Protein 8OW8 (pdb70)

Sequence (401 aa):
GMVTINDLHYSDPIDEDNIINMRIPLYDLEVDDQFINHNVPDLKAFQVFPNVWVVPERYTFYSTMKNLDAPANPSRSSYYDPTYLQSDAEKEVFLQQMILLFKRINSTQEGQQFLNLLSRSIPVPYESNGDVAMGTTQVIKQMDDKGNVLKHRRAHIIIYGPGPDLMAKGSKALTKSRETGRGCMAEIYFSPMYHKTYSTKLTNKNSLVDKSVQEFVPDPAVTLIHELCHGLHALYGIDLGNVGSWEFNKEAVNFEEVMTFGGEDVKVIKSEIDKKIPGILNLIKTTVEPIINKITDPHDEMLQCLQSKYPSLKGTLGQFFFFDDTQLEKDIRDLWMVMNETMFAENLKALTRARYLVPKVENIVQVDILSPNVYTIDKGFNHLSKGFKGQSVSQSYFRKIS

Nearest PDB structures (foldseek):
  8ow8-assembly1_A  TM=1.003E+00  e=2.553E-85  Enterococcus
  6f47-assembly1_A  TM=9.023E-01  e=9.915E-41  Clostridium botulinum
  8byp-assembly1_X  TM=9.176E-01  e=6.308E-39  Clostridium botulinum
  7kz7-assembly1_A  TM=9.013E-01  e=3.344E-39  Clostridium botulinum
  7t5f-assembly1_A  TM=8.543E-01  e=2.065E-31  Clostridium botulinum

Radius of gyration: 21.14 Å; Cα contacts (8 Å, |Δi|>4): 818; chains: 1; bounding box: 46×52×53 Å

InterPro domains:
  IPR000395 Botulinum/Tetanus toxin, catalytic chain [PF01742] (2-402)
  IPR000395 Botulinum/Tetanus toxin, catalytic chain [PR00760] (6-22)
  IPR000395 Botulinum/Tetanus toxin, catalytic chain [PR00760] (103-125)
  IPR000395 Botulinum/Tetanus toxin, catalytic chain [PR00760] (215-227)
  IPR011065 Kunitz inhibitor STI-like superfamily [SSF50386] (1069-1278)
  IPR012500 Clostridium neurotoxin, translocation [PF07952] (529-837)
  IPR012928 Clostridium neurotoxin, receptor binding N-terminal [PF07953] (874-1067)
  IPR013320 Concanavalin A-like lectin/glucanase domain superfamily [SSF49899] (860-1078)
  IPR036248 Clostridium neurotoxin, translocation domain [G3DSA:1.20.1120.10] (433-844)
  IPR036248 Clostridium neurotoxin, translocation domain [SSF58091] (529-844)

Organism: Enterococcus sp. (strain 3G1_DIV0629) (NCBI:txid1834176)

Structure (mmCIF, N/CA/C/O backbone):
data_8OW8
#
_entry.id   8OW8
#
_cell.length_a   143.894
_cell.length_b   143.894
_cell.length_c   51.695
_cell.angle_alpha   90.000
_cell.angle_beta   90.000
_cell.angle_gamma   90.000
#
_symmetry.space_group_name_H-M   'P 42 21 2'
#
loop_
_entity.id
_entity.type
_entity.pdbx_description
1 polymer 'Botulinum-like toxin eBoNT/J light chain'
2 non-polymer 'ZINC ION'
3 non-polymer 'PHOSPHATE ION'
4 non-polymer 'TRIETHYLENE GLYCOL'
5 non-polymer 1,2-ETHANEDIOL
6 water water
#
loop_
_atom_site.group_PDB
_atom_site.id
_atom_site.type_symbol
_atom_site.label_atom_id
_atom_site.label_alt_id
_atom_site.label_comp_id
_atom_site.label_asym_id
_atom_site.label_entity_id
_atom_site.label_seq_id
_atom_site.pdbx_PDB_ins_code
_atom_site.Cartn_x
_atom_site.Cartn_y
_atom_site.Cartn_z
_atom_site.occupancy
_atom_site.B_iso_or_equiv
_atom_site.auth_seq_id
_atom_site.auth_comp_id
_atom_site.auth_asym_id
_atom_site.auth_atom_id
_atom_site.pdbx_PDB_model_num
ATOM 1 N N . GLY A 1 18 ? 57.254 -6.721 8.159 1.000 62.663 0 GLY A N 1
ATOM 2 C CA . GLY A 1 18 ? 58.555 -7.379 7.957 1.000 77.032 0 GLY A CA 1
ATOM 3 C C . GLY A 1 18 ? 58.455 -8.673 7.143 1.000 95.473 0 GLY A C 1
ATOM 4 O O . GLY A 1 18 ? 59.435 -9.007 6.465 1.000 119.231 0 GLY A O 1
ATOM 8 N N . MET A 1 19 ? 57.335 -9.434 7.224 1.000 84.993 1 MET A N 1
ATOM 9 C CA . MET A 1 19 ? 57.058 -10.356 6.120 1.000 81.062 1 MET A CA 1
ATOM 10 C C . MET A 1 19 ? 55.611 -10.322 5.645 1.000 71.704 1 MET A C 1
ATOM 11 O O . MET A 1 19 ? 55.448 -9.971 4.476 1.000 75.661 1 MET A O 1
ATOM 25 N N . VAL A 1 20 ? 54.575 -10.646 6.452 1.000 61.055 2 VAL A N 1
ATOM 26 C CA . VAL A 1 20 ? 53.238 -10.427 5.903 1.000 56.723 2 VAL A CA 1
ATOM 27 C C . VAL A 1 20 ? 52.964 -8.928 5.917 1.000 56.919 2 VAL A C 1
ATOM 28 O O . VAL A 1 20 ? 53.579 -8.210 6.666 1.000 55.248 2 VAL A O 1
ATOM 41 N N . THR A 1 21 ? 52.060 -8.488 5.053 1.000 52.446 3 THR A N 1
ATOM 42 C CA . THR A 1 21 ? 51.554 -7.134 4.961 1.000 55.744 3 THR A CA 1
ATOM 43 C C . THR A 1 21 ? 50.119 -7.121 5.454 1.000 53.367 3 THR A C 1
ATOM 44 O O . THR A 1 21 ? 49.289 -7.920 5.023 1.000 56.257 3 THR A O 1
ATOM 55 N N . ILE A 1 22 ? 49.790 -6.198 6.337 1.000 52.850 4 ILE A N 1
ATOM 56 C CA . ILE A 1 22 ? 48.436 -6.135 6.827 1.000 52.683 4 ILE A CA 1
ATOM 57 C C . ILE A 1 22 ? 47.645 -5.303 5.834 1.000 53.740 4 ILE A C 1
ATOM 58 O O . ILE A 1 22 ? 47.931 -4.123 5.709 1.000 61.041 4 ILE A O 1
ATOM 74 N N . ASN A 1 23 ? 46.613 -5.862 5.198 1.000 49.821 5 ASN A N 1
ATOM 75 C CA . ASN A 1 23 ? 45.936 -5.104 4.163 1.000 51.623 5 ASN A CA 1
ATOM 76 C C . ASN A 1 23 ? 45.229 -3.895 4.771 1.000 52.816 5 ASN A C 1
ATOM 77 O O . ASN A 1 23 ? 44.633 -3.953 5.820 1.000 54.075 5 ASN A O 1
ATOM 88 N N . ASP A 1 24 ? 45.211 -2.795 4.023 1.000 55.398 6 ASP A N 1
ATOM 89 C CA . ASP A 1 24 ? 44.512 -1.579 4.406 1.000 57.992 6 ASP A CA 1
ATOM 90 C C . ASP A 1 24 ? 43.072 -1.661 3.877 1.000 59.157 6 ASP A C 1
ATOM 91 O O . ASP A 1 24 ? 42.745 -1.226 2.772 1.000 57.771 6 ASP A O 1
ATOM 100 N N . LEU A 1 25 ? 42.187 -2.270 4.662 1.000 55.406 7 LEU A N 1
ATOM 101 C CA . LEU A 1 25 ? 40.816 -2.465 4.242 1.000 52.027 7 LEU A CA 1
ATOM 102 C C . LEU A 1 25 ? 39.929 -1.611 5.140 1.000 55.023 7 LEU A C 1
ATOM 103 O O . LEU A 1 25 ? 40.234 -1.462 6.321 1.000 49.540 7 LEU A O 1
ATOM 119 N N . HIS A 1 26 ? 38.799 -1.131 4.599 1.000 53.856 8 HIS A N 1
ATOM 120 C CA . HIS A 1 26 ? 37.780 -0.424 5.371 1.000 49.960 8 HIS A CA 1
ATOM 121 C C . HIS A 1 26 ? 36.405 -1.054 5.185 1.000 51.702 8 HIS A C 1
ATOM 122 O O . HIS A 1 26 ? 36.064 -1.627 4.151 1.000 52.855 8 HIS A O 1
ATOM 137 N N . TYR A 1 27 ? 35.576 -0.900 6.204 1.000 52.635 9 TYR A N 1
ATOM 138 C CA . TYR A 1 27 ? 34.322 -1.626 6.273 1.000 49.406 9 TYR A CA 1
ATOM 139 C C . TYR A 1 27 ? 33.456 -1.320 5.054 1.000 50.893 9 TYR A C 1
ATOM 140 O O . TYR A 1 27 ? 32.787 -2.218 4.562 1.000 51.020 9 TYR A O 1
ATOM 158 N N . SER A 1 28 ? 33.403 -0.038 4.655 1.000 56.893 10 SER A N 1
ATOM 159 C CA . SER A 1 28 ? 32.553 0.461 3.575 1.000 52.194 10 SER A CA 1
ATOM 160 C C . SER A 1 28 ? 33.128 0.164 2.187 1.000 49.725 10 SER A C 1
ATOM 161 O O . SER A 1 28 ? 32.485 0.450 1.189 1.000 54.839 10 SER A O 1
ATOM 169 N N . ASP A 1 29 ? 34.340 -0.378 2.086 1.000 50.169 11 ASP A N 1
ATOM 170 C CA . ASP A 1 29 ? 34.858 -0.794 0.791 1.000 46.038 11 ASP A CA 1
ATOM 171 C C . ASP A 1 29 ? 33.977 -1.888 0.193 1.000 49.481 11 ASP A C 1
ATOM 172 O O . ASP A 1 29 ? 33.550 -2.808 0.886 1.000 51.055 11 ASP A O 1
ATOM 181 N N . PRO A 1 30 ? 33.758 -1.924 -1.133 1.000 53.821 12 PRO A N 1
ATOM 182 C CA . PRO A 1 30 ? 32.777 -2.861 -1.666 1.000 53.218 12 PRO A CA 1
ATOM 183 C C . PRO A 1 30 ? 33.385 -4.263 -1.659 1.000 54.661 12 PRO A C 1
ATOM 184 O O . PRO A 1 30 ? 34.613 -4.429 -1.673 1.000 50.290 12 PRO A O 1
ATOM 195 N N . ILE A 1 31 ? 32.490 -5.262 -1.649 1.000 50.774 13 ILE A N 1
ATOM 196 C CA . ILE A 1 31 ? 32.849 -6.647 -1.889 1.000 52.472 13 ILE A CA 1
ATOM 197 C C . ILE A 1 31 ? 33.619 -6.715 -3.200 1.000 49.757 13 ILE A C 1
ATOM 198 O O . ILE A 1 31 ? 33.114 -6.220 -4.190 1.000 55.929 13 ILE A O 1
ATOM 214 N N . ASP A 1 32 ? 34.816 -7.294 -3.219 1.000 50.728 14 ASP A N 1
ATOM 215 C CA . ASP A 1 32 ? 35.588 -7.403 -4.454 1.000 58.269 14 ASP A CA 1
ATOM 216 C C . ASP A 1 32 ? 35.806 -8.878 -4.835 1.000 51.471 14 ASP A C 1
ATOM 217 O O . ASP A 1 32 ? 36.385 -9.199 -5.868 1.000 54.653 14 ASP A O 1
ATOM 226 N N . GLU A 1 33 ? 35.382 -9.787 -3.961 1.000 48.037 15 GLU A N 1
ATOM 227 C CA . GLU A 1 33 ? 35.390 -11.219 -4.251 1.000 49.507 15 GLU A CA 1
ATOM 228 C C . GLU A 1 33 ? 36.811 -11.716 -4.049 1.000 46.801 15 GLU A C 1
ATOM 229 O O . GLU A 1 33 ? 37.122 -12.860 -4.367 1.000 49.705 15 GLU A O 1
ATOM 241 N N . ASP A 1 34 ? 37.672 -10.861 -3.508 1.000 50.763 16 ASP A N 1
ATOM 242 C CA . ASP A 1 34 ? 39.061 -11.238 -3.280 1.000 54.438 16 ASP A CA 1
ATOM 243 C C . ASP A 1 34 ? 39.342 -11.158 -1.785 1.000 50.277 16 ASP A C 1
ATOM 244 O O . ASP A 1 34 ? 39.191 -12.183 -1.127 1.000 51.732 16 ASP A O 1
ATOM 253 N N . ASN A 1 35 ? 39.752 -9.991 -1.266 1.000 48.474 17 ASN A N 1
ATOM 254 C CA . ASN A 1 35 ? 39.995 -9.845 0.173 1.000 46.364 17 ASN A CA 1
ATOM 255 C C . ASN A 1 35 ? 38.735 -9.419 0.936 1.000 43.035 17 ASN A C 1
ATOM 256 O O . ASN A 1 35 ? 38.726 -9.395 2.181 1.000 43.087 17 ASN A O 1
ATOM 267 N N . ILE A 1 36 ? 37.721 -8.908 0.227 1.000 45.213 18 ILE A N 1
ATOM 268 C CA . ILE A 1 36 ? 36.466 -8.536 0.861 1.000 39.576 18 ILE A CA 1
ATOM 269 C C . ILE A 1 36 ? 35.364 -9.343 0.216 1.000 51.384 18 ILE A C 1
ATOM 270 O O . ILE A 1 36 ? 35.065 -9.176 -0.996 1.000 50.278 18 ILE A O 1
ATOM 286 N N . ILE A 1 37 ? 34.787 -10.207 1.055 1.000 44.960 19 ILE A N 1
ATOM 287 C CA . ILE A 1 37 ? 33.814 -11.194 0.599 1.000 46.261 19 ILE A CA 1
ATOM 288 C C . ILE A 1 37 ? 32.597 -11.206 1.524 1.000 49.263 19 ILE A C 1
ATOM 289 O O . ILE A 1 37 ? 32.620 -10.712 2.665 1.000 44.699 19 ILE A O 1
ATOM 305 N N . ASN A 1 38 ? 31.554 -11.832 0.976 1.000 47.661 20 ASN A N 1
ATOM 306 C CA . ASN A 1 38 ? 30.380 -12.220 1.715 1.000 49.185 20 ASN A CA 1
ATOM 307 C C . ASN A 1 38 ? 30.551 -13.682 2.152 1.000 51.515 20 ASN A C 1
ATOM 308 O O . ASN A 1 38 ? 30.614 -14.563 1.308 1.000 48.735 20 ASN A O 1
ATOM 319 N N . MET A 1 39 ? 30.716 -13.923 3.471 1.000 44.904 21 MET A N 1
ATOM 320 C CA . MET A 1 39 ? 31.091 -15.241 3.974 1.000 45.618 21 MET A CA 1
ATOM 321 C C . MET A 1 39 ? 29.905 -15.945 4.636 1.000 46.518 21 MET A C 1
ATOM 322 O O . MET A 1 39 ? 29.210 -15.368 5.451 1.000 42.981 21 MET A O 1
ATOM 336 N N . ARG A 1 40 ? 29.714 -17.224 4.330 1.000 43.654 22 ARG A N 1
ATOM 337 C CA . ARG A 1 40 ? 28.802 -18.018 5.128 1.000 48.771 22 ARG A CA 1
ATOM 338 C C . ARG A 1 40 ? 29.562 -18.647 6.298 1.000 49.066 22 ARG A C 1
ATOM 339 O O . ARG A 1 40 ? 30.628 -19.219 6.118 1.000 45.900 22 ARG A O 1
ATOM 360 N N . ILE A 1 41 ? 28.999 -18.593 7.508 1.000 45.497 23 ILE A N 1
ATOM 361 C CA . ILE A 1 41 ? 29.793 -19.006 8.662 1.000 42.909 23 ILE A CA 1
ATOM 362 C C . ILE A 1 41 ? 30.146 -20.491 8.526 1.000 41.002 23 ILE A C 1
ATOM 363 O O . ILE A 1 41 ? 29.379 -21.361 8.034 1.000 40.901 23 ILE A O 1
ATOM 379 N N . PRO A 1 42 ? 31.342 -20.872 8.998 1.000 39.098 24 PRO A N 1
ATOM 380 C CA . PRO A 1 42 ? 31.723 -22.283 8.999 1.000 44.684 24 PRO A CA 1
ATOM 381 C C . PRO A 1 42 ? 30.759 -23.264 9.680 1.000 48.207 24 PRO A C 1
ATOM 382 O O . PRO A 1 42 ? 30.641 -24.383 9.220 1.000 52.006 24 PRO A O 1
ATOM 393 N N . LEU A 1 43 ? 30.047 -22.843 10.744 1.000 43.920 25 LEU A N 1
ATOM 394 C CA . LEU A 1 43 ? 29.149 -23.720 11.478 1.000 45.346 25 LEU A CA 1
ATOM 395 C C . LEU A 1 43 ? 27.710 -23.529 11.025 1.000 47.494 25 LEU A C 1
ATOM 396 O O . LEU A 1 43 ? 26.789 -23.905 11.747 1.000 41.232 25 LEU A O 1
ATOM 412 N N . TYR A 1 44 ? 27.532 -23.036 9.785 1.000 41.765 26 TYR A N 1
ATOM 413 C CA . TYR A 1 44 ? 26.210 -22.750 9.262 1.000 40.021 26 TYR A CA 1
ATOM 414 C C . TYR A 1 44 ? 25.297 -23.962 9.403 1.000 37.815 26 TYR A C 1
ATOM 415 O O . TYR A 1 44 ? 24.113 -23.821 9.659 1.000 40.699 26 TYR A O 1
ATOM 433 N N . ASP A 1 45 ? 25.832 -25.156 9.138 1.000 42.093 27 ASP A N 1
ATOM 434 C CA . ASP A 1 45 ? 25.040 -26.371 9.165 1.000 42.444 27 ASP A CA 1
ATOM 435 C C . ASP A 1 45 ? 25.209 -27.200 10.446 1.000 43.654 27 ASP A C 1
ATOM 436 O O . ASP A 1 45 ? 24.828 -28.364 10.463 1.000 44.342 27 ASP A O 1
ATOM 445 N N . LEU A 1 46 ? 25.615 -26.576 11.543 1.000 48.746 28 LEU A N 1
ATOM 446 C CA . LEU A 1 46 ? 25.855 -27.270 12.801 1.000 47.772 28 LEU A CA 1
ATOM 447 C C . LEU A 1 46 ? 24.534 -27.797 13.307 1.000 45.734 28 LEU A C 1
ATOM 448 O O . LEU A 1 46 ? 23.542 -27.061 13.300 1.000 47.623 28 LEU A O 1
ATOM 464 N N . GLU A 1 47 ? 24.512 -29.111 13.586 1.000 51.243 29 GLU A N 1
ATOM 465 C CA . GLU A 1 47 ? 23.340 -29.781 14.130 1.000 51.329 29 GLU A CA 1
ATOM 466 C C . GLU A 1 47 ? 23.595 -30.092 15.617 1.000 61.330 29 GLU A C 1
ATOM 467 O O . GLU A 1 47 ? 24.534 -30.768 15.952 1.000 55.407 29 GLU A O 1
ATOM 479 N N . VAL A 1 48 ? 22.806 -29.540 16.537 1.000 65.403 30 VAL A N 1
ATOM 480 C CA . VAL A 1 48 ? 22.975 -29.798 17.967 1.000 62.282 30 VAL A CA 1
ATOM 481 C C . VAL A 1 48 ? 21.626 -30.259 18.404 1.000 61.344 30 VAL A C 1
ATOM 482 O O . VAL A 1 48 ? 20.705 -29.461 18.412 1.000 67.658 30 VAL A O 1
ATOM 495 N N . ASP A 1 49 ? 21.489 -31.563 18.615 1.000 75.471 31 ASP A N 1
ATOM 496 C CA . ASP A 1 49 ? 20.345 -31.984 19.367 1.000 78.838 31 ASP A CA 1
ATOM 497 C C . ASP A 1 49 ? 19.152 -31.811 18.443 1.000 75.529 31 ASP A C 1
ATOM 498 O O . ASP A 1 49 ? 18.192 -31.139 18.813 1.000 73.123 31 ASP A O 1
ATOM 507 N N . ASP A 1 50 ? 19.327 -32.280 17.196 1.000 73.084 32 ASP A N 1
ATOM 508 C CA . ASP A 1 50 ? 18.288 -32.347 16.174 1.000 67.161 32 ASP A CA 1
ATOM 509 C C . ASP A 1 50 ? 17.874 -30.966 15.667 1.000 59.937 32 ASP A C 1
ATOM 510 O O . ASP A 1 50 ? 16.888 -30.829 14.961 1.000 66.136 32 ASP A O 1
ATOM 519 N N . GLN A 1 51 ? 18.617 -29.920 16.030 1.000 56.897 33 GLN A N 1
ATOM 520 C CA . GLN A 1 51 ? 18.313 -28.602 15.531 1.000 51.538 33 GLN A CA 1
ATOM 521 C C . GLN A 1 51 ? 19.478 -28.095 14.720 1.000 48.383 33 GLN A C 1
ATOM 522 O O . GLN A 1 51 ? 20.623 -28.203 15.158 1.000 45.780 33 GLN A O 1
ATOM 536 N N . PHE A 1 52 ? 19.154 -27.380 13.645 1.000 50.535 34 PHE A N 1
ATOM 537 C CA . PHE A 1 52 ? 20.154 -26.685 12.862 1.000 47.577 34 PHE A CA 1
ATOM 538 C C . PHE A 1 52 ? 20.247 -25.294 13.461 1.000 50.948 34 PHE A C 1
ATOM 539 O O . PHE A 1 52 ? 19.520 -24.404 13.047 1.000 56.327 34 PHE A O 1
ATOM 556 N N . ILE A 1 53 ? 21.103 -25.160 14.489 1.000 49.422 35 ILE A N 1
ATOM 557 C CA . ILE A 1 53 ? 21.297 -23.980 15.358 1.000 44.168 35 ILE A CA 1
ATOM 558 C C . ILE A 1 53 ? 21.450 -22.691 14.555 1.000 47.353 35 ILE A C 1
ATOM 559 O O . ILE A 1 53 ? 21.053 -21.631 15.029 1.000 43.165 35 ILE A O 1
ATOM 575 N N . ASN A 1 54 ? 22.168 -22.753 13.395 1.000 42.896 36 ASN A N 1
ATOM 576 C CA . ASN A 1 54 ? 22.617 -21.563 12.722 1.000 42.384 36 ASN A CA 1
ATOM 577 C C . ASN A 1 54 ? 21.969 -21.415 11.347 1.000 43.260 36 ASN A C 1
ATOM 578 O O . ASN A 1 54 ? 22.336 -20.485 10.626 1.000 44.228 36 ASN A O 1
ATOM 589 N N . HIS A 1 55 ? 21.027 -22.291 10.981 1.000 50.427 37 HIS A N 1
ATOM 590 C CA . HIS A 1 55 ? 20.274 -22.034 9.762 1.000 49.883 37 HIS A CA 1
ATOM 591 C C . HIS A 1 55 ? 19.643 -20.642 9.822 1.000 55.093 37 HIS A C 1
ATOM 592 O O . HIS A 1 55 ? 19.173 -20.215 10.877 1.000 47.666 37 HIS A O 1
ATOM 607 N N . ASN A 1 56 ? 19.780 -19.904 8.696 1.000 48.331 38 ASN A N 1
ATOM 608 C CA . ASN A 1 56 ? 19.172 -18.592 8.479 1.000 46.526 38 ASN A CA 1
ATOM 609 C C . ASN A 1 56 ? 19.910 -17.486 9.211 1.000 44.118 38 ASN A C 1
ATOM 610 O O . ASN A 1 56 ? 19.479 -16.350 9.146 1.000 48.067 38 ASN A O 1
ATOM 621 N N . VAL A 1 57 ? 21.034 -17.785 9.843 1.000 41.903 39 VAL A N 1
ATOM 622 C CA . VAL A 1 57 ? 21.991 -16.743 10.186 1.000 49.602 39 VAL A CA 1
ATOM 623 C C . VAL A 1 57 ? 22.440 -16.044 8.903 1.000 51.135 39 VAL A C 1
ATOM 624 O O . VAL A 1 57 ? 22.676 -16.732 7.897 1.000 44.255 39 VAL A O 1
ATOM 637 N N . PRO A 1 58 ? 22.605 -14.694 8.909 1.000 50.133 40 PRO A N 1
ATOM 638 C CA . PRO A 1 58 ? 23.044 -13.971 7.698 1.000 49.886 40 PRO A CA 1
ATOM 639 C C . PRO A 1 58 ? 24.475 -14.308 7.283 1.000 46.904 40 PRO A C 1
ATOM 640 O O . PRO A 1 58 ? 25.297 -14.764 8.089 1.000 43.700 40 PRO A O 1
ATOM 651 N N . ASP A 1 59 ? 24.731 -14.220 5.977 1.000 41.884 41 ASP A N 1
ATOM 652 C CA . ASP A 1 59 ? 26.089 -14.250 5.465 1.000 40.879 41 ASP A CA 1
ATOM 653 C C . ASP A 1 59 ? 26.764 -12.960 5.909 1.000 38.655 41 ASP A C 1
ATOM 654 O O . ASP A 1 59 ? 26.109 -11.965 6.147 1.000 43.538 41 ASP A O 1
ATOM 663 N N . LEU A 1 60 ? 28.064 -12.970 6.121 1.000 36.990 42 LEU A N 1
ATOM 664 C CA . LEU A 1 60 ? 28.682 -11.878 6.840 1.000 46.076 42 LEU A CA 1
ATOM 665 C C . LEU A 1 60 ? 29.824 -11.297 5.996 1.000 45.026 42 LEU A C 1
ATOM 666 O O . LEU A 1 60 ? 30.640 -12.025 5.447 1.000 44.884 42 LEU A O 1
ATOM 682 N N . LYS A 1 61 ? 29.898 -9.968 5.957 1.000 45.815 43 LYS A N 1
ATOM 683 C CA . LYS A 1 61 ? 31.035 -9.303 5.334 1.000 47.796 43 LYS A CA 1
ATOM 684 C C . LYS A 1 61 ? 32.314 -9.666 6.085 1.000 42.896 43 LYS A C 1
ATOM 685 O O . LYS A 1 61 ? 32.422 -9.464 7.314 1.000 44.650 43 LYS A O 1
ATOM 704 N N . ALA A 1 62 ? 33.267 -10.204 5.314 1.000 41.095 44 ALA A N 1
ATOM 705 C CA . ALA A 1 62 ? 34.545 -10.666 5.833 1.000 44.927 44 ALA A CA 1
ATOM 706 C C . ALA A 1 62 ? 35.746 -10.057 5.100 1.000 47.250 44 ALA A C 1
ATOM 707 O O . ALA A 1 62 ? 35.695 -9.881 3.874 1.000 45.111 44 ALA A O 1
ATOM 714 N N . PHE A 1 63 ? 36.826 -9.814 5.877 1.000 42.118 45 PHE A N 1
ATOM 715 C CA . PHE A 1 63 ? 37.993 -9.053 5.450 1.000 44.015 45 PHE A CA 1
ATOM 716 C C . PHE A 1 63 ? 39.264 -9.871 5.668 1.000 48.949 45 PHE A C 1
ATOM 717 O O . PHE A 1 63 ? 39.608 -10.182 6.795 1.000 45.046 45 PHE A O 1
ATOM 734 N N . GLN A 1 64 ? 39.939 -10.271 4.577 1.000 47.599 46 GLN A N 1
ATOM 735 C CA . GLN A 1 64 ? 41.189 -11.009 4.684 1.000 47.243 46 GLN A CA 1
ATOM 736 C C . GLN A 1 64 ? 42.314 -9.987 4.925 1.000 45.391 46 GLN A C 1
ATOM 737 O O . GLN A 1 64 ? 42.716 -9.301 4.003 1.000 42.717 46 GLN A O 1
ATOM 751 N N . VAL A 1 65 ? 42.823 -9.900 6.154 1.000 41.147 47 VAL A N 1
ATOM 752 C CA . VAL A 1 65 ? 43.801 -8.888 6.538 1.000 44.328 47 VAL A CA 1
ATOM 753 C C . VAL A 1 65 ? 45.222 -9.347 6.176 1.000 43.676 47 VAL A C 1
ATOM 754 O O . VAL A 1 65 ? 46.097 -8.518 5.952 1.000 45.857 47 VAL A O 1
ATOM 767 N N . PHE A 1 66 ? 45.420 -10.657 5.972 1.000 47.463 48 PHE A N 1
ATOM 768 C CA . PHE A 1 66 ? 46.613 -11.194 5.327 1.000 45.107 48 PHE A CA 1
ATOM 769 C C . PHE A 1 66 ? 46.341 -12.653 4.981 1.000 48.576 48 PHE A C 1
ATOM 770 O O . PHE A 1 66 ? 45.341 -13.200 5.403 1.000 45.957 48 PHE A O 1
ATOM 787 N N . PRO A 1 67 ? 47.130 -13.341 4.133 1.000 52.986 49 PRO A N 1
ATOM 788 C CA . PRO A 1 67 ? 46.677 -14.646 3.628 1.000 52.728 49 PRO A CA 1
ATOM 789 C C . PRO A 1 67 ? 46.133 -15.584 4.721 1.000 54.800 49 PRO A C 1
ATOM 790 O O . PRO A 1 67 ? 46.834 -15.886 5.710 1.000 48.799 49 PRO A O 1
ATOM 801 N N . ASN A 1 68 ? 44.854 -15.991 4.536 1.000 45.520 50 ASN A N 1
ATOM 802 C CA . ASN A 1 68 ? 44.175 -17.015 5.309 1.000 38.249 50 ASN A CA 1
ATOM 803 C C . ASN A 1 68 ? 43.811 -16.562 6.727 1.000 39.898 50 ASN A C 1
ATOM 804 O O . ASN A 1 68 ? 43.310 -17.381 7.486 1.000 44.537 50 ASN A O 1
ATOM 815 N N . VAL A 1 69 ? 43.870 -15.261 6.999 1.000 41.998 51 VAL A N 1
ATOM 816 C CA . VAL A 1 69 ? 43.419 -14.697 8.254 1.000 44.359 51 VAL A CA 1
ATOM 817 C C . VAL A 1 69 ? 42.384 -13.620 7.963 1.000 46.310 51 VAL A C 1
ATOM 818 O O . VAL A 1 69 ? 42.649 -12.608 7.317 1.000 43.096 51 VAL A O 1
ATOM 831 N N . TRP A 1 70 ? 41.185 -13.877 8.475 1.000 42.599 52 TRP A N 1
ATOM 832 C CA . TRP A 1 70 ? 39.985 -13.145 8.112 1.000 41.279 52 TRP A CA 1
ATOM 833 C C . TRP A 1 70 ? 39.454 -12.461 9.362 1.000 42.244 52 TRP A C 1
ATOM 834 O O . TRP A 1 70 ? 39.456 -13.076 10.419 1.000 41.259 52 TRP A O 1
ATOM 855 N N . VAL A 1 71 ? 39.051 -11.200 9.229 1.000 43.776 53 VAL A N 1
ATOM 856 C CA . VAL A 1 71 ? 38.354 -10.493 10.282 1.000 48.170 53 VAL A CA 1
ATOM 857 C C . VAL A 1 71 ? 36.906 -10.300 9.844 1.000 47.282 53 VAL A C 1
ATOM 858 O O . VAL A 1 71 ? 36.632 -9.810 8.737 1.000 42.662 53 VAL A O 1
ATOM 871 N N . VAL A 1 72 ? 35.993 -10.663 10.760 1.000 40.921 54 VAL A N 1
ATOM 872 C CA . VAL A 1 72 ? 34.554 -10.565 10.555 1.000 41.789 54 VAL A CA 1
ATOM 873 C C . VAL A 1 72 ? 33.929 -9.737 11.668 1.000 44.475 54 VAL A C 1
ATOM 874 O O . VAL A 1 72 ? 33.744 -10.254 12.774 1.000 45.529 54 VAL A O 1
ATOM 887 N N . PRO A 1 73 ? 33.681 -8.422 11.466 1.000 44.270 55 PRO A N 1
ATOM 888 C CA . PRO A 1 73 ? 33.186 -7.573 12.551 1.000 42.134 55 PRO A CA 1
ATOM 889 C C . PRO A 1 73 ? 31.743 -7.857 12.948 1.000 39.040 55 PRO A C 1
ATOM 890 O O . PRO A 1 73 ? 30.876 -7.038 12.690 1.000 46.029 55 PRO A O 1
ATOM 901 N N . GLU A 1 74 ? 31.490 -9.028 13.534 1.000 41.176 56 GLU A N 1
ATOM 902 C CA . GLU A 1 74 ? 30.159 -9.487 13.928 1.000 40.420 56 GLU A CA 1
ATOM 903 C C . GLU A 1 74 ? 30.280 -10.203 15.279 1.000 40.932 56 GLU A C 1
ATOM 904 O O . GLU A 1 74 ? 31.313 -10.806 15.615 1.000 42.565 56 GLU A O 1
ATOM 916 N N . ARG A 1 75 ? 29.209 -10.149 16.040 1.000 39.519 57 ARG A N 1
ATOM 917 C CA . ARG A 1 75 ? 29.143 -10.837 17.313 1.000 43.143 57 ARG A CA 1
ATOM 918 C C . ARG A 1 75 ? 29.140 -12.337 17.032 1.000 44.511 57 ARG A C 1
ATOM 919 O O . ARG A 1 75 ? 28.465 -12.794 16.105 1.000 47.859 57 ARG A O 1
ATOM 940 N N . TYR A 1 76 ? 29.915 -13.081 17.826 1.000 42.072 58 TYR A N 1
ATOM 941 C CA . TYR A 1 76 ? 29.952 -14.529 17.730 1.000 41.893 58 TYR A CA 1
ATOM 942 C C . TYR A 1 76 ? 28.761 -15.143 18.482 1.000 44.441 58 TYR A C 1
ATOM 943 O O . TYR A 1 76 ? 28.837 -15.360 19.695 1.000 46.489 58 TYR A O 1
ATOM 961 N N . THR A 1 77 ? 27.776 -15.642 17.704 1.000 42.403 59 THR A N 1
ATOM 962 C CA . THR A 1 77 ? 26.506 -16.147 18.188 1.000 42.534 59 THR A CA 1
ATOM 963 C C . THR A 1 77 ? 26.185 -17.534 17.613 1.000 43.825 59 THR A C 1
ATOM 964 O O . THR A 1 77 ? 25.003 -17.915 17.577 1.000 48.627 59 THR A O 1
ATOM 975 N N . PHE A 1 78 ? 27.219 -18.361 17.375 1.000 45.448 60 PHE A N 1
ATOM 976 C CA . PHE A 1 78 ? 27.130 -19.557 16.537 1.000 41.280 60 PHE A CA 1
ATOM 977 C C . PHE A 1 78 ? 27.274 -20.865 17.314 1.000 50.770 60 PHE A C 1
ATOM 978 O O . PHE A 1 78 ? 27.272 -21.949 16.720 1.000 44.411 60 PHE A O 1
ATOM 995 N N . TYR A 1 79 ? 27.401 -20.821 18.647 1.000 45.255 61 TYR A N 1
ATOM 996 C CA . TYR A 1 79 ? 27.121 -21.990 19.470 1.000 45.565 61 TYR A CA 1
ATOM 997 C C . TYR A 1 79 ? 25.797 -21.703 20.146 1.000 45.906 61 TYR A C 1
ATOM 998 O O . TYR A 1 79 ? 25.464 -20.523 20.309 1.000 44.585 61 TYR A O 1
ATOM 1016 N N . SER A 1 80 ? 25.050 -22.720 20.565 1.000 49.063 62 SER A N 1
ATOM 1017 C CA . SER A 1 80 ? 23.768 -22.445 21.216 1.000 55.721 62 SER A CA 1
ATOM 1018 C C . SER A 1 80 ? 23.909 -21.715 22.576 1.000 50.845 62 SER A C 1
ATOM 1019 O O . SER A 1 80 ? 23.037 -20.980 22.911 1.000 49.359 62 SER A O 1
ATOM 1027 N N . THR A 1 81 ? 24.986 -21.887 23.351 1.000 51.984 63 THR A N 1
ATOM 1028 C CA . THR A 1 81 ? 25.217 -21.124 24.575 1.000 56.148 63 THR A CA 1
ATOM 1029 C C . THR A 1 81 ? 25.422 -19.624 24.318 1.000 59.251 63 THR A C 1
ATOM 1030 O O . THR A 1 81 ? 25.430 -18.841 25.264 1.000 52.192 63 THR A O 1
ATOM 1041 N N . MET A 1 82 ? 25.612 -19.197 23.038 1.000 48.808 64 MET A N 1
ATOM 1042 C CA . MET A 1 82 ? 26.100 -17.864 22.725 1.000 40.111 64 MET A CA 1
ATOM 1043 C C . MET A 1 82 ? 25.076 -17.090 21.897 1.000 46.411 64 MET A C 1
ATOM 1044 O O . MET A 1 82 ? 25.380 -16.038 21.294 1.000 44.587 64 MET A O 1
ATOM 1058 N N . LYS A 1 83 ? 23.850 -17.621 21.888 1.000 43.024 65 LYS A N 1
ATOM 1059 C CA . LYS A 1 83 ? 22.796 -17.093 21.039 1.000 45.342 65 LYS A CA 1
ATOM 1060 C C . LYS A 1 83 ? 22.122 -15.861 21.612 1.000 49.679 65 LYS A C 1
ATOM 1061 O O . LYS A 1 83 ? 21.667 -15.040 20.839 1.000 49.736 65 LYS A O 1
ATOM 1080 N N . ASN A 1 84 ? 22.001 -15.749 22.944 1.000 46.626 66 ASN A N 1
ATOM 1081 C CA . ASN A 1 84 ? 21.252 -14.662 23.553 1.000 47.333 66 ASN A CA 1
ATOM 1082 C C . ASN A 1 84 ? 22.256 -13.613 24.018 1.000 48.398 66 ASN A C 1
ATOM 1083 O O . ASN A 1 84 ? 23.134 -13.974 24.787 1.000 48.670 66 ASN A O 1
ATOM 1094 N N . LEU A 1 85 ? 22.142 -12.348 23.546 1.000 47.346 67 LEU A N 1
ATOM 1095 C CA . LEU A 1 85 ? 23.087 -11.292 23.878 1.000 48.386 67 LEU A CA 1
ATOM 1096 C C . LEU A 1 85 ? 22.747 -10.613 25.219 1.000 48.593 67 LEU A C 1
ATOM 1097 O O . LEU A 1 85 ? 23.485 -9.758 25.720 1.000 43.129 67 LEU A O 1
ATOM 1113 N N . ASP A 1 86 ? 21.570 -10.910 25.761 1.000 46.957 68 ASP A N 1
ATOM 1114 C CA . ASP A 1 86 ? 21.179 -10.351 27.044 1.000 52.859 68 ASP A CA 1
ATOM 1115 C C . ASP A 1 86 ? 21.914 -11.080 28.177 1.000 50.407 68 ASP A C 1
ATOM 1116 O O . ASP A 1 86 ? 22.290 -12.254 28.076 1.000 44.218 68 ASP A O 1
ATOM 1125 N N . ALA A 1 87 ? 22.012 -10.419 29.318 1.000 55.558 69 ALA A N 1
ATOM 1126 C CA . ALA A 1 87 ? 22.634 -11.057 30.462 1.000 55.049 69 ALA A CA 1
ATOM 1127 C C . ALA A 1 87 ? 21.816 -12.271 30.911 1.000 50.059 69 ALA A C 1
ATOM 1128 O O . ALA A 1 87 ? 20.603 -12.226 31.037 1.000 49.842 69 ALA A O 1
ATOM 1135 N N . PRO A 1 88 ? 22.498 -13.342 31.355 1.000 48.830 70 PRO A N 1
ATOM 1136 C CA . PRO A 1 88 ? 21.835 -14.478 31.970 1.000 48.472 70 PRO A CA 1
ATOM 1137 C C . PRO A 1 88 ? 21.441 -14.179 33.405 1.000 47.055 70 PRO A C 1
ATOM 1138 O O . PRO A 1 88 ? 21.593 -13.083 33.900 1.000 49.615 70 PRO A O 1
ATOM 1149 N N . ALA A 1 89 ? 20.918 -15.192 34.053 1.000 51.026 71 ALA A N 1
ATOM 1150 C CA . ALA A 1 89 ? 20.355 -15.027 35.375 1.000 57.398 71 ALA A CA 1
ATOM 1151 C C . ALA A 1 89 ? 21.459 -14.710 36.387 1.000 55.215 71 ALA A C 1
ATOM 1152 O O . ALA A 1 89 ? 21.265 -13.895 37.265 1.000 53.924 71 ALA A O 1
ATOM 1159 N N . ASN A 1 90 ? 22.609 -15.372 36.301 1.000 54.526 72 ASN A N 1
ATOM 1160 C CA . ASN A 1 90 ? 23.606 -15.175 37.349 1.000 56.121 72 ASN A CA 1
ATOM 1161 C C . ASN A 1 90 ? 24.920 -14.730 36.758 1.000 55.533 72 ASN A C 1
ATOM 1162 O O . ASN A 1 90 ? 25.826 -15.547 36.602 1.000 52.097 72 ASN A O 1
ATOM 1173 N N . PRO A 1 91 ? 25.006 -13.450 36.321 1.000 57.209 73 PRO A N 1
ATOM 1174 C CA . PRO A 1 91 ? 26.139 -13.042 35.512 1.000 58.092 73 PRO A CA 1
ATOM 1175 C C . PRO A 1 91 ? 27.307 -12.933 36.479 1.000 53.439 73 PRO A C 1
ATOM 1176 O O . PRO A 1 91 ? 27.130 -12.555 37.637 1.000 51.311 73 PRO A O 1
ATOM 1187 N N . SER A 1 92 ? 28.482 -13.327 35.980 1.000 56.882 74 SER A N 1
ATOM 1188 C CA . SER A 1 92 ? 29.746 -13.078 36.656 1.000 53.818 74 SER A CA 1
ATOM 1189 C C . SER A 1 92 ? 29.939 -11.580 36.927 1.000 52.143 74 SER A C 1
ATOM 1190 O O . SER A 1 92 ? 29.555 -10.722 36.108 1.000 49.135 74 SER A O 1
ATOM 1198 N N . ARG A 1 93 ? 30.626 -11.281 38.035 1.000 51.405 75 ARG A N 1
ATOM 1199 C CA . ARG A 1 93 ? 30.974 -9.908 38.373 1.000 60.572 75 ARG A CA 1
ATOM 1200 C C . ARG A 1 93 ? 31.986 -9.310 37.379 1.000 55.734 75 ARG A C 1
ATOM 1201 O O . ARG A 1 93 ? 32.226 -8.127 37.449 1.000 61.566 75 ARG A O 1
ATOM 1222 N N . SER A 1 94 ? 32.568 -10.082 36.448 1.000 55.660 76 SER A N 1
ATOM 1223 C CA . SER A 1 94 ? 33.501 -9.537 35.468 1.000 52.970 76 SER A CA 1
ATOM 1224 C C . SER A 1 94 ? 32.970 -9.681 34.044 1.000 46.241 76 SER A C 1
ATOM 1225 O O . SER A 1 94 ? 33.752 -9.762 33.090 1.000 46.610 76 SER A O 1
ATOM 1233 N N . SER A 1 95 ? 31.631 -9.697 33.908 1.000 45.390 77 SER A N 1
ATOM 1234 C CA . SER A 1 95 ? 30.961 -9.851 32.619 1.000 43.327 77 SER A CA 1
ATOM 1235 C C . SER A 1 95 ? 30.312 -8.525 32.276 1.000 43.216 77 SER A C 1
ATOM 1236 O O . SER A 1 95 ? 30.072 -7.722 33.163 1.000 41.276 77 SER A O 1
ATOM 1244 N N . TYR A 1 96 ? 30.046 -8.266 31.004 1.000 44.085 78 TYR A N 1
ATOM 1245 C CA . TYR A 1 96 ? 29.279 -7.084 30.625 1.000 45.859 78 TYR A CA 1
ATOM 1246 C C . TYR A 1 96 ? 28.514 -7.380 29.334 1.000 46.727 78 TYR A C 1
ATOM 1247 O O . TYR A 1 96 ? 29.096 -7.956 28.403 1.000 43.739 78 TYR A O 1
ATOM 1265 N N . TYR A 1 97 ? 27.223 -7.008 29.317 1.000 43.054 79 TYR A N 1
ATOM 1266 C CA . TYR A 1 97 ? 26.318 -7.346 28.245 1.000 47.449 79 TYR A CA 1
ATOM 1267 C C . TYR A 1 97 ? 25.797 -6.073 27.621 1.000 52.448 79 TYR A C 1
ATOM 1268 O O . TYR A 1 97 ? 25.456 -5.124 28.314 1.000 50.786 79 TYR A O 1
ATOM 1286 N N . ASP A 1 98 ? 25.742 -6.099 26.306 1.000 47.788 80 ASP A N 1
ATOM 1287 C CA . ASP A 1 98 ? 25.273 -4.988 25.520 1.000 47.256 80 ASP A CA 1
ATOM 1288 C C . ASP A 1 98 ? 24.943 -5.529 24.130 1.000 52.940 80 ASP A C 1
ATOM 1289 O O . ASP A 1 98 ? 25.815 -5.676 23.271 1.000 49.319 80 ASP A O 1
ATOM 1298 N N . PRO A 1 99 ? 23.667 -5.875 23.890 1.000 53.590 81 PRO A N 1
ATOM 1299 C CA . PRO A 1 99 ? 23.247 -6.384 22.596 1.000 53.202 81 PRO A CA 1
ATOM 1300 C C . PRO A 1 99 ? 23.547 -5.466 21.415 1.000 53.263 81 PRO A C 1
ATOM 1301 O O . PRO A 1 99 ? 23.533 -5.940 20.278 1.000 54.254 81 PRO A O 1
ATOM 1312 N N . THR A 1 100 ? 23.809 -4.184 21.664 1.000 52.127 82 THR A N 1
ATOM 1313 C CA . THR A 1 100 ? 23.939 -3.256 20.550 1.000 54.091 82 THR A CA 1
ATOM 1314 C C . THR A 1 100 ? 25.382 -3.119 20.089 1.000 55.126 82 THR A C 1
ATOM 1315 O O . THR A 1 100 ? 25.638 -2.495 19.053 1.000 47.148 82 THR A O 1
ATOM 1326 N N . TYR A 1 101 ? 26.326 -3.692 20.846 1.000 50.137 83 TYR A N 1
ATOM 1327 C CA . TYR A 1 101 ? 27.720 -3.539 20.489 1.000 45.385 83 TYR A CA 1
ATOM 1328 C C . TYR A 1 101 ? 27.927 -4.259 19.159 1.000 44.015 83 TYR A C 1
ATOM 1329 O O . TYR A 1 101 ? 27.579 -5.433 19.008 1.000 47.389 83 TYR A O 1
ATOM 1347 N N . LEU A 1 102 ? 28.441 -3.513 18.191 1.000 48.452 84 LEU A N 1
ATOM 1348 C CA . LEU A 1 102 ? 28.868 -4.066 16.915 1.000 49.515 84 LEU A CA 1
ATOM 1349 C C . LEU A 1 102 ? 27.676 -4.322 15.991 1.000 48.144 84 LEU A C 1
ATOM 1350 O O . LEU A 1 102 ? 27.755 -5.207 15.159 1.000 56.067 84 LEU A O 1
ATOM 1366 N N . GLN A 1 103 ? 26.598 -3.525 16.115 1.000 51.391 85 GLN A N 1
ATOM 1367 C CA . GLN A 1 103 ? 25.382 -3.673 15.331 1.000 55.861 85 GLN A CA 1
ATOM 1368 C C . GLN A 1 103 ? 25.406 -2.735 14.118 1.000 53.994 85 GLN A C 1
ATOM 1369 O O . GLN A 1 103 ? 24.990 -3.138 13.060 1.000 50.998 85 GLN A O 1
ATOM 1383 N N . SER A 1 104 ? 25.957 -1.532 14.237 1.000 51.857 86 SER A N 1
ATOM 1384 C CA . SER A 1 104 ? 26.005 -0.579 13.140 1.000 57.266 86 SER A CA 1
ATOM 1385 C C . SER A 1 104 ? 27.290 -0.726 12.322 1.000 54.282 86 SER A C 1
ATOM 1386 O O . SER A 1 104 ? 28.352 -1.099 12.836 1.000 52.664 86 SER A O 1
ATOM 1394 N N . ASP A 1 105 ? 27.228 -0.201 11.104 1.000 51.008 87 ASP A N 1
ATOM 1395 C CA . ASP A 1 105 ? 28.345 -0.235 10.181 1.000 54.077 87 ASP A CA 1
ATOM 1396 C C . ASP A 1 105 ? 29.498 0.603 10.693 1.000 50.644 87 ASP A C 1
ATOM 1397 O O . ASP A 1 105 ? 30.648 0.242 10.532 1.000 46.690 87 ASP A O 1
ATOM 1406 N N . ALA A 1 106 ? 29.202 1.743 11.284 1.000 51.687 88 ALA A N 1
ATOM 1407 C CA . ALA A 1 106 ? 30.249 2.573 11.860 1.000 53.026 88 ALA A CA 1
ATOM 1408 C C . ALA A 1 106 ? 31.038 1.794 12.936 1.000 52.631 88 ALA A C 1
ATOM 1409 O O . ALA A 1 106 ? 32.249 1.924 13.028 1.000 49.346 88 ALA A O 1
ATOM 1416 N N . GLU A 1 107 ? 30.374 0.951 13.744 1.000 45.863 89 GLU A N 1
ATOM 1417 C CA . GLU A 1 107 ? 31.085 0.255 14.808 1.000 48.830 89 GLU A CA 1
ATOM 1418 C C . GLU A 1 107 ? 31.959 -0.849 14.212 1.000 41.490 89 GLU A C 1
ATOM 1419 O O . GLU A 1 107 ? 33.003 -1.195 14.744 1.000 45.198 89 GLU A O 1
ATOM 1431 N N . LYS A 1 108 ? 31.499 -1.423 13.111 1.000 47.527 90 LYS A N 1
ATOM 1432 C CA . LYS A 1 108 ? 32.212 -2.489 12.425 1.000 45.804 90 LYS A CA 1
ATOM 1433 C C . LYS A 1 108 ? 33.525 -2.000 11.840 1.000 48.053 90 LYS A C 1
ATOM 1434 O O . LYS A 1 108 ? 34.505 -2.745 11.903 1.000 45.707 90 LYS A O 1
ATOM 1453 N N . GLU A 1 109 ? 33.510 -0.771 11.303 1.000 47.942 91 GLU A N 1
ATOM 1454 C CA . GLU A 1 109 ? 34.704 -0.082 10.836 1.000 49.093 91 GLU A CA 1
ATOM 1455 C C . GLU A 1 109 ? 35.703 0.143 11.985 1.000 47.076 91 GLU A C 1
ATOM 1456 O O . GLU A 1 109 ? 36.882 -0.226 11.872 1.000 48.588 91 GLU A O 1
ATOM 1468 N N . VAL A 1 110 ? 35.248 0.759 13.086 1.000 49.103 92 VAL A N 1
ATOM 1469 C CA . VAL A 1 110 ? 36.061 0.874 14.297 1.000 50.672 92 VAL A CA 1
ATOM 1470 C C . VAL A 1 110 ? 36.683 -0.491 14.660 1.000 44.373 92 VAL A C 1
ATOM 1471 O O . VAL A 1 110 ? 37.882 -0.622 14.917 1.000 45.697 92 VAL A O 1
ATOM 1484 N N . PHE A 1 111 ? 35.861 -1.533 14.724 1.000 48.089 93 PHE A N 1
ATOM 1485 C CA . PHE A 1 111 ? 36.362 -2.851 15.109 1.000 48.032 93 PHE A CA 1
ATOM 1486 C C . PHE A 1 111 ? 37.432 -3.303 14.106 1.000 41.837 93 PHE A C 1
ATOM 1487 O O . PHE A 1 111 ? 38.525 -3.735 14.491 1.000 42.320 93 PHE A O 1
ATOM 1504 N N . LEU A 1 112 ? 37.127 -3.167 12.808 1.000 45.116 94 LEU A N 1
ATOM 1505 C CA . LEU A 1 112 ? 38.062 -3.619 11.780 1.000 45.258 94 LEU A CA 1
ATOM 1506 C C . LEU A 1 112 ? 39.380 -2.843 11.911 1.000 45.883 94 LEU A C 1
ATOM 1507 O O . LEU A 1 112 ? 40.465 -3.451 11.836 1.000 43.026 94 LEU A O 1
ATOM 1523 N N . GLN A 1 113 ? 39.288 -1.508 12.093 1.000 44.218 95 GLN A N 1
ATOM 1524 C CA . GLN A 1 113 ? 40.481 -0.680 12.209 1.000 48.391 95 GLN A CA 1
ATOM 1525 C C . GLN A 1 113 ? 41.247 -1.024 13.502 1.000 47.722 95 GLN A C 1
ATOM 1526 O O . GLN A 1 113 ? 42.485 -1.118 13.475 1.000 43.558 95 GLN A O 1
ATOM 1540 N N . GLN A 1 114 ? 40.541 -1.305 14.603 1.000 49.446 96 GLN A N 1
ATOM 1541 C CA . GLN A 1 114 ? 41.236 -1.702 15.830 1.000 48.458 96 GLN A CA 1
ATOM 1542 C C . GLN A 1 114 ? 42.004 -3.011 15.589 1.000 44.828 96 GLN A C 1
ATOM 1543 O O . GLN A 1 114 ? 43.182 -3.105 15.941 1.000 44.412 96 GLN A O 1
ATOM 1557 N N . MET A 1 115 ? 41.364 -3.983 14.921 1.000 44.891 97 MET A N 1
ATOM 1558 C CA . MET A 1 115 ? 41.990 -5.272 14.671 1.000 46.725 97 MET A CA 1
ATOM 1559 C C . MET A 1 115 ? 43.240 -5.095 13.802 1.000 48.486 97 MET A C 1
ATOM 1560 O O . MET A 1 115 ? 44.277 -5.719 14.029 1.000 46.754 97 MET A O 1
ATOM 1574 N N . ILE A 1 116 ? 43.133 -4.239 12.783 1.000 48.767 98 ILE A N 1
ATOM 1575 C CA . ILE A 1 116 ? 44.263 -3.959 11.912 1.000 48.636 98 ILE A CA 1
ATOM 1576 C C . ILE A 1 116 ? 45.419 -3.362 12.719 1.000 50.549 98 ILE A C 1
ATOM 1577 O O . ILE A 1 116 ? 46.569 -3.831 12.600 1.000 44.936 98 ILE A O 1
ATOM 1593 N N . LEU A 1 117 ? 45.124 -2.371 13.583 1.000 50.117 99 LEU A N 1
ATOM 1594 C CA . LEU A 1 117 ? 46.161 -1.790 14.445 1.000 47.305 99 LEU A CA 1
ATOM 1595 C C . LEU A 1 117 ? 46.825 -2.859 15.328 1.000 43.443 99 LEU A C 1
ATOM 1596 O O . LEU A 1 117 ? 48.065 -2.884 15.485 1.000 44.351 99 LEU A O 1
ATOM 1612 N N . LEU A 1 118 ? 46.024 -3.769 15.898 1.000 41.857 100 LEU A N 1
ATOM 1613 C CA . LEU A 1 118 ? 46.599 -4.838 16.706 1.000 45.693 100 LEU A CA 1
ATOM 1614 C C . LEU A 1 118 ? 47.551 -5.702 15.860 1.000 46.921 100 LEU A C 1
ATOM 1615 O O . LEU A 1 118 ? 48.617 -6.117 16.315 1.000 43.843 100 LEU A O 1
ATOM 1631 N N . PHE A 1 119 ? 47.131 -6.079 14.657 1.000 42.793 101 PHE A N 1
ATOM 1632 C CA . PHE A 1 119 ? 48.023 -6.906 13.842 1.000 46.896 101 PHE A CA 1
ATOM 1633 C C . PHE A 1 119 ? 49.324 -6.169 13.499 1.000 44.283 101 PHE A C 1
ATOM 1634 O O . PHE A 1 119 ? 50.419 -6.748 13.499 1.000 44.108 101 PHE A O 1
ATOM 1651 N N . LYS A 1 120 ? 49.225 -4.883 13.202 1.000 45.115 102 LYS A N 1
ATOM 1652 C CA . LYS A 1 120 ? 50.434 -4.134 12.902 1.000 47.826 102 LYS A CA 1
ATOM 1653 C C . LYS A 1 120 ? 51.375 -4.107 14.112 1.000 52.481 102 LYS A C 1
ATOM 1654 O O . LYS A 1 120 ? 52.593 -4.136 13.945 1.000 51.535 102 LYS A O 1
ATOM 1673 N N . ARG A 1 121 ? 50.808 -4.002 15.319 1.000 50.666 103 ARG A N 1
ATOM 1674 C CA . ARG A 1 121 ? 51.589 -4.043 16.563 1.000 47.908 103 ARG A CA 1
ATOM 1675 C C . ARG A 1 121 ? 52.322 -5.372 16.649 1.000 47.527 103 ARG A C 1
ATOM 1676 O O . ARG A 1 121 ? 53.503 -5.403 16.948 1.000 49.155 103 ARG A O 1
ATOM 1697 N N . ILE A 1 122 ? 51.599 -6.482 16.393 1.000 47.308 104 ILE A N 1
ATOM 1698 C CA . ILE A 1 122 ? 52.180 -7.824 16.500 1.000 47.446 104 ILE A CA 1
ATOM 1699 C C . ILE A 1 122 ? 53.286 -7.976 15.449 1.000 50.137 104 ILE A C 1
ATOM 1700 O O . ILE A 1 122 ? 54.325 -8.588 15.713 1.000 50.203 104 ILE A O 1
ATOM 1716 N N . ASN A 1 123 ? 53.057 -7.367 14.279 1.000 49.008 105 ASN A N 1
ATOM 1717 C CA . ASN A 1 123 ? 53.985 -7.411 13.157 1.000 52.750 105 ASN A CA 1
ATOM 1718 C C . ASN A 1 123 ? 55.149 -6.445 13.349 1.000 54.766 105 ASN A C 1
ATOM 1719 O O . ASN A 1 123 ? 55.971 -6.322 12.468 1.000 56.003 105 ASN A O 1
ATOM 1730 N N . SER A 1 124 ? 55.220 -5.752 14.485 1.000 54.993 106 SER A N 1
ATOM 1731 C CA . SER A 1 124 ? 56.241 -4.725 14.703 1.000 53.601 106 SER A CA 1
ATOM 1732 C C . SER A 1 124 ? 57.571 -5.349 15.104 1.000 53.498 106 SER A C 1
ATOM 1733 O O . SER A 1 124 ? 58.561 -4.661 15.124 1.000 58.767 106 SER A O 1
ATOM 1741 N N . THR A 1 125 ? 57.619 -6.626 15.465 1.000 52.653 107 THR A N 1
ATOM 1742 C CA . THR A 1 125 ? 58.900 -7.250 15.764 1.000 53.640 107 THR A CA 1
ATOM 1743 C C . THR A 1 125 ? 59.124 -8.482 14.900 1.000 57.414 107 THR A C 1
ATOM 1744 O O . THR A 1 125 ? 58.184 -9.096 14.403 1.000 52.950 107 THR A O 1
ATOM 1755 N N . GLN A 1 126 ? 60.369 -8.934 14.876 1.000 61.445 108 GLN A N 1
ATOM 1756 C CA . GLN A 1 126 ? 60.716 -10.096 14.093 1.000 63.411 108 GLN A CA 1
ATOM 1757 C C . GLN A 1 126 ? 59.966 -11.328 14.597 1.000 58.826 108 GLN A C 1
ATOM 1758 O O . GLN A 1 126 ? 59.510 -12.093 13.760 1.000 62.322 108 GLN A O 1
ATOM 1772 N N . GLU A 1 127 ? 59.855 -11.515 15.925 1.000 58.744 109 GLU A N 1
ATOM 1773 C CA . GLU A 1 127 ? 59.183 -12.669 16.511 1.000 61.993 109 GLU A CA 1
ATOM 1774 C C . GLU A 1 127 ? 57.682 -12.675 16.166 1.000 57.392 109 GLU A C 1
ATOM 1775 O O . GLU A 1 127 ? 57.127 -13.731 15.887 1.000 52.858 109 GLU A O 1
ATOM 1787 N N . GLY A 1 128 ? 57.014 -11.502 16.211 1.000 53.625 110 GLY A N 1
ATOM 1788 C CA . GLY A 1 128 ? 55.606 -11.375 15.845 1.000 48.412 110 GLY A CA 1
ATOM 1789 C C . GLY A 1 128 ? 55.380 -11.524 14.329 1.000 51.331 110 GLY A C 1
ATOM 1790 O O . GLY A 1 128 ? 54.411 -12.114 13.879 1.000 48.614 110 GLY A O 1
ATOM 1794 N N . GLN A 1 129 ? 56.310 -11.038 13.521 1.000 48.925 111 GLN A N 1
ATOM 1795 C CA . GLN A 1 129 ? 56.311 -11.352 12.090 1.000 55.736 111 GLN A CA 1
ATOM 1796 C C . GLN A 1 129 ? 56.332 -12.867 11.842 1.000 52.215 111 GLN A C 1
ATOM 1797 O O . GLN A 1 129 ? 55.536 -13.389 11.073 1.000 55.258 111 GLN A O 1
ATOM 1811 N N . GLN A 1 130 ? 57.247 -13.573 12.504 1.000 53.361 112 GLN A N 1
ATOM 1812 C CA . GLN A 1 130 ? 57.362 -15.001 12.330 1.000 53.693 112 GLN A CA 1
ATOM 1813 C C . GLN A 1 130 ? 56.039 -15.613 12.740 1.000 55.901 112 GLN A C 1
ATOM 1814 O O . GLN A 1 130 ? 55.539 -16.454 12.014 1.000 53.619 112 GLN A O 1
ATOM 1828 N N . PHE A 1 131 ? 55.447 -15.131 13.848 1.000 54.546 113 PHE A N 1
ATOM 1829 C CA . PHE A 1 131 ? 54.197 -15.684 14.329 1.000 51.557 113 PHE A CA 1
ATOM 1830 C C . PHE A 1 131 ? 53.089 -15.532 13.284 1.000 47.130 113 PHE A C 1
ATOM 1831 O O . PHE A 1 131 ? 52.312 -16.475 13.025 1.000 47.154 113 PHE A O 1
ATOM 1848 N N . LEU A 1 132 ? 52.925 -14.323 12.760 1.000 47.911 114 LEU A N 1
ATOM 1849 C CA . LEU A 1 132 ? 51.854 -14.094 11.789 1.000 48.573 114 LEU A CA 1
ATOM 1850 C C . LEU A 1 132 ? 52.086 -14.916 10.523 1.000 43.974 114 LEU A C 1
ATOM 1851 O O . LEU A 1 132 ? 51.133 -15.428 9.903 1.000 47.268 114 LEU A O 1
ATOM 1867 N N . ASN A 1 133 ? 53.357 -15.068 10.140 1.000 48.039 115 ASN A N 1
ATOM 1868 C CA . ASN A 1 133 ? 53.653 -15.915 8.991 1.000 51.865 115 ASN A CA 1
ATOM 1869 C C . ASN A 1 133 ? 53.215 -17.355 9.223 1.000 53.590 115 ASN A C 1
ATOM 1870 O O . ASN A 1 133 ? 52.659 -17.974 8.325 1.000 52.290 115 ASN A O 1
ATOM 1881 N N . LEU A 1 134 ? 53.467 -17.858 10.442 1.000 55.965 116 LEU A N 1
ATOM 1882 C CA . LEU A 1 134 ? 53.126 -19.214 10.856 1.000 53.726 116 LEU A CA 1
ATOM 1883 C C . LEU A 1 134 ? 51.619 -19.408 10.749 1.000 52.977 116 LEU A C 1
ATOM 1884 O O . LEU A 1 134 ? 51.176 -20.456 10.306 1.000 53.897 116 LEU A O 1
ATOM 1900 N N . LEU A 1 135 ? 50.833 -18.416 11.192 1.000 47.533 117 LEU A N 1
ATOM 1901 C CA . LEU A 1 135 ? 49.384 -18.515 11.082 1.000 47.376 117 LEU A CA 1
ATOM 1902 C C . LEU A 1 135 ? 48.988 -18.541 9.604 1.000 47.459 117 LEU A C 1
ATOM 1903 O O . LEU A 1 135 ? 48.044 -19.249 9.242 1.000 47.273 117 LEU A O 1
ATOM 1919 N N . SER A 1 136 ? 49.708 -17.757 8.780 1.000 45.882 118 SER A N 1
ATOM 1920 C CA . SER A 1 136 ? 49.336 -17.569 7.389 1.000 47.043 118 SER A CA 1
ATOM 1921 C C . SER A 1 136 ? 49.530 -18.852 6.587 1.000 48.385 118 SER A C 1
ATOM 1922 O O . SER A 1 136 ? 48.743 -19.165 5.685 1.000 53.181 118 SER A O 1
ATOM 1930 N N . ARG A 1 137 ? 50.538 -19.644 6.972 1.000 48.743 119 ARG A N 1
ATOM 1931 C CA . ARG A 1 137 ? 51.056 -20.728 6.153 1.000 52.823 119 ARG A CA 1
ATOM 1932 C C . ARG A 1 137 ? 50.785 -22.096 6.785 1.000 50.410 119 ARG A C 1
ATOM 1933 O O . ARG A 1 137 ? 51.086 -23.103 6.180 1.000 47.497 119 ARG A O 1
ATOM 1954 N N . SER A 1 138 ? 50.309 -22.158 8.029 1.000 43.450 120 SER A N 1
ATOM 1955 C CA . SER A 1 138 ? 50.250 -23.459 8.677 1.000 52.397 120 SER A CA 1
ATOM 1956 C C . SER A 1 138 ? 48.956 -24.169 8.331 1.000 49.557 120 SER A C 1
ATOM 1957 O O . SER A 1 138 ? 48.045 -24.222 9.172 1.000 43.767 120 SER A O 1
ATOM 1965 N N . ILE A 1 139 ? 48.928 -24.766 7.129 1.000 48.179 121 ILE A N 1
ATOM 1966 C CA . ILE A 1 139 ? 47.703 -25.375 6.634 1.000 46.125 121 ILE A CA 1
ATOM 1967 C C . ILE A 1 139 ? 47.313 -26.599 7.464 1.000 45.266 121 ILE A C 1
ATOM 1968 O O . ILE A 1 139 ? 48.114 -27.487 7.760 1.000 45.146 121 ILE A O 1
ATOM 1984 N N . PRO A 1 140 ? 46.012 -26.805 7.744 1.000 51.225 122 PRO A N 1
ATOM 1985 C CA . PRO A 1 140 ? 45.539 -28.114 8.193 1.000 48.502 122 PRO A CA 1
ATOM 1986 C C . PRO A 1 140 ? 45.852 -29.134 7.107 1.000 51.785 122 PRO A C 1
ATOM 1987 O O . PRO A 1 140 ? 45.904 -28.805 5.906 1.000 55.089 122 PRO A O 1
ATOM 1998 N N . VAL A 1 141 ? 46.137 -30.353 7.544 1.000 49.044 123 VAL A N 1
ATOM 1999 C CA . VAL A 1 141 ? 46.562 -31.367 6.612 1.000 49.861 123 VAL A CA 1
ATOM 2000 C C . VAL A 1 141 ? 45.359 -31.718 5.764 1.000 52.006 123 VAL A C 1
ATOM 2001 O O . VAL A 1 141 ? 44.252 -31.946 6.250 1.000 46.254 123 VAL A O 1
ATOM 2014 N N . PRO A 1 142 ? 45.554 -31.842 4.456 1.000 53.592 124 PRO A N 1
ATOM 2015 C CA . PRO A 1 142 ? 44.442 -32.208 3.596 1.000 59.820 124 PRO A CA 1
ATOM 2016 C C . PRO A 1 142 ? 44.085 -33.693 3.632 1.000 59.193 124 PRO A C 1
ATOM 2017 O O . PRO A 1 142 ? 44.799 -34.511 4.180 1.000 56.457 124 PRO A O 1
ATOM 2028 N N . TYR A 1 143 ? 42.965 -34.007 2.979 1.000 74.161 125 TYR A N 1
ATOM 2029 C CA . TYR A 1 143 ? 42.451 -35.357 2.826 1.000 77.111 125 TYR A CA 1
ATOM 2030 C C . TYR A 1 143 ? 42.809 -35.867 1.447 1.000 78.009 125 TYR A C 1
ATOM 2031 O O . TYR A 1 143 ? 42.879 -35.080 0.514 1.000 77.548 125 TYR A O 1
ATOM 2049 N N . GLU A 1 144 ? 43.147 -37.160 1.424 1.000 95.765 126 GLU A N 1
ATOM 2050 C CA . GLU A 1 144 ? 43.263 -38.036 0.266 1.000 101.569 126 GLU A CA 1
ATOM 2051 C C . GLU A 1 144 ? 41.885 -38.222 -0.373 1.000 98.436 126 GLU A C 1
ATOM 2052 O O . GLU A 1 144 ? 40.918 -38.372 0.379 1.000 96.907 126 GLU A O 1
ATOM 2064 N N . SER A 1 145 ? 41.827 -38.176 -1.730 1.000 103.387 127 SER A N 1
ATOM 2065 C CA . SER A 1 145 ? 40.616 -38.353 -2.544 1.000 116.086 127 SER A CA 1
ATOM 2066 C C . SER A 1 145 ? 40.908 -39.154 -3.821 1.000 119.189 127 SER A C 1
ATOM 2067 O O . SER A 1 145 ? 40.664 -38.658 -4.924 1.000 109.447 127 SER A O 1
ATOM 2075 N N . ASN A 1 146 ? 41.424 -40.387 -3.651 1.000 140.399 128 ASN A N 1
ATOM 2076 C CA . ASN A 1 146 ? 41.587 -41.402 -4.699 1.000 138.914 128 ASN A CA 1
ATOM 2077 C C . ASN A 1 146 ? 42.844 -41.172 -5.560 1.000 122.812 128 ASN A C 1
ATOM 2078 O O . ASN A 1 146 ? 42.835 -41.426 -6.756 1.000 112.255 128 ASN A O 1
ATOM 2089 N N . GLY A 1 147 ? 43.967 -40.790 -4.943 1.000 120.042 129 GLY A N 1
ATOM 2090 C CA . GLY A 1 147 ? 45.064 -40.174 -5.669 1.000 109.480 129 GLY A CA 1
ATOM 2091 C C . GLY A 1 147 ? 45.168 -38.684 -5.331 1.000 115.527 129 GLY A C 1
ATOM 2092 O O . GLY A 1 147 ? 46.247 -38.208 -4.998 1.000 128.015 129 GLY A O 1
ATOM 2096 N N . ASP A 1 148 ? 44.040 -37.950 -5.371 1.000 117.555 130 ASP A N 1
ATOM 2097 C CA . ASP A 1 148 ? 44.035 -36.489 -5.250 1.000 118.009 130 ASP A CA 1
ATOM 2098 C C . ASP A 1 148 ? 43.950 -36.009 -3.799 1.000 103.870 130 ASP A C 1
ATOM 2099 O O . ASP A 1 148 ? 42.868 -35.916 -3.221 1.000 102.801 130 ASP A O 1
ATOM 2108 N N . VAL A 1 149 ? 45.098 -35.607 -3.261 1.000 82.625 131 VAL A N 1
ATOM 2109 C CA . VAL A 1 149 ? 45.158 -34.840 -2.034 1.000 79.742 131 VAL A CA 1
ATOM 2110 C C . VAL A 1 149 ? 44.453 -33.497 -2.248 1.000 78.204 131 VAL A C 1
ATOM 2111 O O . VAL A 1 149 ? 44.829 -32.739 -3.131 1.000 83.080 131 VAL A O 1
ATOM 2124 N N . ALA A 1 150 ? 43.416 -33.198 -1.457 1.000 71.339 132 ALA A N 1
ATOM 2125 C CA . ALA A 1 150 ? 42.797 -31.873 -1.481 1.000 70.473 132 ALA A CA 1
ATOM 2126 C C . ALA A 1 150 ? 42.225 -31.518 -0.103 1.000 72.587 132 ALA A C 1
ATOM 2127 O O . ALA A 1 150 ? 42.151 -32.345 0.799 1.000 68.967 132 ALA A O 1
ATOM 2134 N N . MET A 1 151 ? 41.941 -30.227 0.058 1.000 71.125 133 MET A N 1
ATOM 2135 C CA . MET A 1 151 ? 41.279 -29.666 1.218 1.000 75.296 133 MET A CA 1
ATOM 2136 C C . MET A 1 151 ? 39.866 -30.255 1.355 1.000 78.099 133 MET A C 1
ATOM 2137 O O . MET A 1 151 ? 39.115 -30.253 0.388 1.000 65.811 133 MET A O 1
ATOM 2151 N N . GLY A 1 152 ? 39.491 -30.726 2.560 1.000 77.395 134 GLY A N 1
ATOM 2152 C CA . GLY A 1 152 ? 38.110 -31.112 2.869 1.000 74.125 134 GLY A CA 1
ATOM 2153 C C . GLY A 1 152 ? 37.163 -29.920 3.073 1.000 63.647 134 GLY A C 1
ATOM 2154 O O . GLY A 1 152 ? 37.606 -28.771 3.218 1.000 59.279 134 GLY A O 1
ATOM 2158 N N . THR A 1 153 ? 35.851 -30.192 3.149 1.000 64.085 135 THR A N 1
ATOM 2159 C CA . THR A 1 153 ? 34.871 -29.110 3.233 1.000 67.961 135 THR A CA 1
ATOM 2160 C C . THR A 1 153 ? 34.961 -28.341 4.538 1.000 56.160 135 THR A C 1
ATOM 2161 O O . THR A 1 153 ? 34.586 -27.170 4.544 1.000 61.485 135 THR A O 1
ATOM 2172 N N . THR A 1 154 ? 35.474 -28.956 5.618 1.000 52.883 136 THR A N 1
ATOM 2173 C CA . THR A 1 154 ? 35.629 -28.218 6.863 1.000 47.450 136 THR A CA 1
ATOM 2174 C C . THR A 1 154 ? 36.885 -27.321 6.861 1.000 49.972 136 THR A C 1
ATOM 2175 O O . THR A 1 154 ? 37.115 -26.564 7.792 1.000 50.946 136 THR A O 1
ATOM 2186 N N . GLN A 1 155 ? 37.689 -27.349 5.794 1.000 52.552 137 GLN A N 1
ATOM 2187 C CA . GLN A 1 155 ? 38.954 -26.644 5.739 1.000 48.002 137 GLN A CA 1
ATOM 2188 C C . GLN A 1 155 ? 38.867 -25.397 4.842 1.000 49.484 137 GLN A C 1
ATOM 2189 O O . GLN A 1 155 ? 39.880 -24.753 4.588 1.000 52.856 137 GLN A O 1
ATOM 2203 N N . VAL A 1 156 ? 37.638 -25.034 4.412 1.000 48.987 138 VAL A N 1
ATOM 2204 C CA . VAL A 1 156 ? 37.371 -23.905 3.535 1.000 46.195 138 VAL A CA 1
ATOM 2205 C C . VAL A 1 156 ? 36.147 -23.185 4.069 1.000 46.582 138 VAL A C 1
ATOM 2206 O O . VAL A 1 156 ? 35.317 -23.807 4.723 1.000 47.055 138 VAL A O 1
ATOM 2219 N N . ILE A 1 157 ? 36.043 -21.892 3.757 1.000 43.151 139 ILE A N 1
ATOM 2220 C CA . ILE A 1 157 ? 34.831 -21.130 3.971 1.000 43.688 139 ILE A CA 1
ATOM 2221 C C . ILE A 1 157 ? 34.154 -20.874 2.619 1.000 48.053 139 ILE A C 1
ATOM 2222 O O . ILE A 1 157 ? 34.801 -20.905 1.587 1.000 42.821 139 ILE A O 1
ATOM 2238 N N . LYS A 1 158 ? 32.840 -20.710 2.661 1.000 41.738 140 LYS A N 1
ATOM 2239 C CA . LYS A 1 158 ? 32.050 -20.408 1.498 1.000 47.095 140 LYS A CA 1
ATOM 2240 C C . LYS A 1 158 ? 31.901 -18.908 1.299 1.000 47.387 140 LYS A C 1
ATOM 2241 O O . LYS A 1 158 ? 31.368 -18.165 2.123 1.000 44.288 140 LYS A O 1
ATOM 2260 N N . GLN A 1 159 ? 32.332 -18.511 0.095 1.000 46.532 141 GLN A N 1
ATOM 2261 C CA . GLN A 1 159 ? 32.172 -17.173 -0.420 1.000 46.115 141 GLN A CA 1
ATOM 2262 C C . GLN A 1 159 ? 30.877 -17.151 -1.229 1.000 44.801 141 GLN A C 1
ATOM 2263 O O . GLN A 1 159 ? 30.775 -17.888 -2.214 1.000 45.606 141 GLN A O 1
ATOM 2277 N N . MET A 1 160 ? 29.971 -16.212 -0.902 1.000 45.503 142 MET A N 1
ATOM 2278 C CA . MET A 1 160 ? 28.606 -16.203 -1.397 1.000 44.837 142 MET A CA 1
ATOM 2279 C C . MET A 1 160 ? 28.322 -14.971 -2.257 1.000 44.871 142 MET A C 1
ATOM 2280 O O . MET A 1 160 ? 28.887 -13.904 -2.058 1.000 51.913 142 MET A O 1
ATOM 2294 N N . ASP A 1 161 ? 27.361 -15.114 -3.176 1.000 45.507 143 ASP A N 1
ATOM 2295 C CA . ASP A 1 161 ? 26.713 -13.976 -3.795 1.000 46.349 143 ASP A CA 1
ATOM 2296 C C . ASP A 1 161 ? 25.749 -13.395 -2.763 1.000 49.845 143 ASP A C 1
ATOM 2297 O O . ASP A 1 161 ? 25.787 -13.728 -1.583 1.000 52.503 143 ASP A O 1
ATOM 2306 N N . ASP A 1 162 ? 24.899 -12.487 -3.217 1.000 50.925 144 ASP A N 1
ATOM 2307 C CA . ASP A 1 162 ? 23.996 -11.745 -2.352 1.000 59.347 144 ASP A CA 1
ATOM 2308 C C . ASP A 1 162 ? 22.699 -12.527 -2.125 1.000 62.621 144 ASP A C 1
ATOM 2309 O O . ASP A 1 162 ? 21.781 -11.999 -1.526 1.000 60.244 144 ASP A O 1
ATOM 2318 N N . LYS A 1 163 ? 22.605 -13.768 -2.630 1.000 59.114 145 LYS A N 1
ATOM 2319 C CA . LYS A 1 163 ? 21.349 -14.487 -2.650 1.000 60.382 145 LYS A CA 1
ATOM 2320 C C . LYS A 1 163 ? 21.479 -15.894 -2.056 1.000 57.547 145 LYS A C 1
ATOM 2321 O O . LYS A 1 163 ? 20.643 -16.722 -2.329 1.000 58.658 145 LYS A O 1
ATOM 2340 N N . GLY A 1 164 ? 22.538 -16.202 -1.305 1.000 54.789 146 GLY A N 1
ATOM 2341 C CA . GLY A 1 164 ? 22.693 -17.522 -0.699 1.000 51.240 146 GLY A CA 1
ATOM 2342 C C . GLY A 1 164 ? 23.343 -18.581 -1.595 1.000 50.446 146 GLY A C 1
ATOM 2343 O O . GLY A 1 164 ? 23.356 -19.751 -1.238 1.000 53.806 146 GLY A O 1
ATOM 2347 N N . ASN A 1 165 ? 23.851 -18.213 -2.780 1.000 49.337 147 ASN A N 1
ATOM 2348 C CA . ASN A 1 165 ? 24.540 -19.170 -3.629 1.000 46.228 147 ASN A CA 1
ATOM 2349 C C . ASN A 1 165 ? 26.040 -19.063 -3.387 1.000 43.887 147 ASN A C 1
ATOM 2350 O O . ASN A 1 165 ? 26.558 -17.998 -3.090 1.000 48.643 147 ASN A O 1
ATOM 2361 N N . VAL A 1 166 ? 26.749 -20.189 -3.480 1.000 45.324 148 VAL A N 1
ATOM 2362 C CA . VAL A 1 166 ? 28.205 -20.232 -3.301 1.000 47.021 148 VAL A CA 1
ATOM 2363 C C . VAL A 1 166 ? 28.859 -19.868 -4.647 1.000 46.221 148 VAL A C 1
ATOM 2364 O O . VAL A 1 166 ? 28.499 -20.499 -5.642 1.000 42.726 148 VAL A O 1
ATOM 2377 N N . LEU A 1 167 ? 29.792 -18.916 -4.631 1.000 44.775 149 LEU A N 1
ATOM 2378 C CA . LEU A 1 167 ? 30.632 -18.472 -5.743 1.000 48.502 149 LEU A CA 1
ATOM 2379 C C . LEU A 1 167 ? 31.952 -19.220 -5.754 1.000 47.210 149 LEU A C 1
ATOM 2380 O O . LEU A 1 167 ? 32.415 -19.641 -6.807 1.000 54.066 149 LEU A O 1
ATOM 2396 N N . LYS A 1 168 ? 32.511 -19.470 -4.583 1.000 49.321 150 LYS A N 1
ATOM 2397 C CA . LYS A 1 168 ? 33.647 -20.385 -4.497 1.000 52.534 150 LYS A CA 1
ATOM 2398 C C . LYS A 1 168 ? 34.026 -20.682 -3.049 1.000 48.947 150 LYS A C 1
ATOM 2399 O O . LYS A 1 168 ? 33.351 -20.202 -2.153 1.000 47.941 150 LYS A O 1
ATOM 2418 N N . HIS A 1 169 ? 35.071 -21.504 -2.840 1.000 47.283 151 HIS A N 1
ATOM 2419 C CA . HIS A 1 169 ? 35.524 -21.970 -1.538 1.000 47.795 151 HIS A CA 1
ATOM 2420 C C . HIS A 1 169 ? 36.869 -21.299 -1.307 1.000 45.321 151 HIS A C 1
ATOM 2421 O O . HIS A 1 169 ? 37.617 -21.136 -2.241 1.000 46.815 151 HIS A O 1
ATOM 2436 N N . ARG A 1 170 ? 37.097 -20.758 -0.138 1.000 40.358 152 ARG A N 1
ATOM 2437 C CA . ARG A 1 170 ? 38.285 -19.974 0.176 1.000 43.968 152 ARG A CA 1
ATOM 2438 C C . ARG A 1 170 ? 39.022 -20.645 1.334 1.000 45.775 152 ARG A C 1
ATOM 2439 O O . ARG A 1 170 ? 38.398 -21.280 2.188 1.000 50.998 152 ARG A O 1
ATOM 2460 N N . ARG A 1 171 ? 40.353 -20.544 1.360 1.000 49.299 153 ARG A N 1
ATOM 2461 C CA . ARG A 1 171 ? 41.092 -21.042 2.514 1.000 54.894 153 ARG A CA 1
ATOM 2462 C C . ARG A 1 171 ? 40.924 -20.104 3.716 1.000 41.157 153 ARG A C 1
ATOM 2463 O O . ARG A 1 171 ? 40.909 -18.889 3.586 1.000 40.798 153 ARG A O 1
ATOM 2484 N N . ALA A 1 172 ? 40.810 -20.674 4.910 1.000 46.255 154 ALA A N 1
ATOM 2485 C CA . ALA A 1 172 ? 40.811 -19.904 6.143 1.000 43.296 154 ALA A CA 1
ATOM 2486 C C . ALA A 1 172 ? 41.547 -20.712 7.194 1.000 43.778 154 ALA A C 1
ATOM 2487 O O . ALA A 1 172 ? 41.325 -21.925 7.289 1.000 43.177 154 ALA A O 1
ATOM 2494 N N . HIS A 1 173 ? 42.449 -20.023 7.914 1.000 42.155 155 HIS A N 1
ATOM 2495 C CA . HIS A 1 173 ? 43.158 -20.609 9.034 1.000 44.780 155 HIS A CA 1
ATOM 2496 C C . HIS A 1 173 ? 42.681 -20.022 10.368 1.000 44.845 155 HIS A C 1
ATOM 2497 O O . HIS A 1 173 ? 42.596 -20.716 11.376 1.000 45.435 155 HIS A O 1
ATOM 2512 N N . ILE A 1 174 ? 42.400 -18.726 10.377 1.000 44.885 156 ILE A N 1
ATOM 2513 C CA . ILE A 1 174 ? 42.015 -18.009 11.581 1.000 42.004 156 ILE A CA 1
ATOM 2514 C C . ILE A 1 174 ? 40.951 -17.048 11.118 1.000 45.044 156 ILE A C 1
ATOM 2515 O O . ILE A 1 174 ? 41.137 -16.407 10.064 1.000 42.887 156 ILE A O 1
ATOM 2531 N N . ILE A 1 175 ? 39.819 -17.099 11.836 1.000 39.824 157 ILE A N 1
ATOM 2532 C CA . ILE A 1 175 ? 38.729 -16.166 11.670 1.000 39.713 157 ILE A CA 1
ATOM 2533 C C . ILE A 1 175 ? 38.506 -15.499 13.023 1.000 42.892 157 ILE A C 1
ATOM 2534 O O . ILE A 1 175 ? 38.198 -16.211 13.980 1.000 42.701 157 ILE A O 1
ATOM 2550 N N . ILE A 1 176 ? 38.680 -14.160 13.070 1.000 42.892 158 ILE A N 1
ATOM 2551 C CA . ILE A 1 176 ? 38.409 -13.365 14.247 1.000 46.117 158 ILE A CA 1
ATOM 2552 C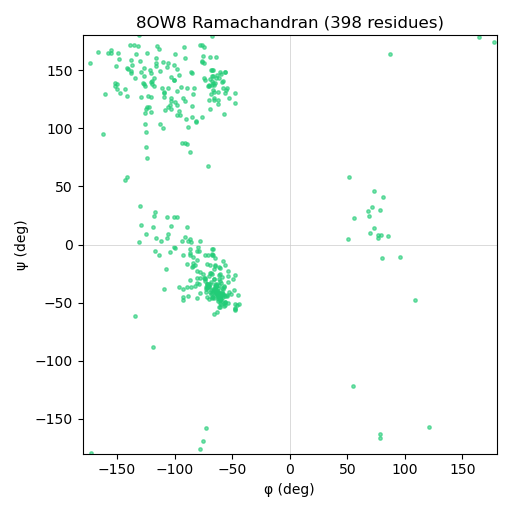 C . ILE A 1 176 ? 37.088 -12.639 14.073 1.000 45.910 158 ILE A C 1
ATOM 2553 O O . ILE A 1 176 ? 36.925 -11.823 13.175 1.000 44.106 158 ILE A O 1
ATOM 2569 N N . TYR A 1 177 ? 36.221 -12.901 15.039 1.000 41.379 159 TYR A N 1
ATOM 2570 C CA . TYR A 1 177 ? 34.947 -12.255 15.230 1.000 39.137 159 TYR A CA 1
ATOM 2571 C C . TYR A 1 177 ? 34.941 -11.443 16.520 1.000 39.340 159 TYR A C 1
ATOM 2572 O O . TYR A 1 177 ? 35.868 -11.489 17.325 1.000 37.945 159 TYR A O 1
ATOM 2590 N N . GLY A 1 178 ? 33.891 -10.629 16.646 1.000 42.140 160 GLY A N 1
ATOM 2591 C CA . GLY A 1 178 ? 33.650 -9.890 17.863 1.000 41.408 160 GLY A CA 1
ATOM 2592 C C . GLY A 1 178 ? 33.277 -10.831 19.014 1.000 40.771 160 GLY A C 1
ATOM 2593 O O . GLY A 1 178 ? 33.040 -12.032 18.831 1.000 41.467 160 GLY A O 1
ATOM 2597 N N . PRO A 1 179 ? 33.030 -10.293 20.220 1.000 42.519 161 PRO A N 1
ATOM 2598 C CA . PRO A 1 179 ? 32.624 -11.135 21.342 1.000 40.116 161 PRO A CA 1
ATOM 2599 C C . PRO A 1 179 ? 31.223 -11.699 21.150 1.000 42.104 161 PRO A C 1
ATOM 2600 O O . PRO A 1 179 ? 30.449 -11.257 20.290 1.000 40.659 161 PRO A O 1
ATOM 2611 N N . GLY A 1 180 ? 30.981 -12.762 21.924 1.000 38.616 162 GLY A N 1
ATOM 2612 C CA . GLY A 1 180 ? 29.665 -13.325 22.166 1.000 42.162 162 GLY A CA 1
ATOM 2613 C C . GLY A 1 180 ? 28.873 -12.410 23.091 1.000 39.569 162 GLY A C 1
ATOM 2614 O O . GLY A 1 180 ? 29.195 -11.209 23.177 1.000 38.215 162 GLY A O 1
ATOM 2618 N N . PRO A 1 181 ? 27.852 -12.963 23.778 1.000 42.027 163 PRO A N 1
ATOM 2619 C CA . PRO A 1 181 ? 27.033 -12.218 24.732 1.000 45.634 163 PRO A CA 1
ATOM 2620 C C . PRO A 1 181 ? 27.818 -11.308 25.685 1.000 46.057 163 PRO A C 1
ATOM 2621 O O . PRO A 1 181 ? 27.505 -10.117 25.813 1.000 43.104 163 PRO A O 1
ATOM 2632 N N . ASP A 1 182 ? 28.835 -11.891 26.323 1.000 43.905 164 ASP A N 1
ATOM 2633 C CA . ASP A 1 182 ? 29.680 -11.206 27.282 1.000 47.049 164 ASP A CA 1
ATOM 2634 C C . ASP A 1 182 ? 30.807 -10.456 26.546 1.000 48.952 164 ASP A C 1
ATOM 2635 O O . ASP A 1 182 ? 31.736 -11.094 26.067 1.000 44.483 164 ASP A O 1
ATOM 2644 N N . LEU A 1 183 ? 30.748 -9.098 26.529 1.000 47.118 165 LEU A N 1
ATOM 2645 C CA . LEU A 1 183 ? 31.712 -8.256 25.826 1.000 44.899 165 LEU A CA 1
ATOM 2646 C C . LEU A 1 183 ? 33.133 -8.492 26.333 1.000 46.746 165 LEU A C 1
ATOM 2647 O O . LEU A 1 183 ? 34.080 -8.339 25.568 1.000 42.031 165 LEU A O 1
ATOM 2663 N N . MET A 1 184 ? 33.269 -8.896 27.610 1.000 40.185 166 MET A N 1
ATOM 2664 C CA . MET A 1 184 ? 34.565 -9.053 28.255 1.000 40.177 166 MET A CA 1
ATOM 2665 C C . MET A 1 184 ? 35.239 -10.383 27.947 1.000 42.422 166 MET A C 1
ATOM 2666 O O . MET A 1 184 ? 36.432 -10.520 28.206 1.000 48.760 166 MET A O 1
ATOM 2680 N N . ALA A 1 185 ? 34.495 -11.375 27.459 1.000 43.767 167 ALA A N 1
ATOM 2681 C CA . ALA A 1 185 ? 35.055 -12.714 27.295 1.000 44.945 167 ALA A CA 1
ATOM 2682 C C . ALA A 1 185 ? 35.767 -12.823 25.959 1.000 44.154 167 ALA A C 1
ATOM 2683 O O . ALA A 1 185 ? 35.368 -12.145 25.014 1.000 42.811 167 ALA A O 1
ATOM 2690 N N . LYS A 1 186 ? 36.822 -13.663 25.934 1.000 39.429 168 LYS A N 1
ATOM 2691 C CA . LYS A 1 186 ? 37.667 -13.862 24.774 1.000 49.212 168 LYS A CA 1
ATOM 2692 C C . LYS A 1 186 ? 38.040 -15.328 24.691 1.000 42.738 168 LYS A C 1
ATOM 2693 O O . LYS A 1 186 ? 38.124 -15.987 25.713 1.000 43.309 168 LYS A O 1
ATOM 2712 N N . GLY A 1 187 ? 38.286 -15.815 23.471 1.000 42.703 169 GLY A N 1
ATOM 2713 C CA . GLY A 1 187 ? 38.537 -17.233 23.315 1.000 43.928 169 GLY A CA 1
ATOM 2714 C C . GLY A 1 187 ? 38.755 -17.695 21.877 1.000 42.293 169 GLY A C 1
ATOM 2715 O O . GLY A 1 187 ? 38.550 -16.947 20.931 1.000 42.635 169 GLY A O 1
ATOM 2719 N N . SER A 1 188 ? 39.112 -18.984 21.780 1.000 43.972 170 SER A N 1
ATOM 2720 C CA . SER A 1 188 ? 39.374 -19.648 20.527 1.000 45.567 170 SER A CA 1
ATOM 2721 C C . SER A 1 188 ? 38.461 -20.852 20.435 1.000 44.316 170 SER A C 1
ATOM 2722 O O . SER A 1 188 ? 38.492 -21.600 21.363 1.000 44.299 170 SER A O 1
ATOM 2730 N N . LYS A 1 189 ? 37.698 -21.010 19.335 1.000 44.774 171 LYS A N 1
ATOM 2731 C CA . LYS A 1 189 ? 36.887 -22.180 19.069 1.000 44.392 171 LYS A CA 1
ATOM 2732 C C . LYS A 1 189 ? 37.464 -22.922 17.862 1.000 43.875 171 LYS A C 1
ATOM 2733 O O . LYS A 1 189 ? 37.237 -22.518 16.716 1.000 43.377 171 LYS A O 1
ATOM 2752 N N . ALA A 1 190 ? 38.153 -24.034 18.111 1.000 44.516 172 ALA A N 1
ATOM 2753 C CA . ALA A 1 190 ? 38.659 -24.895 17.060 1.000 49.389 172 ALA A CA 1
ATOM 2754 C C . ALA A 1 190 ? 37.464 -25.530 16.344 1.000 51.787 172 ALA A C 1
ATOM 2755 O O . ALA A 1 190 ? 36.537 -25.995 16.978 1.000 46.904 172 ALA A O 1
ATOM 2762 N N . LEU A 1 191 ? 37.433 -25.525 15.010 1.000 46.466 173 LEU A N 1
ATOM 2763 C CA . LEU A 1 191 ? 36.229 -25.924 14.296 1.000 43.209 173 LEU A CA 1
ATOM 2764 C C . LEU A 1 191 ? 35.858 -27.383 14.499 1.000 44.521 173 LEU A C 1
ATOM 2765 O O . LEU A 1 191 ? 34.684 -27.693 14.607 1.000 47.851 173 LEU A O 1
ATOM 2781 N N . THR A 1 192 ? 36.838 -28.294 14.472 1.000 43.078 174 THR A N 1
ATOM 2782 C CA . THR A 1 192 ? 36.571 -29.717 14.488 1.000 43.409 174 THR A CA 1
ATOM 2783 C C . THR A 1 192 ? 37.516 -30.405 15.465 1.000 47.814 174 THR A C 1
ATOM 2784 O O . THR A 1 192 ? 38.438 -29.799 15.995 1.000 51.428 174 THR A O 1
ATOM 2795 N N . LYS A 1 193 ? 37.241 -31.680 15.695 1.000 50.109 175 LYS A N 1
ATOM 2796 C CA . LYS A 1 193 ? 38.086 -32.544 16.505 1.000 57.014 175 LYS A CA 1
ATOM 2797 C C . LYS A 1 193 ? 39.508 -32.701 15.933 1.000 55.049 175 LYS A C 1
ATOM 2798 O O . LYS A 1 193 ? 40.423 -33.137 16.617 1.000 51.586 175 LYS A O 1
ATOM 2817 N N . SER A 1 194 ? 39.736 -32.411 14.645 1.000 54.092 176 SER A N 1
ATOM 2818 C CA . SER A 1 194 ? 41.091 -32.450 14.123 1.000 52.532 176 SER A CA 1
ATOM 2819 C C . SER A 1 194 ? 42.055 -31.524 14.863 1.000 52.714 176 SER A C 1
ATOM 2820 O O . SER A 1 194 ? 43.268 -31.628 14.714 1.000 52.985 176 SER A O 1
ATOM 2828 N N . ARG A 1 195 ? 41.509 -30.609 15.658 1.000 47.232 177 ARG A N 1
ATOM 2829 C CA . ARG A 1 195 ? 42.294 -29.783 16.544 1.000 46.125 177 ARG A CA 1
ATOM 2830 C C . ARG A 1 195 ? 43.267 -30.617 17.362 1.000 48.714 177 ARG A C 1
ATOM 2831 O O . ARG A 1 195 ? 44.306 -30.071 17.701 1.000 48.835 177 ARG A O 1
ATOM 2852 N N . GLU A 1 196 ? 42.957 -31.884 17.677 1.000 49.428 178 GLU A N 1
ATOM 2853 C CA . GLU A 1 196 ? 43.817 -32.707 18.539 1.000 52.370 178 GLU A CA 1
ATOM 2854 C C . GLU A 1 196 ? 44.265 -34.041 17.923 1.000 52.806 178 GLU A C 1
ATOM 2855 O O . GLU A 1 196 ? 44.885 -34.851 18.607 1.000 55.392 178 GLU A O 1
ATOM 2867 N N . THR A 1 197 ? 44.004 -34.265 16.620 1.000 55.594 179 THR A N 1
ATOM 2868 C CA . THR A 1 197 ? 44.282 -35.550 15.980 1.000 55.388 179 THR A CA 1
ATOM 2869 C C . THR A 1 197 ? 45.588 -35.546 15.179 1.000 52.127 179 THR A C 1
ATOM 2870 O O . THR A 1 197 ? 45.991 -36.559 14.634 1.000 50.447 179 THR A O 1
ATOM 2881 N N . GLY A 1 198 ? 46.274 -34.412 15.097 1.000 52.551 180 GLY A N 1
ATOM 2882 C CA . GLY A 1 198 ? 47.482 -34.335 14.274 1.000 53.103 180 GLY A CA 1
ATOM 2883 C C . GLY A 1 198 ? 47.209 -33.774 12.874 1.000 51.045 180 GLY A C 1
ATOM 2884 O O . GLY A 1 198 ? 48.153 -33.446 12.156 1.000 53.634 180 GLY A O 1
ATOM 2888 N N . ARG A 1 199 ? 45.924 -33.647 12.502 1.000 51.187 181 ARG A N 1
ATOM 2889 C CA . ARG A 1 199 ? 45.572 -33.156 11.188 1.000 55.067 181 ARG A CA 1
ATOM 2890 C C . ARG A 1 199 ? 45.479 -31.643 11.264 1.000 54.646 181 ARG A C 1
ATOM 2891 O O . ARG A 1 199 ? 45.972 -30.934 10.373 1.000 50.269 181 ARG A O 1
ATOM 2912 N N . GLY A 1 200 ? 44.828 -31.167 12.332 1.000 45.775 182 GLY A N 1
ATOM 2913 C CA . GLY A 1 200 ? 44.569 -29.744 12.467 1.000 48.518 182 GLY A CA 1
ATOM 2914 C C . GLY A 1 200 ? 43.283 -29.242 11.800 1.000 51.034 182 GLY A C 1
ATOM 2915 O O . GLY A 1 200 ? 42.697 -29.889 10.923 1.000 50.510 182 GLY A O 1
ATOM 2919 N N . CYS A 1 201 ? 42.887 -28.029 12.211 1.000 49.387 183 CYS A N 1
ATOM 2920 C CA . CYS A 1 201 ? 41.723 -27.341 11.663 1.000 45.964 183 CYS A CA 1
ATOM 2921 C C . CYS A 1 201 ? 41.811 -25.830 11.882 1.000 45.560 183 CYS A C 1
ATOM 2922 O O . CYS A 1 201 ? 42.573 -25.391 12.753 1.000 42.734 183 CYS A O 1
ATOM 2930 N N . MET A 1 202 ? 40.969 -25.039 11.160 1.000 43.423 184 MET A N 1
ATOM 2931 C CA . MET A 1 202 ? 40.869 -23.613 11.437 1.000 43.418 184 MET A CA 1
ATOM 2932 C C . MET A 1 202 ? 40.304 -23.381 12.845 1.000 42.456 184 MET A C 1
ATOM 2933 O O . MET A 1 202 ? 39.706 -24.287 13.476 1.000 42.065 184 MET A O 1
ATOM 2947 N N . ALA A 1 203 ? 40.536 -22.170 13.330 1.000 42.836 185 ALA A N 1
ATOM 2948 C CA . ALA A 1 203 ? 39.981 -21.687 14.585 1.000 42.289 185 ALA A CA 1
ATOM 2949 C C . ALA A 1 203 ? 39.262 -20.351 14.355 1.000 41.416 185 ALA A C 1
ATOM 2950 O O . ALA A 1 203 ? 39.701 -19.483 13.606 1.000 39.586 185 ALA A O 1
ATOM 2957 N N . GLU A 1 204 ? 38.102 -20.248 15.010 1.000 41.626 186 GLU A N 1
ATOM 2958 C CA . GLU A 1 204 ? 37.307 -19.037 15.142 1.000 40.034 186 GLU A CA 1
ATOM 2959 C C . GLU A 1 204 ? 37.610 -18.403 16.487 1.000 43.060 186 GLU A C 1
ATOM 2960 O O . GLU A 1 204 ? 37.464 -19.058 17.517 1.000 45.413 186 GLU A O 1
ATOM 2972 N N . ILE A 1 205 ? 38.112 -17.176 16.462 1.000 41.885 187 ILE A N 1
ATOM 2973 C CA . ILE A 1 205 ? 38.358 -16.467 17.688 1.000 42.306 187 ILE A CA 1
ATOM 2974 C C . ILE A 1 205 ? 37.255 -15.447 17.896 1.000 42.337 187 ILE A C 1
ATOM 2975 O O . ILE A 1 205 ? 36.747 -14.877 16.941 1.000 43.150 187 ILE A O 1
ATOM 2991 N N . TYR A 1 206 ? 36.868 -15.241 19.160 1.000 41.692 188 TYR A N 1
ATOM 2992 C CA . TYR A 1 206 ? 35.889 -14.210 19.500 1.000 37.443 188 TYR A CA 1
ATOM 2993 C C . TYR A 1 206 ? 36.570 -13.249 20.471 1.000 40.100 188 TYR A C 1
ATOM 2994 O O . TYR A 1 206 ? 37.192 -13.673 21.480 1.000 38.462 188 TYR A O 1
ATOM 3012 N N . PHE A 1 207 ? 36.511 -11.956 20.123 1.000 41.332 189 PHE A N 1
ATOM 3013 C CA . PHE A 1 207 ? 37.427 -11.002 20.726 1.000 39.087 189 PHE A CA 1
ATOM 3014 C C . PHE A 1 207 ? 36.897 -9.596 20.566 1.000 39.235 189 PHE A C 1
ATOM 3015 O O . PHE A 1 207 ? 36.606 -9.198 19.443 1.000 41.960 189 PHE A O 1
ATOM 3032 N N . SER A 1 208 ? 36.847 -8.832 21.685 1.000 42.011 190 SER A N 1
ATOM 3033 C CA . SER A 1 208 ? 36.705 -7.384 21.602 1.000 40.608 190 SER A CA 1
ATOM 3034 C C . SER A 1 208 ? 38.044 -6.725 21.860 1.000 42.462 190 SER A C 1
ATOM 3035 O O . SER A 1 208 ? 38.637 -6.954 22.909 1.000 43.483 190 SER A O 1
ATOM 3043 N N . PRO A 1 209 ? 38.506 -5.846 20.936 1.000 44.050 191 PRO A N 1
ATOM 3044 C CA . PRO A 1 209 ? 39.681 -4.987 21.164 1.000 42.683 191 PRO A CA 1
ATOM 3045 C C . PRO A 1 209 ? 39.470 -3.813 22.119 1.000 40.296 191 PRO A C 1
ATOM 3046 O O . PRO A 1 209 ? 40.440 -3.182 22.559 1.000 44.752 191 PRO A O 1
ATOM 3057 N N . MET A 1 210 ? 38.203 -3.582 22.487 1.000 45.928 192 MET A N 1
ATOM 3058 C CA . MET A 1 210 ? 37.749 -2.399 23.223 1.000 47.119 192 MET A CA 1
ATOM 3059 C C . MET A 1 210 ? 37.381 -2.706 24.699 1.000 46.448 192 MET A C 1
ATOM 3060 O O . MET A 1 210 ? 37.448 -1.814 25.531 1.000 49.268 192 MET A O 1
ATOM 3074 N N . TYR A 1 211 ? 37.077 -3.955 25.092 1.000 42.346 193 TYR A N 1
ATOM 3075 C CA . TYR A 1 211 ? 36.500 -4.238 26.404 1.000 43.399 193 TYR A CA 1
ATOM 3076 C C . TYR A 1 211 ? 37.382 -5.248 27.112 1.000 41.665 193 TYR A C 1
ATOM 3077 O O . TYR A 1 211 ? 37.592 -6.309 26.580 1.000 48.626 193 TYR A O 1
ATOM 3095 N N . HIS A 1 212 ? 37.979 -4.878 28.237 1.000 44.027 194 HIS A N 1
ATOM 3096 C CA . HIS A 1 212 ? 39.037 -5.670 28.859 1.000 44.216 194 HIS A CA 1
ATOM 3097 C C . HIS A 1 212 ? 38.849 -5.725 30.382 1.000 48.536 194 HIS A C 1
ATOM 3098 O O . HIS A 1 212 ? 38.371 -4.786 31.034 1.000 44.822 194 HIS A O 1
ATOM 3113 N N . LYS A 1 213 ? 39.297 -6.851 30.929 1.000 55.300 195 LYS A N 1
ATOM 3114 C CA . LYS A 1 213 ? 39.479 -7.052 32.352 1.000 45.362 195 LYS A CA 1
ATOM 3115 C C . LYS A 1 213 ? 40.830 -6.530 32.793 1.000 49.861 195 LYS A C 1
ATOM 3116 O O . LYS A 1 213 ? 41.822 -6.699 32.095 1.000 47.034 195 LYS A O 1
ATOM 3135 N N . THR A 1 214 ? 40.872 -6.030 34.027 1.000 46.895 196 THR A N 1
ATOM 3136 C CA . THR A 1 214 ? 42.079 -5.527 34.633 1.000 50.775 196 THR A CA 1
ATOM 3137 C C . THR A 1 214 ? 42.459 -6.354 35.844 1.000 54.402 196 THR A C 1
ATOM 3138 O O . THR A 1 214 ? 41.587 -6.979 36.447 1.000 59.998 196 THR A O 1
ATOM 3149 N N . TYR A 1 215 ? 43.735 -6.248 36.242 1.000 53.579 197 TYR A N 1
ATOM 3150 C CA . TYR A 1 215 ? 44.325 -7.179 37.186 1.000 55.662 197 TYR A CA 1
ATOM 3151 C C . TYR A 1 215 ? 45.170 -6.388 38.151 1.000 54.852 197 TYR A C 1
ATOM 3152 O O . TYR A 1 215 ? 45.648 -5.328 37.787 1.000 60.700 197 TYR A O 1
ATOM 3170 N N . SER A 1 216 ? 45.255 -6.850 39.403 1.000 57.301 198 SER A N 1
ATOM 3171 C CA . SER A 1 216 ? 46.157 -6.240 40.368 1.000 54.118 198 SER A CA 1
ATOM 3172 C C . SER A 1 216 ? 47.591 -6.534 39.906 1.000 59.341 198 SER A C 1
ATOM 3173 O O . SER A 1 216 ? 47.842 -7.573 39.290 1.000 63.032 198 SER A O 1
ATOM 3181 N N . THR A 1 217 ? 48.515 -5.599 40.123 1.000 57.452 199 THR A N 1
ATOM 3182 C CA . THR A 1 217 ? 49.938 -5.813 39.892 1.000 65.397 199 THR A CA 1
ATOM 3183 C C . THR A 1 217 ? 50.515 -6.831 40.885 1.000 74.494 199 THR A C 1
ATOM 3184 O O . THR A 1 217 ? 51.647 -7.280 40.740 1.000 79.916 199 THR A O 1
ATOM 3195 N N . LYS A 1 218 ? 49.735 -7.225 41.889 1.000 71.635 200 LYS A N 1
ATOM 3196 C CA . LYS A 1 218 ? 50.189 -8.274 42.782 1.000 80.613 200 LYS A CA 1
ATOM 3197 C C . LYS A 1 218 ? 50.161 -9.622 42.083 1.000 76.016 200 LYS A C 1
ATOM 3198 O O . LYS A 1 218 ? 50.744 -10.569 42.604 1.000 69.489 200 LYS A O 1
ATOM 3217 N N . LEU A 1 219 ? 49.438 -9.698 40.956 1.000 72.101 201 LEU A N 1
ATOM 3218 C CA . LEU A 1 219 ? 49.382 -10.913 40.148 1.000 73.074 201 LEU A CA 1
ATOM 3219 C C . LEU A 1 219 ? 50.548 -10.968 39.161 1.000 66.089 201 LEU A C 1
ATOM 3220 O O . LEU A 1 219 ? 50.637 -11.935 38.421 1.000 69.881 201 LEU A O 1
ATOM 3236 N N . THR A 1 220 ? 51.442 -9.973 39.192 1.000 67.277 202 THR A N 1
ATOM 3237 C CA . THR A 1 220 ? 52.592 -9.948 38.301 1.000 74.470 202 THR A CA 1
ATOM 3238 C C . THR A 1 220 ? 53.789 -10.483 39.065 1.000 75.231 202 THR A C 1
ATOM 3239 O O . THR A 1 220 ? 53.824 -10.387 40.276 1.000 82.277 202 THR A O 1
ATOM 3250 N N . ASN A 1 221 ? 54.740 -11.092 38.362 1.000 79.213 203 ASN A N 1
ATOM 3251 C CA . ASN A 1 221 ? 55.780 -11.842 39.039 1.000 85.028 203 ASN A CA 1
ATOM 3252 C C . ASN A 1 221 ? 56.732 -10.813 39.612 1.000 89.365 203 ASN A C 1
ATOM 3253 O O . ASN A 1 221 ? 56.647 -9.628 39.298 1.000 94.368 203 ASN A O 1
ATOM 3264 N N . LYS A 1 222 ? 57.649 -11.322 40.416 1.000 97.569 204 LYS A N 1
ATOM 3265 C CA . LYS A 1 222 ? 58.446 -10.537 41.341 1.000 101.739 204 LYS A CA 1
ATOM 3266 C C . LYS A 1 222 ? 59.595 -9.872 40.595 1.000 99.352 204 LYS A C 1
ATOM 3267 O O . LYS A 1 222 ? 60.014 -8.775 40.926 1.000 95.523 204 LYS A O 1
ATOM 3286 N N . ASN A 1 223 ? 60.032 -10.514 39.514 1.000 108.727 205 ASN A N 1
ATOM 3287 C CA . ASN A 1 223 ? 61.057 -9.971 38.643 1.000 114.527 205 ASN A CA 1
ATOM 3288 C C . ASN A 1 223 ? 60.583 -8.711 37.914 1.000 113.410 205 ASN A C 1
ATOM 3289 O O . ASN A 1 223 ? 61.410 -8.042 37.304 1.000 106.044 205 ASN A O 1
ATOM 3300 N N . SER A 1 224 ? 59.284 -8.364 38.000 1.000 116.708 206 SER A N 1
ATOM 3301 C CA . SER A 1 224 ? 58.683 -7.383 37.104 1.000 106.527 206 SER A CA 1
ATOM 3302 C C . SER A 1 224 ? 59.183 -5.953 37.359 1.000 103.807 206 SER A C 1
ATOM 3303 O O . SER A 1 224 ? 59.333 -5.487 38.489 1.000 93.705 206 SER A O 1
ATOM 3311 N N . LEU A 1 225 ? 59.347 -5.241 36.236 1.000 105.862 207 LEU A N 1
ATOM 3312 C CA . LEU A 1 225 ? 59.957 -3.925 36.161 1.000 107.173 207 LEU A CA 1
ATOM 3313 C C . LEU A 1 225 ? 58.902 -2.844 36.358 1.000 98.683 207 LEU A C 1
ATOM 3314 O O . LEU A 1 225 ? 59.127 -1.686 36.057 1.000 102.612 207 LEU A O 1
ATOM 3330 N N . VAL A 1 226 ? 57.744 -3.238 36.864 1.000 96.155 208 VAL A N 1
ATOM 3331 C CA . VAL A 1 226 ? 56.577 -2.385 36.922 1.000 90.068 208 VAL A CA 1
ATOM 3332 C C . VAL A 1 226 ? 56.811 -1.276 37.955 1.000 80.399 208 VAL A C 1
ATOM 3333 O O . VAL A 1 226 ? 57.395 -1.530 39.000 1.000 86.375 208 VAL A O 1
ATOM 3346 N N . ASP A 1 227 ? 56.417 -0.040 37.605 1.000 74.591 209 ASP A N 1
ATOM 3347 C CA . ASP A 1 227 ? 56.466 1.130 38.469 1.000 76.847 209 ASP A CA 1
ATOM 3348 C C . ASP A 1 227 ? 55.592 0.912 39.702 1.000 76.777 209 ASP A C 1
ATOM 3349 O O . ASP A 1 227 ? 54.528 0.306 39.591 1.000 74.366 209 ASP A O 1
ATOM 3358 N N . LYS A 1 228 ? 55.993 1.507 40.838 1.000 76.902 210 LYS A N 1
ATOM 3359 C CA . LYS A 1 228 ? 55.299 1.323 42.107 1.000 78.552 210 LYS A CA 1
ATOM 3360 C C . LYS A 1 228 ? 53.993 2.101 42.158 1.000 77.859 210 LYS A C 1
ATOM 3361 O O . LYS A 1 228 ? 53.099 1.711 42.898 1.000 84.647 210 LYS A O 1
ATOM 3380 N N . SER A 1 229 ? 53.862 3.183 41.385 1.000 78.800 211 SER A N 1
ATOM 3381 C CA . SER A 1 229 ? 52.563 3.833 41.284 1.000 80.885 211 SER A CA 1
ATOM 3382 C C . SER A 1 229 ? 51.549 2.942 40.556 1.000 77.515 211 SER A C 1
ATOM 3383 O O . SER A 1 229 ? 50.391 3.314 40.396 1.000 77.959 211 SER A O 1
ATOM 3391 N N . VAL A 1 230 ? 51.926 1.775 40.041 1.000 76.610 212 VAL A N 1
ATOM 3392 C CA . VAL A 1 230 ? 50.896 1.051 39.314 1.000 75.347 212 VAL A CA 1
ATOM 3393 C C . VAL A 1 230 ? 50.280 -0.012 40.231 1.000 72.008 212 VAL A C 1
ATOM 3394 O O . VAL A 1 230 ? 50.916 -1.002 40.571 1.000 74.317 212 VAL A O 1
ATOM 3407 N N . GLN A 1 231 ? 49.011 0.201 40.595 1.000 69.549 213 GLN A N 1
ATOM 3408 C CA . GLN A 1 231 ? 48.239 -0.678 41.460 1.000 71.953 213 GLN A CA 1
ATOM 3409 C C . GLN A 1 231 ? 47.530 -1.745 40.627 1.000 67.589 213 GLN A C 1
ATOM 3410 O O . GLN A 1 231 ? 47.333 -2.889 41.040 1.000 61.255 213 GLN A O 1
ATOM 3424 N N . GLU A 1 232 ? 47.076 -1.344 39.443 1.000 63.699 214 GLU A N 1
ATOM 3425 C CA . GLU A 1 232 ? 46.118 -2.143 38.693 1.000 56.922 214 GLU A CA 1
ATOM 3426 C C . GLU A 1 232 ? 46.406 -1.792 37.254 1.000 53.271 214 GLU A C 1
ATOM 3427 O O . GLU A 1 232 ? 46.658 -0.624 36.982 1.000 51.257 214 GLU A O 1
ATOM 3439 N N . PHE A 1 233 ? 46.437 -2.819 36.407 1.000 52.892 215 PHE A N 1
ATOM 3440 C CA . PHE A 1 233 ? 46.829 -2.664 35.019 1.000 55.437 215 PHE A CA 1
ATOM 3441 C C . PHE A 1 233 ? 45.852 -3.289 34.052 1.000 52.589 215 PHE A C 1
ATOM 3442 O O . PHE A 1 233 ? 45.109 -4.215 34.376 1.000 58.459 215 PHE A O 1
ATOM 3459 N N . VAL A 1 234 ? 45.911 -2.788 32.813 1.000 54.805 216 VAL A N 1
ATOM 3460 C CA . VAL A 1 234 ? 45.114 -3.353 31.738 1.000 47.248 216 VAL A CA 1
ATOM 3461 C C . VAL A 1 234 ? 46.080 -4.066 30.825 1.000 45.774 216 VAL A C 1
ATOM 3462 O O . VAL A 1 234 ? 47.105 -3.502 30.484 1.000 48.208 216 VAL A O 1
ATOM 3475 N N . PRO A 1 235 ? 45.857 -5.344 30.504 1.000 48.861 217 PRO A N 1
ATOM 3476 C CA . PRO A 1 235 ? 46.655 -6.033 29.496 1.000 50.830 217 PRO A CA 1
ATOM 3477 C C . PRO A 1 235 ? 46.650 -5.333 28.136 1.000 47.218 217 PRO A C 1
ATOM 3478 O O . PRO A 1 235 ? 45.674 -4.704 27.765 1.000 41.149 217 PRO A O 1
ATOM 3489 N N . ASP A 1 236 ? 47.775 -5.468 27.435 1.000 46.958 218 ASP A N 1
ATOM 3490 C CA . ASP A 1 236 ? 47.885 -4.951 26.082 1.000 49.526 218 ASP A CA 1
ATOM 3491 C C . ASP A 1 236 ? 46.986 -5.820 25.214 1.000 42.725 218 ASP A C 1
ATOM 3492 O O . ASP A 1 236 ? 47.150 -7.054 25.134 1.000 41.484 218 ASP A O 1
ATOM 3501 N N . PRO A 1 237 ? 45.925 -5.270 24.603 1.000 42.490 219 PRO A N 1
ATOM 3502 C CA . PRO A 1 237 ? 45.069 -6.085 23.748 1.000 43.684 219 PRO A CA 1
ATOM 3503 C C . PRO A 1 237 ? 45.765 -6.877 22.621 1.000 48.661 219 PRO A C 1
ATOM 3504 O O . PRO A 1 237 ? 45.230 -7.889 22.172 1.000 44.793 219 PRO A O 1
ATOM 3515 N N . ALA A 1 238 ? 46.956 -6.474 22.168 1.000 48.253 220 ALA A N 1
ATOM 3516 C CA . ALA A 1 238 ? 47.681 -7.284 21.194 1.000 52.229 220 ALA A CA 1
ATOM 3517 C C . ALA A 1 238 ? 48.228 -8.546 21.857 1.000 45.739 220 ALA A C 1
ATOM 3518 O O . ALA A 1 238 ? 48.300 -9.622 21.269 1.000 43.474 220 ALA A O 1
ATOM 3525 N N . VAL A 1 239 ? 48.665 -8.425 23.091 1.000 45.074 221 VAL A N 1
ATOM 3526 C CA . VAL A 1 239 ? 49.140 -9.603 23.790 1.000 48.272 221 VAL A CA 1
ATOM 3527 C C . VAL A 1 239 ? 48.003 -10.589 24.097 1.000 50.225 221 VAL A C 1
ATOM 3528 O O . VAL A 1 239 ? 48.167 -11.791 23.941 1.000 50.167 221 VAL A O 1
ATOM 3541 N N . THR A 1 240 ? 46.851 -10.096 24.529 1.000 47.263 222 THR A N 1
ATOM 3542 C CA . THR A 1 240 ? 45.687 -10.912 24.766 1.000 46.487 222 THR A CA 1
ATOM 3543 C C . THR A 1 240 ? 45.242 -11.565 23.446 1.000 44.410 222 THR A C 1
ATOM 3544 O O . THR A 1 240 ? 44.909 -12.730 23.407 1.000 46.285 222 THR A O 1
ATOM 3555 N N . LEU A 1 241 ? 45.213 -10.817 22.360 1.000 44.410 223 LEU A N 1
ATOM 3556 C CA . LEU A 1 241 ? 44.908 -11.396 21.065 1.000 42.185 223 LEU A CA 1
ATOM 3557 C C . LEU A 1 241 ? 45.889 -12.501 20.725 1.000 39.755 223 LEU A C 1
ATOM 3558 O O . LEU A 1 241 ? 45.526 -13.564 20.225 1.000 45.386 223 LEU A O 1
ATOM 3574 N N . ILE A 1 242 ? 47.161 -12.260 20.981 1.000 40.881 224 ILE A N 1
ATOM 3575 C CA . ILE A 1 242 ? 48.137 -13.305 20.718 1.000 42.637 224 ILE A CA 1
ATOM 3576 C C . ILE A 1 242 ? 47.813 -14.595 21.476 1.000 45.080 224 ILE A C 1
ATOM 3577 O O . ILE A 1 242 ? 48.141 -15.673 20.990 1.000 46.904 224 ILE A O 1
ATOM 3593 N N . HIS A 1 243 ? 47.276 -14.486 22.714 1.000 48.959 225 HIS A N 1
ATOM 3594 C CA . HIS A 1 243 ? 46.976 -15.643 23.530 1.000 46.791 225 HIS A CA 1
ATOM 3595 C C . HIS A 1 243 ? 46.037 -16.524 22.703 1.000 42.099 225 HIS A C 1
ATOM 3596 O O . HIS A 1 243 ? 46.279 -17.725 22.511 1.000 41.247 225 HIS A O 1
ATOM 3611 N N . GLU A 1 244 ? 44.959 -15.909 22.207 1.000 42.063 226 GLU A N 1
ATOM 3612 C CA . GLU A 1 244 ? 43.966 -16.659 21.464 1.000 42.980 226 GLU A CA 1
ATOM 3613 C C . GLU A 1 244 ? 44.485 -17.142 20.100 1.000 43.410 226 GLU A C 1
ATOM 3614 O O . GLU A 1 244 ? 44.122 -18.228 19.652 1.000 40.995 226 GLU A O 1
ATOM 3626 N N . LEU A 1 245 ? 45.348 -16.358 19.445 1.000 45.779 227 LEU A N 1
ATOM 3627 C CA . LEU A 1 245 ? 45.952 -16.781 18.191 1.000 42.007 227 LEU A CA 1
ATOM 3628 C C . LEU A 1 245 ? 46.860 -17.987 18.418 1.000 44.062 227 LEU A C 1
ATOM 3629 O O . LEU A 1 245 ? 46.973 -18.824 17.515 1.000 45.920 227 LEU A O 1
ATOM 3645 N N . CYS A 1 246 ? 47.457 -18.110 19.620 1.000 40.350 228 CYS A N 1
ATOM 3646 C CA . CYS A 1 246 ? 48.284 -19.259 19.956 1.000 42.082 228 CYS A CA 1
ATOM 3647 C C . CYS A 1 246 ? 47.419 -20.518 20.067 1.000 44.878 228 CYS A C 1
ATOM 3648 O O . CYS A 1 246 ? 47.832 -21.582 19.629 1.000 44.458 228 CYS A O 1
ATOM 3656 N N . HIS A 1 247 ? 46.202 -20.415 20.638 1.000 44.766 229 HIS A N 1
ATOM 3657 C CA . HIS A 1 247 ? 45.292 -21.543 20.591 1.000 41.707 229 HIS A CA 1
ATOM 3658 C C . HIS A 1 247 ? 45.021 -21.875 19.130 1.000 41.940 229 HIS A C 1
ATOM 3659 O O . HIS A 1 247 ? 44.898 -23.032 18.772 1.000 43.104 229 HIS A O 1
ATOM 3674 N N . GLY A 1 248 ? 44.783 -20.825 18.359 1.000 44.340 230 GLY A N 1
ATOM 3675 C CA . GLY A 1 248 ? 44.595 -20.918 16.930 1.000 46.633 230 GLY A CA 1
ATOM 3676 C C . GLY A 1 248 ? 45.670 -21.781 16.282 1.000 45.524 230 GLY A C 1
ATOM 3677 O O . GLY A 1 248 ? 45.375 -22.756 15.592 1.000 44.281 230 GLY A O 1
ATOM 3681 N N . LEU A 1 249 ? 46.916 -21.407 16.556 1.000 44.618 231 LEU A N 1
ATOM 3682 C CA . LEU A 1 249 ? 48.083 -22.061 16.004 1.000 43.388 231 LEU A CA 1
ATOM 3683 C C . LEU A 1 249 ? 48.102 -23.528 16.408 1.000 43.959 231 LEU A C 1
ATOM 3684 O O . LEU A 1 249 ? 48.398 -24.371 15.566 1.000 44.848 231 LEU A O 1
ATOM 3700 N N . HIS A 1 250 ? 47.761 -23.842 17.673 1.000 44.696 232 HIS A N 1
ATOM 3701 C CA . HIS A 1 250 ? 47.760 -25.224 18.114 1.000 42.055 232 HIS A CA 1
ATOM 3702 C C . HIS A 1 250 ? 46.717 -26.026 17.321 1.000 44.947 232 HIS A C 1
ATOM 3703 O O . HIS A 1 250 ? 46.934 -27.184 16.948 1.000 45.236 232 HIS A O 1
ATOM 3718 N N . ALA A 1 251 ? 45.563 -25.410 17.098 1.000 41.894 233 ALA A N 1
ATOM 3719 C CA . ALA A 1 251 ? 44.489 -26.027 16.331 1.000 44.899 233 ALA A CA 1
ATOM 3720 C C . ALA A 1 251 ? 44.949 -26.329 14.885 1.000 40.774 233 ALA A C 1
ATOM 3721 O O . ALA A 1 251 ? 44.763 -27.437 14.435 1.000 43.514 233 ALA A O 1
ATOM 3728 N N . LEU A 1 252 ? 45.636 -25.401 14.216 1.000 44.210 234 LEU A N 1
ATOM 3729 C CA . LEU A 1 252 ? 46.228 -25.622 12.893 1.000 42.665 234 LEU A CA 1
ATOM 3730 C C . LEU A 1 252 ? 47.212 -26.791 12.892 1.000 48.741 234 LEU A C 1
ATOM 3731 O O . LEU A 1 252 ? 47.164 -27.582 11.961 1.000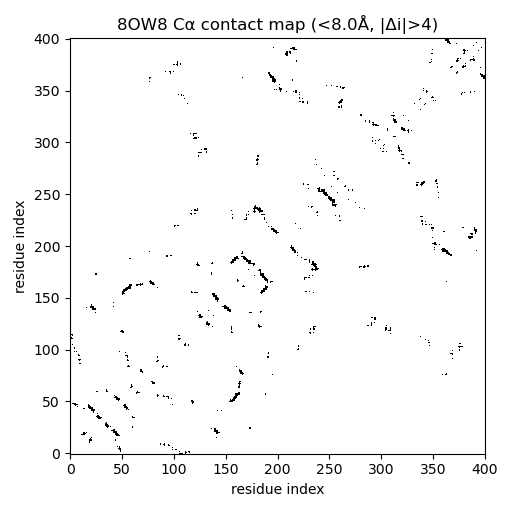 42.344 234 LEU A O 1
ATOM 3747 N N . TYR A 1 253 ? 48.008 -26.964 13.970 1.000 44.297 235 TYR A N 1
ATOM 3748 C CA . TYR A 1 253 ? 48.972 -28.048 14.094 1.000 45.314 235 TYR A CA 1
ATOM 3749 C C . TYR A 1 253 ? 48.314 -29.315 14.676 1.000 45.270 235 TYR A C 1
ATOM 3750 O O . TYR A 1 253 ? 48.922 -30.378 14.681 1.000 47.648 235 TYR A O 1
ATOM 3768 N N . GLY A 1 254 ? 47.042 -29.281 15.052 1.000 43.674 236 GLY A N 1
ATOM 3769 C CA . GLY A 1 254 ? 46.400 -30.506 15.505 1.000 42.639 236 GLY A CA 1
ATOM 3770 C C . GLY A 1 254 ? 46.946 -30.997 16.848 1.000 46.020 236 GLY A C 1
ATOM 3771 O O . GLY A 1 254 ? 46.910 -32.205 17.138 1.000 51.355 236 GLY A O 1
ATOM 3775 N N . ILE A 1 255 ? 47.495 -30.059 17.645 1.000 46.374 237 ILE A N 1
ATOM 3776 C CA . ILE A 1 255 ? 48.134 -30.383 18.904 1.000 45.101 237 ILE A CA 1
ATOM 3777 C C . ILE A 1 255 ? 47.433 -29.735 20.097 1.000 47.217 237 ILE A C 1
ATOM 3778 O O . ILE A 1 255 ? 48.038 -29.540 21.149 1.000 51.380 237 ILE A O 1
ATOM 3794 N N . ASP A 1 256 ? 46.157 -29.412 19.969 1.00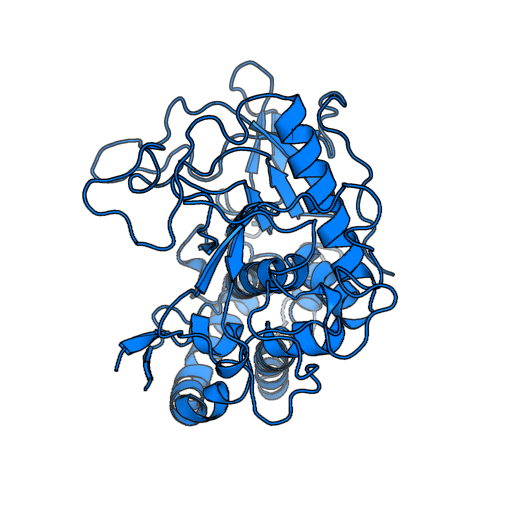0 45.837 238 ASP A N 1
ATOM 3795 C CA . ASP A 1 256 ? 45.442 -28.841 21.103 1.000 50.090 238 ASP A CA 1
ATOM 3796 C C . ASP A 1 256 ? 45.512 -29.809 22.285 1.000 48.726 238 ASP A C 1
ATOM 3797 O O . ASP A 1 256 ? 45.302 -31.011 22.124 1.000 50.663 238 ASP A O 1
ATOM 3806 N N . LEU A 1 257 ? 45.812 -29.293 23.478 1.000 49.008 239 LEU A N 1
ATOM 3807 C CA . LEU A 1 257 ? 45.967 -30.157 24.644 1.000 54.078 239 LEU A CA 1
ATOM 3808 C C . LEU A 1 257 ? 44.757 -30.127 25.587 1.000 59.178 239 LEU A C 1
ATOM 3809 O O . LEU A 1 257 ? 44.892 -30.553 26.746 1.000 55.879 239 LEU A O 1
ATOM 3825 N N . GLY A 1 258 ? 43.602 -29.621 25.119 1.000 57.663 240 GLY A N 1
ATOM 3826 C CA . GLY A 1 258 ? 42.420 -29.473 25.960 1.000 57.249 240 GLY A CA 1
ATOM 3827 C C . GLY A 1 258 ? 42.043 -30.754 26.714 1.000 61.680 240 GLY A C 1
ATOM 3828 O O . GLY A 1 258 ? 41.761 -30.707 27.902 1.000 56.374 240 GLY A O 1
ATOM 3832 N N . ASN A 1 259 ? 42.097 -31.909 26.038 1.000 60.930 241 ASN A N 1
ATOM 3833 C CA . ASN A 1 259 ? 41.656 -33.190 26.591 1.000 62.169 241 ASN A CA 1
ATOM 3834 C C . ASN A 1 259 ? 42.829 -34.083 26.945 1.000 66.942 241 ASN A C 1
ATOM 3835 O O . ASN A 1 259 ? 42.592 -35.212 27.365 1.000 72.421 241 ASN A O 1
ATOM 3846 N N . VAL A 1 260 ? 44.065 -33.573 26.831 1.000 68.046 242 VAL A N 1
ATOM 3847 C CA . VAL A 1 260 ? 45.268 -34.324 27.186 1.000 70.482 242 VAL A CA 1
ATOM 3848 C C . VAL A 1 260 ? 45.482 -34.350 28.708 1.000 72.679 242 VAL A C 1
ATOM 3849 O O . VAL A 1 260 ? 46.118 -35.243 29.260 1.000 64.978 242 VAL A O 1
ATOM 3862 N N . GLY A 1 261 ? 45.028 -33.325 29.407 1.000 71.259 243 GLY A N 1
ATOM 3863 C CA . GLY A 1 261 ? 45.053 -33.407 30.852 1.000 68.411 243 GLY A CA 1
ATOM 3864 C C . GLY A 1 261 ? 44.861 -32.031 31.466 1.000 70.071 243 GLY A C 1
ATOM 3865 O O . GLY A 1 261 ? 44.774 -31.019 30.753 1.000 68.008 243 GLY A O 1
ATOM 3869 N N . SER A 1 262 ? 44.850 -32.024 32.804 1.000 69.805 244 SER A N 1
ATOM 3870 C CA . SER A 1 262 ? 44.641 -30.816 33.572 1.000 67.374 244 SER A CA 1
ATOM 3871 C C . SER A 1 262 ? 45.413 -30.893 34.886 1.000 67.332 244 SER A C 1
ATOM 3872 O O . SER A 1 262 ? 45.814 -31.968 35.340 1.000 63.298 244 SER A O 1
ATOM 3880 N N . TRP A 1 263 ? 45.634 -29.712 35.458 1.000 64.789 245 TRP A N 1
ATOM 3881 C CA . TRP A 1 263 ? 46.377 -29.568 36.693 1.000 69.402 245 TRP A CA 1
ATOM 3882 C C . TRP A 1 263 ? 45.627 -28.619 37.621 1.000 71.610 245 TRP A C 1
ATOM 3883 O O . TRP A 1 263 ? 45.024 -27.653 37.164 1.000 68.938 245 TRP A O 1
ATOM 3904 N N . GLU A 1 264 ? 45.671 -28.916 38.922 1.000 71.708 246 GLU A N 1
ATOM 3905 C CA . GLU A 1 264 ? 45.003 -28.100 39.923 1.000 81.613 246 GLU A CA 1
ATOM 3906 C C . GLU A 1 264 ? 45.987 -27.106 40.530 1.000 83.148 246 GLU A C 1
ATOM 3907 O O . GLU A 1 264 ? 46.918 -27.519 41.196 1.000 85.884 246 GLU A O 1
ATOM 3919 N N . PHE A 1 265 ? 45.751 -25.805 40.301 1.000 86.581 247 PHE A N 1
ATOM 3920 C CA . PHE A 1 265 ? 46.591 -24.745 40.835 1.000 90.724 247 PHE A CA 1
ATOM 3921 C C . PHE A 1 265 ? 45.975 -24.101 42.076 1.000 105.014 247 PHE A C 1
ATOM 3922 O O . PHE A 1 265 ? 44.755 -23.964 42.167 1.000 102.923 247 PHE A O 1
ATOM 3939 N N . ASN A 1 266 ? 46.864 -23.787 43.035 1.000 113.508 248 ASN A N 1
ATOM 3940 C CA . ASN A 1 266 ? 46.733 -22.733 44.036 1.000 114.444 248 ASN A CA 1
ATOM 3941 C C . ASN A 1 266 ? 45.395 -22.799 44.780 1.000 109.865 248 ASN A C 1
ATOM 3942 O O . ASN A 1 266 ? 45.382 -22.237 45.901 1.000 113.761 248 ASN A O 1
ATOM 3953 N N . LYS A 1 280 ? 41.728 -24.876 45.446 1.000 88.153 262 LYS A N 1
ATOM 3954 C CA . LYS A 1 280 ? 42.402 -25.018 44.122 1.000 85.406 262 LYS A CA 1
ATOM 3955 C C . LYS A 1 280 ? 41.397 -24.983 42.977 1.000 87.876 262 LYS A C 1
ATOM 3956 O O . LYS A 1 280 ? 40.198 -25.029 43.233 1.000 78.816 262 LYS A O 1
ATOM 3975 N N . GLU A 1 281 ? 41.904 -24.930 41.721 1.000 84.412 263 GLU A N 1
ATOM 3976 C CA . GLU A 1 281 ? 41.089 -25.180 40.541 1.000 77.063 263 GLU A CA 1
ATOM 3977 C C . GLU A 1 281 ? 41.895 -25.755 39.377 1.000 75.889 263 GLU A C 1
ATOM 3978 O O . GLU A 1 281 ? 43.075 -25.470 39.197 1.000 76.926 263 GLU A O 1
ATOM 3990 N N . ALA A 1 282 ? 41.179 -26.496 38.529 1.000 69.187 264 ALA A N 1
ATOM 3991 C CA . ALA A 1 282 ? 41.747 -27.289 37.451 1.000 70.647 264 ALA A CA 1
ATOM 3992 C C . ALA A 1 282 ? 41.974 -26.363 36.254 1.000 59.750 264 ALA A C 1
ATOM 3993 O O . ALA A 1 282 ? 41.181 -25.460 36.024 1.000 64.235 264 ALA A O 1
ATOM 4000 N N . VAL A 1 283 ? 43.149 -26.467 35.624 1.000 61.478 265 VAL A N 1
ATOM 4001 C CA . VAL A 1 283 ? 43.500 -25.686 34.434 1.000 59.744 265 VAL A CA 1
ATOM 4002 C C . VAL A 1 283 ? 43.994 -26.709 33.411 1.000 56.352 265 VAL A C 1
ATOM 4003 O O . VAL A 1 283 ? 44.854 -27.532 33.723 1.000 51.473 265 VAL A O 1
ATOM 4016 N N . ASN A 1 284 ? 43.432 -26.713 32.203 1.000 56.984 266 ASN A N 1
ATOM 4017 C CA . ASN A 1 284 ? 43.851 -27.757 31.286 1.000 58.611 266 ASN A CA 1
ATOM 4018 C C . ASN A 1 284 ? 45.249 -27.404 30.756 1.000 54.811 266 ASN A C 1
ATOM 4019 O O . ASN A 1 284 ? 45.718 -26.286 30.880 1.000 51.119 266 ASN A O 1
ATOM 4030 N N . PHE A 1 285 ? 45.924 -28.416 30.209 1.000 56.975 267 PHE A N 1
ATOM 4031 C CA . PHE A 1 285 ? 47.266 -28.274 29.670 1.000 54.208 267 PHE A CA 1
ATOM 4032 C C . PHE A 1 285 ? 47.289 -27.270 28.520 1.000 51.962 267 PHE A C 1
ATOM 4033 O O . PHE A 1 285 ? 48.308 -26.618 28.329 1.000 52.282 267 PHE A O 1
ATOM 4050 N N . GLU A 1 286 ? 46.172 -27.073 27.801 1.000 48.951 268 GLU A N 1
ATOM 4051 C CA . GLU A 1 286 ? 46.138 -26.156 26.659 1.000 50.106 268 GLU A CA 1
ATOM 4052 C C . GLU A 1 286 ? 46.250 -24.706 27.104 1.000 49.009 268 GLU A C 1
ATOM 4053 O O . GLU A 1 286 ? 46.892 -23.907 26.425 1.000 49.895 268 GLU A O 1
ATOM 4065 N N . GLU A 1 287 ? 45.632 -24.380 28.254 1.000 49.968 269 GLU A N 1
ATOM 4066 C CA . GLU A 1 287 ? 45.721 -23.048 28.833 1.000 46.647 269 GLU A CA 1
ATOM 4067 C C . GLU A 1 287 ? 47.115 -22.822 29.413 1.000 49.524 269 GLU A C 1
ATOM 4068 O O . GLU A 1 287 ? 47.711 -21.754 29.217 1.000 51.614 269 GLU A O 1
ATOM 4080 N N . VAL A 1 288 ? 47.612 -23.819 30.145 1.000 51.445 270 VAL A N 1
ATOM 4081 C CA . VAL A 1 288 ? 48.930 -23.707 30.726 1.000 53.444 270 VAL A CA 1
ATOM 4082 C C . VAL A 1 288 ? 49.999 -23.512 29.660 1.000 55.118 270 VAL A C 1
ATOM 4083 O O . VAL A 1 288 ? 50.836 -22.633 29.845 1.000 55.518 270 VAL A O 1
ATOM 4096 N N . MET A 1 289 ? 49.998 -24.303 28.569 1.000 57.257 271 MET A N 1
ATOM 4097 C CA . MET A 1 289 ? 51.088 -24.193 27.603 1.000 54.088 271 MET A CA 1
ATOM 4098 C C . MET A 1 289 ? 50.917 -22.896 26.809 1.000 55.001 271 MET A C 1
ATOM 4099 O O . MET A 1 289 ? 51.906 -22.256 26.426 1.000 51.772 271 MET A O 1
ATOM 4113 N N . THR A 1 290 ? 49.658 -22.460 26.636 1.000 50.466 272 THR A N 1
ATOM 4114 C CA . THR A 1 290 ? 49.419 -21.240 25.909 1.000 48.618 272 THR A CA 1
ATOM 4115 C C . THR A 1 290 ? 49.843 -20.037 26.741 1.000 49.483 272 THR A C 1
ATOM 4116 O O . THR A 1 290 ? 50.336 -19.055 26.201 1.000 51.627 272 THR A O 1
ATOM 4127 N N . PHE A 1 291 ? 49.611 -20.061 28.061 1.000 53.608 273 PHE A N 1
ATOM 4128 C CA . PHE A 1 291 ? 49.866 -18.869 28.842 1.000 50.590 273 PHE A CA 1
ATOM 4129 C C . PHE A 1 291 ? 51.379 -18.625 28.929 1.000 57.834 273 PHE A C 1
ATOM 4130 O O . PHE A 1 291 ? 51.857 -17.481 28.904 1.000 52.318 273 PHE A O 1
ATOM 4147 N N . GLY A 1 292 ? 52.139 -19.726 29.003 1.000 52.029 274 GLY A N 1
ATOM 4148 C CA . GLY A 1 292 ? 53.572 -19.646 29.229 1.000 54.975 274 GLY A CA 1
ATOM 4149 C C . GLY A 1 292 ? 53.929 -19.386 30.689 1.000 59.735 274 GLY A C 1
ATOM 4150 O O . GLY A 1 292 ? 53.095 -19.550 31.607 1.000 52.846 274 GLY A O 1
ATOM 4154 N N . GLY A 1 293 ? 55.200 -19.030 30.864 1.000 62.127 275 GLY A N 1
ATOM 4155 C CA . GLY A 1 293 ? 55.728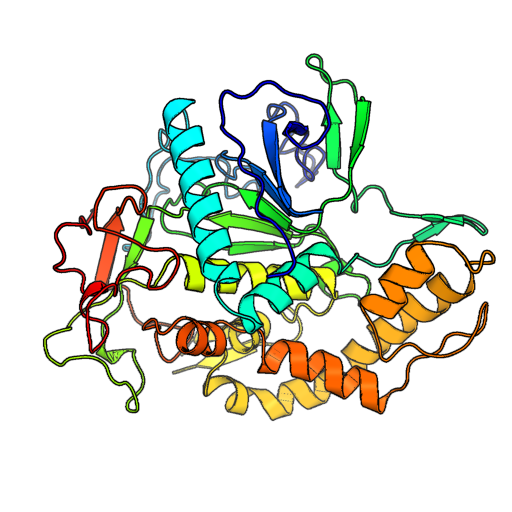 -18.662 32.163 1.000 62.613 275 GLY A CA 1
ATOM 4156 C C . GLY A 1 293 ? 56.032 -19.868 33.037 1.000 64.913 275 GLY A C 1
ATOM 4157 O O . GLY A 1 293 ? 56.091 -21.003 32.587 1.000 67.372 275 GLY A O 1
ATOM 4161 N N . GLU A 1 294 ? 56.177 -19.599 34.319 1.000 68.312 276 GLU A N 1
ATOM 4162 C CA . GLU A 1 294 ? 56.684 -20.567 35.272 1.000 81.758 276 GLU A CA 1
ATOM 4163 C C . GLU A 1 294 ? 55.830 -21.838 35.364 1.000 82.691 276 GLU A C 1
ATOM 4164 O O . GLU A 1 294 ? 56.374 -22.919 35.602 1.000 83.823 276 GLU A O 1
ATOM 4176 N N . ASP A 1 295 ? 54.507 -21.726 35.191 1.000 71.289 277 ASP A N 1
ATOM 4177 C CA . ASP A 1 295 ? 53.597 -22.818 35.515 1.000 69.980 277 ASP A CA 1
ATOM 4178 C C . ASP A 1 295 ? 53.807 -24.050 34.628 1.000 74.640 277 ASP A C 1
ATOM 4179 O O . ASP A 1 295 ? 53.371 -25.154 34.989 1.000 76.504 277 ASP A O 1
ATOM 4188 N N . VAL A 1 296 ? 54.485 -23.840 33.487 1.000 63.158 278 VAL A N 1
ATOM 4189 C CA . VAL A 1 296 ? 54.834 -24.860 32.507 1.000 66.459 278 VAL A CA 1
ATOM 4190 C C . VAL A 1 296 ? 55.659 -25.983 33.149 1.000 67.255 278 VAL A C 1
ATOM 4191 O O . VAL A 1 296 ? 55.398 -27.144 32.868 1.000 62.102 278 VAL A O 1
ATOM 4204 N N . LYS A 1 297 ? 56.548 -25.640 34.100 1.000 74.801 279 LYS A N 1
ATOM 4205 C CA . LYS A 1 297 ? 57.420 -26.578 34.822 1.000 83.749 279 LYS A CA 1
ATOM 4206 C C . LYS A 1 297 ? 56.638 -27.619 35.628 1.000 81.882 279 LYS A C 1
ATOM 4207 O O . LYS A 1 297 ? 57.095 -28.753 35.811 1.000 80.433 279 LYS A O 1
ATOM 4226 N N . VAL A 1 298 ? 55.447 -27.238 36.093 1.000 74.190 280 VAL A N 1
ATOM 4227 C CA . VAL A 1 298 ? 54.661 -28.054 37.009 1.000 75.447 280 VAL A CA 1
ATOM 4228 C C . VAL A 1 298 ? 54.073 -29.282 36.298 1.000 65.495 280 VAL A C 1
ATOM 4229 O O . VAL A 1 298 ? 53.898 -30.357 36.882 1.000 63.343 280 VAL A O 1
ATOM 4242 N N . ILE A 1 299 ? 53.693 -29.073 35.037 1.000 62.063 281 ILE A N 1
ATOM 4243 C CA . ILE A 1 299 ? 52.996 -30.070 34.223 1.000 66.627 281 ILE A CA 1
ATOM 4244 C C . ILE A 1 299 ? 53.941 -30.791 33.249 1.000 68.680 281 ILE A C 1
ATOM 4245 O O . ILE A 1 299 ? 53.470 -31.649 32.503 1.000 68.620 281 ILE A O 1
ATOM 4261 N N . LYS A 1 300 ? 55.229 -30.404 33.224 1.000 67.072 282 LYS A N 1
ATOM 4262 C CA . LYS A 1 300 ? 56.211 -30.905 32.276 1.000 71.399 282 LYS A CA 1
ATOM 4263 C C . LYS A 1 300 ? 56.294 -32.435 32.273 1.000 71.587 282 LYS A C 1
ATOM 4264 O O . LYS A 1 300 ? 56.367 -33.043 31.203 1.000 77.250 282 LYS A O 1
ATOM 4283 N N . SER A 1 301 ? 56.307 -33.057 33.457 1.000 70.541 283 SER A N 1
ATOM 4284 C CA . SER A 1 301 ? 56.370 -34.506 33.575 1.000 72.530 283 SER A CA 1
ATOM 4285 C C . SER A 1 301 ? 55.168 -35.184 32.927 1.000 73.398 283 SER A C 1
ATOM 4286 O O . SER A 1 301 ? 55.294 -36.262 32.344 1.000 72.728 283 SER A O 1
ATOM 4294 N N . GLU A 1 302 ? 54.011 -34.529 33.017 1.000 72.363 284 GLU A N 1
ATOM 4295 C CA . GLU A 1 302 ? 52.788 -35.073 32.447 1.000 79.888 284 GLU A CA 1
ATOM 4296 C C . GLU A 1 302 ? 52.786 -34.859 30.931 1.000 74.368 284 GLU A C 1
ATOM 4297 O O . GLU A 1 302 ? 52.411 -35.756 30.186 1.000 77.595 284 GLU A O 1
ATOM 4309 N N . ILE A 1 303 ? 53.228 -33.681 30.498 1.000 70.256 285 ILE A N 1
ATOM 4310 C CA . ILE A 1 303 ? 53.362 -33.374 29.094 1.000 73.519 285 ILE A CA 1
ATOM 4311 C C . ILE A 1 303 ? 54.271 -34.410 28.445 1.000 72.619 285 ILE A C 1
ATOM 4312 O O . ILE A 1 303 ? 53.870 -34.999 27.449 1.000 67.299 285 ILE A O 1
ATOM 4328 N N . ASP A 1 304 ? 55.443 -34.675 29.045 1.000 70.811 286 ASP A N 1
ATOM 4329 C CA . ASP A 1 304 ? 56.414 -35.588 28.450 1.000 72.646 286 ASP A CA 1
ATOM 4330 C C . ASP A 1 304 ? 55.891 -37.008 28.270 1.000 75.704 286 ASP A C 1
ATOM 4331 O O . ASP A 1 304 ? 56.427 -37.721 27.437 1.000 71.050 286 ASP A O 1
ATOM 4340 N N . LYS A 1 305 ? 54.903 -37.434 29.064 1.000 78.214 287 LYS A N 1
ATOM 4341 C CA . LYS A 1 305 ? 54.345 -38.774 28.942 1.000 80.428 287 LYS A CA 1
ATOM 4342 C C . LYS A 1 305 ? 53.499 -38.853 27.689 1.000 69.218 287 LYS A C 1
ATOM 4343 O O . LYS A 1 305 ? 53.497 -39.868 27.013 1.000 73.485 287 LYS A O 1
ATOM 4362 N N . LYS A 1 306 ? 52.827 -37.743 27.414 1.000 67.033 288 LYS A N 1
ATOM 4363 C CA . LYS A 1 306 ? 51.819 -37.607 26.381 1.000 77.313 288 LYS A CA 1
ATOM 4364 C C . LYS A 1 306 ? 52.400 -37.248 25.007 1.000 75.125 288 LYS A C 1
ATOM 4365 O O . LYS A 1 306 ? 51.779 -37.564 24.001 1.000 70.604 288 LYS A O 1
ATOM 4384 N N . ILE A 1 307 ? 53.526 -36.519 24.990 1.000 75.130 289 ILE A N 1
ATOM 4385 C CA . ILE A 1 307 ? 54.213 -36.034 23.791 1.000 77.078 289 ILE A CA 1
ATOM 4386 C C . ILE A 1 307 ? 54.384 -37.157 22.750 1.000 73.656 289 ILE A C 1
ATOM 4387 O O . ILE A 1 307 ? 53.915 -37.022 21.606 1.000 68.768 289 ILE A O 1
ATOM 4403 N N . PRO A 1 308 ? 55.002 -38.319 23.098 1.000 67.741 290 PRO A N 1
ATOM 4404 C CA . PRO A 1 308 ? 55.153 -39.411 22.136 1.000 66.817 290 PRO A CA 1
ATOM 4405 C C . PRO A 1 308 ? 53.867 -39.668 21.348 1.000 66.657 290 PRO A C 1
ATOM 4406 O O . PRO A 1 308 ? 53.907 -39.854 20.138 1.000 61.939 290 PRO A O 1
ATOM 4417 N N . GLY A 1 309 ? 52.718 -39.674 22.037 1.000 64.939 291 GLY A N 1
ATOM 4418 C CA . GLY A 1 309 ? 51.435 -39.956 21.406 1.000 63.015 291 GLY A CA 1
ATOM 4419 C C . GLY A 1 309 ? 51.016 -38.868 20.421 1.000 65.347 291 GLY A C 1
ATOM 4420 O O . GLY A 1 309 ? 50.506 -39.138 19.334 1.000 63.894 291 GLY A O 1
ATOM 4424 N N . ILE A 1 310 ? 51.273 -37.624 20.801 1.000 63.127 292 ILE A N 1
ATOM 4425 C CA . ILE A 1 310 ? 50.888 -36.496 19.981 1.000 60.916 292 ILE A CA 1
ATOM 4426 C C . ILE A 1 310 ? 51.712 -36.496 18.690 1.000 56.157 292 ILE A C 1
ATOM 4427 O O . ILE A 1 310 ? 51.173 -36.323 17.583 1.000 52.620 292 ILE A O 1
ATOM 4443 N N . LEU A 1 311 ? 53.019 -36.710 18.846 1.000 58.667 293 LEU A N 1
ATOM 4444 C CA . LEU A 1 311 ? 53.939 -36.687 17.716 1.000 63.449 293 LEU A CA 1
ATOM 4445 C C . LEU A 1 311 ? 53.557 -37.813 16.770 1.000 67.300 293 LEU A C 1
ATOM 4446 O O . LEU A 1 311 ? 53.684 -37.697 15.553 1.000 69.624 293 LEU A O 1
ATOM 4462 N N . ASN A 1 312 ? 53.084 -38.912 17.345 1.000 63.172 294 ASN A N 1
ATOM 4463 C CA . ASN A 1 312 ? 52.812 -40.087 16.548 1.000 64.133 294 ASN A CA 1
ATOM 4464 C C . ASN A 1 312 ? 51.536 -39.876 15.722 1.000 63.463 294 ASN A C 1
ATOM 4465 O O . ASN A 1 312 ? 51.380 -40.424 14.624 1.000 56.481 294 ASN A O 1
ATOM 4476 N N . LEU A 1 313 ? 50.628 -39.056 16.247 1.000 62.487 295 LEU A N 1
ATOM 4477 C CA . LEU A 1 313 ? 49.411 -38.734 15.530 1.000 66.271 295 LEU A CA 1
ATOM 4478 C C . LEU A 1 313 ? 49.742 -37.826 14.354 1.000 67.547 295 LEU A C 1
ATOM 4479 O O . LEU A 1 313 ? 49.049 -37.864 13.327 1.000 65.236 295 LEU A O 1
ATOM 4495 N N . ILE A 1 314 ? 50.752 -36.973 14.562 1.000 59.317 296 ILE A N 1
ATOM 4496 C CA . ILE A 1 314 ? 51.267 -36.125 13.505 1.000 56.226 296 ILE A CA 1
ATOM 4497 C C . ILE A 1 314 ? 51.920 -36.958 12.398 1.000 58.557 296 ILE A C 1
ATOM 4498 O O . ILE A 1 314 ? 51.513 -36.821 11.252 1.000 60.700 296 ILE A O 1
ATOM 4514 N N . LYS A 1 315 ? 52.960 -37.745 12.699 1.000 60.081 297 LYS A N 1
ATOM 4515 C CA . LYS A 1 315 ? 53.597 -38.627 11.730 1.000 62.146 297 LYS A CA 1
ATOM 4516 C C . LYS A 1 315 ? 52.590 -39.431 10.890 1.000 64.790 297 LYS A C 1
ATOM 4517 O O . LYS A 1 315 ? 52.611 -39.454 9.651 1.000 66.706 297 LYS A O 1
ATOM 4536 N N . THR A 1 316 ? 51.691 -40.078 11.620 1.000 61.687 298 THR A N 1
ATOM 4537 C CA . THR A 1 316 ? 50.672 -40.995 11.157 1.000 60.121 298 THR A CA 1
ATOM 4538 C C . THR A 1 316 ? 49.667 -40.297 10.267 1.000 59.191 298 THR A C 1
ATOM 4539 O O . THR A 1 316 ? 49.079 -40.920 9.404 1.000 65.947 298 THR A O 1
ATOM 4550 N N . THR A 1 317 ? 49.348 -39.037 10.561 1.000 58.170 299 THR A N 1
ATOM 4551 C CA . THR A 1 317 ? 48.405 -38.335 9.714 1.000 57.594 299 THR A CA 1
ATOM 4552 C C . THR A 1 317 ? 49.091 -37.799 8.455 1.000 59.214 299 THR A C 1
ATOM 4553 O O . THR A 1 317 ? 48.532 -37.988 7.376 1.000 60.032 299 THR A O 1
ATOM 4564 N N . VAL A 1 318 ? 50.277 -37.155 8.568 1.000 61.745 300 VAL A N 1
ATOM 4565 C CA . VAL A 1 318 ? 50.772 -36.395 7.429 1.000 60.125 300 VAL A CA 1
ATOM 4566 C C . VAL A 1 318 ? 51.545 -37.268 6.443 1.000 58.456 300 VAL A C 1
ATOM 4567 O O . VAL A 1 318 ? 51.419 -37.028 5.249 1.000 56.749 300 VAL A O 1
ATOM 4580 N N . GLU A 1 319 ? 52.312 -38.261 6.900 1.000 57.124 301 GLU A N 1
ATOM 4581 C CA . GLU A 1 319 ? 53.186 -39.007 6.008 1.000 57.775 301 GLU A CA 1
ATOM 4582 C C . GLU A 1 319 ? 52.387 -39.741 4.935 1.000 65.369 301 GLU A C 1
ATOM 4583 O O . GLU A 1 319 ? 52.755 -39.690 3.761 1.000 64.978 301 GLU A O 1
ATOM 4595 N N . PRO A 1 320 ? 51.294 -40.468 5.267 1.000 70.808 302 PRO A N 1
ATOM 4596 C CA . PRO A 1 320 ? 50.497 -41.125 4.233 1.000 71.315 302 PRO A CA 1
ATOM 4597 C C . PRO A 1 320 ? 49.931 -40.152 3.201 1.000 73.345 302 PRO A C 1
ATOM 4598 O O . PRO A 1 320 ? 49.911 -40.488 2.017 1.000 67.222 302 PRO A O 1
ATOM 4609 N N . ILE A 1 321 ? 49.455 -38.973 3.666 1.000 64.950 303 ILE A N 1
ATOM 4610 C CA . ILE A 1 321 ? 48.860 -37.964 2.784 1.000 66.055 303 ILE A CA 1
ATOM 4611 C C . ILE A 1 321 ? 49.925 -37.481 1.801 1.000 61.480 303 ILE A C 1
ATOM 4612 O O . ILE A 1 321 ? 49.761 -37.646 0.611 1.000 62.337 303 ILE A O 1
ATOM 4628 N N . ILE A 1 322 ? 51.037 -36.947 2.305 1.000 61.482 304 ILE A N 1
ATOM 4629 C CA . ILE A 1 322 ? 52.019 -36.283 1.463 1.000 62.114 304 ILE A CA 1
ATOM 4630 C C . ILE A 1 322 ? 52.584 -37.252 0.423 1.000 64.232 304 ILE A C 1
ATOM 4631 O O . ILE A 1 322 ? 52.933 -36.857 -0.688 1.000 60.805 304 ILE A O 1
ATOM 4647 N N . ASN A 1 323 ? 52.656 -38.536 0.777 1.000 66.496 305 ASN A N 1
ATOM 4648 C CA . ASN A 1 323 ? 53.333 -39.512 -0.051 1.000 64.848 305 ASN A CA 1
ATOM 4649 C C . ASN A 1 323 ? 52.433 -39.977 -1.207 1.000 69.450 305 ASN A C 1
ATOM 4650 O O . ASN A 1 323 ? 52.892 -40.719 -2.065 1.000 71.739 305 ASN A O 1
ATOM 4661 N N . LYS A 1 324 ? 51.169 -39.536 -1.234 1.000 65.383 306 LYS A N 1
ATOM 4662 C CA . LYS A 1 324 ? 50.271 -39.746 -2.348 1.000 71.790 306 LYS A CA 1
ATOM 4663 C C . LYS A 1 324 ? 50.518 -38.737 -3.478 1.000 70.122 306 LYS A C 1
ATOM 4664 O O . LYS A 1 324 ? 50.176 -39.007 -4.612 1.000 75.929 306 LYS A O 1
ATOM 4683 N N . ILE A 1 325 ? 51.110 -37.580 -3.197 1.000 68.952 307 ILE A N 1
ATOM 4684 C CA . ILE A 1 325 ? 51.275 -36.535 -4.195 1.000 67.493 307 ILE A CA 1
ATOM 4685 C C . ILE A 1 325 ? 52.300 -36.975 -5.226 1.000 71.951 307 ILE A C 1
ATOM 4686 O O . ILE A 1 325 ? 53.415 -37.306 -4.843 1.000 71.072 307 ILE A O 1
ATOM 4702 N N . THR A 1 326 ? 51.925 -36.973 -6.514 1.000 68.902 308 THR A N 1
ATOM 4703 C CA . THR A 1 326 ? 52.794 -37.495 -7.562 1.000 70.599 308 THR A CA 1
ATOM 4704 C C . THR A 1 326 ? 53.452 -36.369 -8.368 1.000 68.055 308 THR A C 1
ATOM 4705 O O . THR A 1 326 ? 54.308 -36.625 -9.187 1.000 71.665 308 THR A O 1
ATOM 4716 N N . ASP A 1 327 ? 53.061 -35.127 -8.115 1.000 67.240 309 ASP A N 1
ATOM 4717 C CA . ASP A 1 327 ? 53.558 -33.951 -8.791 1.000 66.288 309 ASP A CA 1
ATOM 4718 C C . ASP A 1 327 ? 54.545 -33.222 -7.891 1.000 63.320 309 ASP A C 1
ATOM 4719 O O . ASP A 1 327 ? 54.175 -32.652 -6.864 1.000 63.724 309 ASP A O 1
ATOM 4728 N N . PRO A 1 328 ? 55.820 -33.126 -8.303 1.000 71.437 310 PRO A N 1
ATOM 4729 C CA . PRO A 1 328 ? 56.840 -32.466 -7.479 1.000 66.726 310 PRO A CA 1
ATOM 4730 C C . PRO A 1 328 ? 56.614 -30.975 -7.291 1.000 62.162 310 PRO A C 1
ATOM 4731 O O . PRO A 1 328 ? 57.099 -30.397 -6.343 1.000 61.343 310 PRO A O 1
ATOM 4742 N N . HIS A 1 329 ? 55.831 -30.359 -8.184 1.000 71.112 311 HIS A N 1
ATOM 4743 C CA . HIS A 1 329 ? 55.563 -28.930 -8.119 1.000 67.983 311 HIS A CA 1
ATOM 4744 C C . HIS A 1 329 ? 54.284 -28.663 -7.347 1.000 66.938 311 HIS A C 1
ATOM 4745 O O . HIS A 1 329 ? 53.909 -27.508 -7.187 1.000 72.986 311 HIS A O 1
ATOM 4760 N N . ASP A 1 330 ? 53.654 -29.714 -6.813 1.000 63.449 312 ASP A N 1
ATOM 4761 C CA . ASP A 1 330 ? 52.444 -29.513 -6.035 1.000 62.302 312 ASP A CA 1
ATOM 4762 C C . ASP A 1 330 ? 52.679 -28.556 -4.884 1.000 60.241 312 ASP A C 1
ATOM 4763 O O . ASP A 1 330 ? 53.567 -28.750 -4.080 1.000 65.428 312 ASP A O 1
ATOM 4772 N N . GLU A 1 331 ? 51.807 -27.568 -4.758 1.000 64.087 313 GLU A N 1
ATOM 4773 C CA . GLU A 1 331 ? 51.909 -26.545 -3.736 1.000 65.872 313 GLU A CA 1
ATOM 4774 C C . GLU A 1 331 ? 51.620 -27.130 -2.351 1.000 66.484 313 GLU A C 1
ATOM 4775 O O . GLU A 1 331 ? 52.064 -26.573 -1.365 1.000 60.166 313 GLU A O 1
ATOM 4787 N N . MET A 1 332 ? 50.825 -28.202 -2.259 1.000 67.493 314 MET A N 1
ATOM 4788 C CA . MET A 1 332 ? 50.517 -28.833 -0.981 1.000 70.573 314 MET A CA 1
ATOM 4789 C C . MET A 1 332 ? 51.809 -29.355 -0.378 1.000 68.955 314 MET A C 1
ATOM 4790 O O . MET A 1 332 ? 52.002 -29.240 0.816 1.000 59.083 314 MET A O 1
ATOM 4804 N N . LEU A 1 333 ? 52.609 -30.002 -1.243 1.000 65.459 315 LEU A N 1
ATOM 4805 C CA . LEU A 1 333 ? 53.925 -30.528 -0.920 1.000 64.548 315 LEU A CA 1
ATOM 4806 C C . LEU A 1 333 ? 54.711 -29.449 -0.192 1.000 65.323 315 LEU A C 1
ATOM 4807 O O . LEU A 1 333 ? 55.147 -29.615 0.933 1.000 58.578 315 LEU A O 1
ATOM 4823 N N . GLN A 1 334 ? 54.830 -28.312 -0.853 1.000 67.804 316 GLN A N 1
ATOM 4824 C CA . GLN A 1 334 ? 55.638 -27.211 -0.387 1.000 61.350 316 GLN A CA 1
ATOM 4825 C C . GLN A 1 334 ? 55.127 -26.710 0.954 1.000 56.172 316 GLN A C 1
ATOM 4826 O O . GLN A 1 334 ? 55.949 -26.317 1.770 1.000 55.537 316 GLN A O 1
ATOM 4840 N N . CYS A 1 335 ? 53.798 -26.570 1.113 1.000 55.201 317 CYS A N 1
ATOM 4841 C CA . CYS A 1 335 ? 53.222 -25.965 2.319 1.000 57.368 317 CYS A CA 1
ATOM 4842 C C . CYS A 1 335 ? 53.406 -26.925 3.495 1.000 49.127 317 CYS A C 1
ATOM 4843 O O . CYS A 1 335 ? 53.618 -26.523 4.631 1.000 49.158 317 CYS A O 1
ATOM 4851 N N . LEU A 1 336 ? 53.302 -28.225 3.205 1.000 53.680 318 LEU A N 1
ATOM 4852 C CA . LEU A 1 336 ? 53.471 -29.248 4.232 1.000 55.271 318 LEU A CA 1
ATOM 4853 C C . LEU A 1 336 ? 54.913 -29.242 4.745 1.000 51.857 318 LEU A C 1
ATOM 4854 O O . LEU A 1 336 ? 55.111 -29.228 5.957 1.000 55.694 318 LEU A O 1
ATOM 4870 N N . GLN A 1 337 ? 55.880 -29.182 3.814 1.000 50.526 319 GLN A N 1
ATOM 4871 C CA . GLN A 1 337 ? 57.300 -29.173 4.145 1.000 56.980 319 GLN A CA 1
ATOM 4872 C C . GLN A 1 337 ? 57.681 -27.872 4.807 1.000 58.345 319 GLN A C 1
ATOM 4873 O O . GLN A 1 337 ? 58.641 -27.807 5.571 1.000 60.318 319 GLN A O 1
ATOM 4887 N N . SER A 1 338 ? 56.896 -26.845 4.524 1.000 55.562 320 SER A N 1
ATOM 4888 C CA . SER A 1 338 ? 57.143 -25.568 5.147 1.000 55.662 320 SER A CA 1
ATOM 4889 C C . SER A 1 338 ? 56.524 -25.532 6.558 1.000 54.412 320 SER A C 1
ATOM 4890 O O . SER A 1 338 ? 57.094 -25.026 7.517 1.000 51.904 320 SER A O 1
ATOM 4898 N N . LYS A 1 339 ? 55.373 -26.165 6.748 1.000 52.851 321 LYS A N 1
ATOM 4899 C CA . LYS A 1 339 ? 54.796 -26.229 8.072 1.000 51.324 321 LYS A CA 1
ATOM 4900 C C . LYS A 1 339 ? 55.601 -27.179 8.973 1.000 53.443 321 LYS A C 1
ATOM 4901 O O . LYS A 1 339 ? 55.636 -27.006 10.175 1.000 50.705 321 LYS A O 1
ATOM 4920 N N . TYR A 1 340 ? 56.159 -28.254 8.396 1.000 54.513 322 TYR A N 1
ATOM 4921 C CA . TYR A 1 340 ? 56.910 -29.253 9.147 1.000 52.086 322 TYR A CA 1
ATOM 4922 C C . TYR A 1 340 ? 58.290 -29.388 8.508 1.000 52.759 322 TYR A C 1
ATOM 4923 O O . TYR A 1 340 ? 58.516 -30.232 7.621 1.000 47.991 322 TYR A O 1
ATOM 4941 N N . PRO A 1 341 ? 59.247 -28.514 8.878 1.000 53.065 323 PRO A N 1
ATOM 4942 C CA . PRO A 1 341 ? 60.609 -28.635 8.352 1.000 54.749 323 PRO A CA 1
ATOM 4943 C C . PRO A 1 341 ? 61.280 -29.967 8.719 1.000 59.163 323 PRO A C 1
ATOM 4944 O O . PRO A 1 341 ? 62.250 -30.372 8.052 1.000 52.505 323 PRO A O 1
ATOM 4955 N N . SER A 1 342 ? 60.764 -30.646 9.770 1.000 48.468 324 SER A N 1
ATOM 4956 C CA . SER A 1 342 ? 61.269 -31.955 10.165 1.000 49.726 324 SER A CA 1
ATOM 4957 C C . SER A 1 342 ? 60.890 -33.032 9.168 1.000 52.208 324 SER A C 1
ATOM 4958 O O . SER A 1 342 ? 61.387 -34.164 9.282 1.000 54.060 324 SER A O 1
ATOM 4966 N N . LEU A 1 343 ? 60.015 -32.683 8.210 1.000 54.610 325 LEU A N 1
ATOM 4967 C CA . LEU A 1 343 ? 59.515 -33.639 7.238 1.000 55.564 325 LEU A CA 1
ATOM 4968 C C . LEU A 1 343 ? 60.463 -33.624 6.039 1.000 57.785 325 LEU A C 1
ATOM 4969 O O . LEU A 1 343 ? 60.455 -32.656 5.261 1.000 54.027 325 LEU A O 1
ATOM 4985 N N . LYS A 1 344 ? 61.246 -34.714 5.899 1.000 57.116 326 LYS A N 1
ATOM 4986 C CA . LYS A 1 344 ? 62.312 -34.841 4.911 1.000 58.913 326 LYS A CA 1
ATOM 4987 C C . LYS A 1 344 ? 61.995 -35.946 3.895 1.000 62.544 326 LYS A C 1
ATOM 4988 O O . LYS A 1 344 ? 61.074 -36.740 4.076 1.000 63.665 326 LYS A O 1
ATOM 5007 N N . GLY A 1 345 ? 62.824 -36.011 2.842 1.000 61.941 327 GLY A N 1
ATOM 5008 C CA . GLY A 1 345 ? 62.796 -37.097 1.881 1.000 66.864 327 GLY A CA 1
ATOM 5009 C C . GLY A 1 345 ? 62.514 -36.579 0.467 1.000 72.271 327 GLY A C 1
ATOM 5010 O O . GLY A 1 345 ? 62.709 -35.404 0.158 1.000 67.790 327 GLY A O 1
ATOM 5014 N N . THR A 1 346 ? 62.008 -37.479 -0.369 1.000 72.299 328 THR A N 1
ATOM 5015 C CA . THR A 1 346 ? 61.747 -37.195 -1.763 1.000 74.481 328 THR A CA 1
ATOM 5016 C C . THR A 1 346 ? 60.340 -37.667 -2.095 1.000 75.004 328 THR A C 1
ATOM 5017 O O . THR A 1 346 ? 59.695 -38.364 -1.307 1.000 69.207 328 THR A O 1
ATOM 5028 N N . LEU A 1 347 ? 59.919 -37.289 -3.297 1.000 75.505 329 LEU A N 1
ATOM 5029 C CA . LEU A 1 347 ? 58.583 -37.533 -3.791 1.000 76.015 329 LEU A CA 1
ATOM 5030 C C . LEU A 1 347 ? 58.202 -38.988 -3.542 1.000 76.056 329 LEU A C 1
ATOM 5031 O O . LEU A 1 347 ? 58.978 -39.896 -3.820 1.000 80.791 329 LEU A O 1
ATOM 5047 N N . GLY A 1 348 ? 57.013 -39.188 -2.960 1.000 78.847 330 GLY A N 1
ATOM 5048 C CA . GLY A 1 348 ? 56.492 -40.514 -2.692 1.000 77.475 330 GLY A CA 1
ATOM 5049 C C . GLY A 1 348 ? 57.083 -41.131 -1.427 1.000 73.922 330 GLY A C 1
ATOM 5050 O O . GLY A 1 348 ? 56.543 -42.143 -1.002 1.000 73.082 330 GLY A O 1
ATOM 5054 N N . GLN A 1 349 ? 58.157 -40.528 -0.855 1.000 69.366 331 GLN A N 1
ATOM 5055 C CA . GLN A 1 349 ? 58.921 -41.107 0.252 1.000 76.915 331 GLN A CA 1
ATOM 5056 C C . GLN A 1 349 ? 59.411 -40.076 1.279 1.000 72.211 331 GLN A C 1
ATOM 5057 O O . GLN A 1 349 ? 60.609 -39.971 1.577 1.000 72.883 331 GLN A O 1
ATOM 5071 N N . PHE A 1 350 ? 58.452 -39.316 1.807 1.000 68.095 332 PHE A N 1
ATOM 5072 C CA . PHE A 1 350 ? 58.699 -38.294 2.812 1.000 67.552 332 PHE A CA 1
ATOM 5073 C C . PHE A 1 350 ? 58.461 -38.918 4.183 1.000 63.763 332 PHE A C 1
ATOM 5074 O O . PHE A 1 350 ? 57.489 -39.636 4.364 1.000 66.144 332 PHE A O 1
ATOM 5091 N N . PHE A 1 351 ? 59.360 -38.655 5.118 1.000 60.500 333 PHE A N 1
ATOM 5092 C CA A PHE A 1 351 ? 59.262 -39.203 6.459 0.500 61.366 333 PHE A CA 1
ATOM 5093 C CA B PHE A 1 351 ? 59.272 -39.219 6.456 0.500 61.178 333 PHE A CA 1
ATOM 5094 C C . PHE A 1 351 ? 59.810 -38.163 7.427 1.000 60.855 333 PHE A C 1
ATOM 5095 O O . PHE A 1 351 ? 60.796 -37.474 7.127 1.000 58.024 333 PHE A O 1
ATOM 5127 N N . PHE A 1 352 ? 59.158 -38.050 8.584 1.000 58.257 334 PHE A N 1
ATOM 5128 C CA . PHE A 1 352 ? 59.659 -37.198 9.643 1.000 59.262 334 PHE A CA 1
ATOM 5129 C C . PHE A 1 352 ? 60.991 -37.678 10.207 1.000 60.081 334 PHE A C 1
ATOM 5130 O O . PHE A 1 352 ? 61.279 -38.875 10.307 1.000 64.929 334 PHE A O 1
ATOM 5147 N N . ASP A 1 353 ? 61.854 -36.686 10.457 1.000 60.873 335 ASP A N 1
ATOM 5148 C CA . ASP A 1 353 ? 62.928 -36.778 11.427 1.000 59.694 335 ASP A CA 1
ATOM 5149 C C . ASP A 1 353 ? 62.302 -36.622 12.832 1.000 57.529 335 ASP A C 1
ATOM 5150 O O . ASP A 1 353 ? 61.726 -35.586 13.193 1.000 56.995 335 ASP A O 1
ATOM 5159 N N . ASP A 1 354 ? 62.306 -37.726 13.562 1.000 59.340 336 ASP A N 1
ATOM 5160 C CA . ASP A 1 354 ? 61.630 -37.869 14.856 1.000 62.572 336 ASP A CA 1
ATOM 5161 C C . ASP A 1 354 ? 62.175 -36.916 15.934 1.000 56.901 336 ASP A C 1
ATOM 5162 O O . ASP A 1 354 ? 61.414 -36.204 16.577 1.000 57.265 336 ASP A O 1
ATOM 5171 N N . THR A 1 355 ? 63.494 -36.842 16.106 1.000 58.813 337 THR A N 1
ATOM 5172 C CA . THR A 1 355 ? 64.075 -35.873 17.021 1.000 58.867 337 THR A CA 1
ATOM 5173 C C . THR A 1 355 ? 63.649 -34.482 16.608 1.000 62.021 337 THR A C 1
ATOM 5174 O O . THR A 1 355 ? 63.155 -33.731 17.427 1.000 58.936 337 THR A O 1
ATOM 5185 N N . GLN A 1 356 ? 63.719 -34.164 15.296 1.000 59.889 338 GLN A N 1
ATOM 5186 C CA . GLN A 1 356 ? 63.526 -32.781 14.914 1.000 55.007 338 GLN A CA 1
ATOM 5187 C C . GLN A 1 356 ? 62.095 -32.365 15.138 1.000 49.864 338 GLN A C 1
ATOM 5188 O O . GLN A 1 356 ? 61.794 -31.227 15.504 1.000 51.892 338 GLN A O 1
ATOM 5202 N N . LEU A 1 357 ? 61.170 -33.253 14.811 1.000 53.289 339 LEU A N 1
ATOM 5203 C CA . LEU A 1 357 ? 59.758 -32.901 14.947 1.000 50.080 339 LEU A CA 1
ATOM 5204 C C . LEU A 1 357 ? 59.414 -32.635 16.431 1.000 51.352 339 LEU A C 1
ATOM 5205 O O . LEU A 1 357 ? 58.691 -31.686 16.788 1.000 52.677 339 LEU A O 1
ATOM 5221 N N . GLU A 1 358 ? 59.976 -33.442 17.313 1.000 55.937 340 GLU A N 1
ATOM 5222 C CA . GLU A 1 358 ? 59.788 -33.205 18.729 1.000 57.503 340 GLU A CA 1
ATOM 5223 C C . GLU A 1 358 ? 60.324 -31.826 19.082 1.000 56.021 340 GLU A C 1
ATOM 5224 O O . GLU A 1 358 ? 59.646 -31.008 19.698 1.000 61.508 340 GLU A O 1
ATOM 5236 N N . LYS A 1 359 ? 61.553 -31.548 18.683 1.000 56.678 341 LYS A N 1
ATOM 5237 C CA . LYS A 1 359 ? 62.150 -30.252 18.986 1.000 61.690 341 LYS A CA 1
ATOM 5238 C C . LYS A 1 359 ? 61.266 -29.096 18.493 1.000 61.197 341 LYS A C 1
ATOM 5239 O O . LYS A 1 359 ? 61.084 -28.121 19.225 1.000 58.722 341 LYS A O 1
ATOM 5258 N N . ASP A 1 360 ? 60.720 -29.212 17.262 1.000 57.891 342 ASP A N 1
ATOM 5259 C CA . ASP A 1 360 ? 60.027 -28.110 16.606 1.000 54.806 342 ASP A CA 1
ATOM 5260 C C . ASP A 1 360 ? 58.663 -27.847 17.263 1.000 53.958 342 ASP A C 1
ATOM 5261 O O . ASP A 1 360 ? 58.260 -26.703 17.403 1.000 52.847 342 ASP A O 1
ATOM 5270 N N . ILE A 1 361 ? 57.927 -28.903 17.614 1.000 54.924 343 ILE A N 1
ATOM 5271 C CA . ILE A 1 361 ? 56.673 -28.783 18.341 1.000 52.907 343 ILE A CA 1
ATOM 5272 C C . ILE A 1 361 ? 56.913 -28.149 19.716 1.000 53.687 343 ILE A C 1
ATOM 5273 O O . ILE A 1 361 ? 56.217 -27.228 20.108 1.000 55.669 343 ILE A O 1
ATOM 5289 N N . ARG A 1 362 ? 57.925 -28.603 20.434 1.000 55.467 344 ARG A N 1
ATOM 5290 C CA . ARG A 1 362 ? 58.205 -28.040 21.740 1.000 58.450 344 ARG A CA 1
ATOM 5291 C C . ARG A 1 362 ? 58.610 -26.581 21.609 1.000 62.056 344 ARG A C 1
ATOM 5292 O O . ARG A 1 362 ? 58.304 -25.775 22.481 1.000 57.854 344 ARG A O 1
ATOM 5313 N N . ASP A 1 363 ? 59.311 -26.250 20.515 1.000 61.634 345 ASP A N 1
ATOM 5314 C CA . ASP A 1 363 ? 59.682 -24.870 20.260 1.000 58.181 345 ASP A CA 1
ATOM 5315 C C . ASP A 1 363 ? 58.411 -24.060 20.030 1.000 58.604 345 ASP A C 1
ATOM 5316 O O . ASP A 1 363 ? 58.393 -22.920 20.480 1.000 58.887 345 ASP A O 1
ATOM 5325 N N . LEU A 1 364 ? 57.362 -24.618 19.382 1.000 55.723 346 LEU A N 1
ATOM 5326 C CA . LEU A 1 364 ? 56.169 -23.805 19.175 1.000 61.480 346 LEU A CA 1
ATOM 5327 C C . LEU A 1 364 ? 55.710 -23.358 20.551 1.000 55.682 346 LEU A C 1
ATOM 5328 O O . LEU A 1 364 ? 55.427 -22.180 20.720 1.000 59.960 346 LEU A O 1
ATOM 5344 N N . TRP A 1 365 ? 55.533 -24.307 21.473 1.000 57.258 347 TRP A N 1
ATOM 5345 C CA . TRP A 1 365 ? 55.036 -23.933 22.796 1.000 53.281 347 TRP A CA 1
ATOM 5346 C C . TRP A 1 365 ? 56.017 -23.001 23.507 1.000 56.498 347 TRP A C 1
ATOM 5347 O O . TRP A 1 365 ? 55.578 -22.066 24.176 1.000 57.343 347 TRP A O 1
ATOM 5368 N N . MET A 1 366 ? 57.333 -23.274 23.435 1.000 57.246 348 MET A N 1
ATOM 5369 C CA . MET A 1 366 ? 58.263 -22.518 24.268 1.000 63.700 348 MET A CA 1
ATOM 5370 C C . MET A 1 366 ? 58.376 -21.073 23.758 1.000 61.076 348 MET A C 1
ATOM 5371 O O . MET A 1 366 ? 58.517 -20.168 24.565 1.000 58.879 348 MET A O 1
ATOM 5385 N N . VAL A 1 367 ? 58.290 -20.832 22.444 1.000 55.626 349 VAL A N 1
ATOM 5386 C CA . VAL A 1 367 ? 58.463 -19.492 21.907 1.000 62.334 349 VAL A CA 1
ATOM 5387 C C . VAL A 1 367 ? 57.120 -18.777 21.771 1.000 59.604 349 VAL A C 1
ATOM 5388 O O . VAL A 1 367 ? 57.049 -17.595 22.097 1.000 65.597 349 VAL A O 1
ATOM 5401 N N . MET A 1 368 ? 56.112 -19.451 21.187 1.000 56.085 350 MET A N 1
ATOM 5402 C CA . MET A 1 368 ? 54.841 -18.803 20.884 1.000 56.648 350 MET A CA 1
ATOM 5403 C C . MET A 1 368 ? 53.832 -19.008 22.025 1.000 49.275 350 MET A C 1
ATOM 5404 O O . MET A 1 368 ? 52.991 -19.904 22.018 1.000 49.041 350 MET A O 1
ATOM 5418 N N . ASN A 1 369 ? 53.880 -18.107 23.003 1.000 50.726 351 ASN A N 1
ATOM 5419 C CA . ASN A 1 369 ? 52.966 -18.150 24.128 1.000 51.362 351 ASN A CA 1
ATOM 5420 C C . ASN A 1 369 ? 52.867 -16.735 24.670 1.000 50.394 351 ASN A C 1
ATOM 5421 O O . ASN A 1 369 ? 53.674 -15.886 24.305 1.000 52.239 351 ASN A O 1
ATOM 5432 N N . GLU A 1 370 ? 51.881 -16.509 25.550 1.000 52.009 352 GLU A N 1
ATOM 5433 C CA . GLU A 1 370 ? 51.502 -15.162 25.923 1.000 52.392 352 GLU A CA 1
ATOM 5434 C C . GLU A 1 370 ? 52.642 -14.486 26.69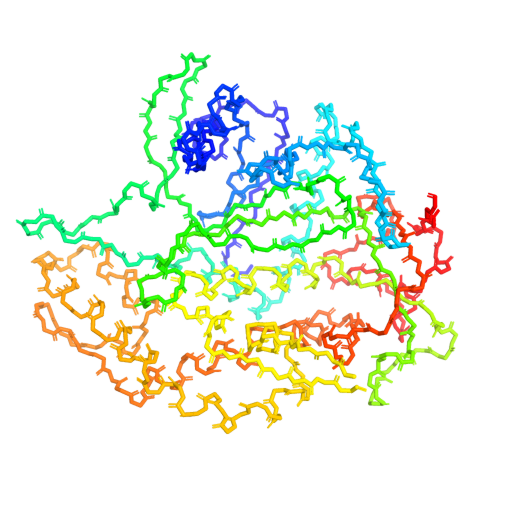8 1.000 53.720 352 GLU A C 1
ATOM 5435 O O . GLU A 1 370 ? 52.947 -13.328 26.425 1.000 53.008 352 GLU A O 1
ATOM 5447 N N . THR A 1 371 ? 53.244 -15.207 27.657 1.000 50.242 353 THR A N 1
ATOM 5448 C CA . THR A 1 371 ? 54.297 -14.675 28.500 1.000 57.894 353 THR A CA 1
ATOM 5449 C C . THR A 1 371 ? 55.457 -14.161 27.632 1.000 59.731 353 THR A C 1
ATOM 5450 O O . THR A 1 371 ? 55.945 -13.038 27.772 1.000 56.004 353 THR A O 1
ATOM 5461 N N . MET A 1 372 ? 55.903 -15.005 26.712 1.000 58.859 354 MET A N 1
ATOM 5462 C CA . MET A 1 372 ? 56.992 -14.630 25.842 1.000 57.924 354 MET A CA 1
ATOM 5463 C C . MET A 1 372 ? 56.570 -13.451 24.970 1.000 53.622 354 MET A C 1
ATOM 5464 O O . MET A 1 372 ? 57.396 -12.584 24.784 1.000 57.159 354 MET A O 1
ATOM 5478 N N . PHE A 1 373 ? 55.304 -13.347 24.528 1.000 49.514 355 PHE A N 1
ATOM 5479 C CA . PHE A 1 373 ? 54.961 -12.228 23.662 1.000 50.183 355 PHE A CA 1
ATOM 5480 C C . PHE A 1 373 ? 54.789 -10.958 24.485 1.000 52.405 355 PHE A C 1
ATOM 5481 O O . PHE A 1 373 ? 55.020 -9.864 23.972 1.000 48.486 355 PHE A O 1
ATOM 5498 N N . ALA A 1 374 ? 54.493 -11.084 25.783 1.000 48.749 356 ALA A N 1
ATOM 5499 C CA . ALA A 1 374 ? 54.415 -9.872 26.579 1.000 51.373 356 ALA A CA 1
ATOM 5500 C C . ALA A 1 374 ? 55.797 -9.240 26.718 1.000 52.243 356 ALA A C 1
ATOM 5501 O O . ALA A 1 374 ? 55.929 -8.020 26.617 1.000 52.814 356 ALA A O 1
ATOM 5508 N N . GLU A 1 375 ? 56.798 -10.070 27.015 1.000 53.541 357 GLU A N 1
ATOM 5509 C CA . GLU A 1 375 ? 58.197 -9.665 27.044 1.000 58.493 357 GLU A CA 1
ATOM 5510 C C . GLU A 1 375 ? 58.576 -9.002 25.706 1.000 64.477 357 GLU A C 1
ATOM 5511 O O . GLU A 1 375 ? 59.068 -7.869 25.633 1.000 59.705 357 GLU A O 1
ATOM 5523 N N . ASN A 1 376 ? 58.230 -9.704 24.620 1.000 58.160 358 ASN A N 1
ATOM 5524 C CA . ASN A 1 376 ? 58.639 -9.318 23.288 1.000 57.349 358 ASN A CA 1
ATOM 5525 C C . ASN A 1 376 ? 58.027 -7.962 22.930 1.000 60.480 358 ASN A C 1
ATOM 5526 O O . ASN A 1 376 ? 58.717 -7.142 22.369 1.000 58.835 358 ASN A O 1
ATOM 5537 N N . LEU A 1 377 ? 56.751 -7.695 23.251 1.000 60.714 359 LEU A N 1
ATOM 5538 C CA . LEU A 1 377 ? 56.176 -6.374 22.993 1.000 58.864 359 LEU A CA 1
ATOM 5539 C C . LEU A 1 377 ? 56.342 -5.435 24.191 1.000 54.619 359 LEU A C 1
ATOM 5540 O O . LEU A 1 377 ? 55.730 -4.369 24.259 1.000 52.132 359 LEU A O 1
ATOM 5556 N N . LYS A 1 378 ? 57.070 -5.874 25.214 1.000 57.998 360 LYS A N 1
ATOM 5557 C CA . LYS A 1 378 ? 57.261 -5.042 26.395 1.000 63.299 360 LYS A CA 1
ATOM 5558 C C . LYS A 1 378 ? 55.933 -4.514 26.942 1.000 61.075 360 LYS A C 1
ATOM 5559 O O . LYS A 1 378 ? 55.703 -3.307 27.003 1.000 55.861 360 LYS A O 1
ATOM 5578 N N . ALA A 1 379 ? 55.035 -5.435 27.290 1.000 59.732 361 ALA A N 1
ATOM 5579 C CA . ALA A 1 379 ? 53.839 -5.067 28.013 1.000 58.786 361 ALA A CA 1
ATOM 5580 C C . ALA A 1 379 ? 53.723 -5.987 29.217 1.000 56.494 361 ALA A C 1
ATOM 5581 O O . ALA A 1 379 ? 54.224 -7.108 29.193 1.000 58.880 361 ALA A O 1
ATOM 5588 N N . LEU A 1 380 ? 53.141 -5.422 30.282 1.000 54.771 362 LEU A N 1
ATOM 5589 C CA . LEU A 1 380 ? 52.814 -6.114 31.516 1.000 53.402 362 LEU A CA 1
ATOM 5590 C C . LEU A 1 380 ? 51.689 -7.105 31.218 1.000 52.770 362 LEU A C 1
ATOM 5591 O O . LEU A 1 380 ? 50.726 -6.748 30.546 1.000 51.460 362 LEU A O 1
ATOM 5607 N N . THR A 1 381 ? 51.894 -8.355 31.647 1.000 55.313 363 THR A N 1
ATOM 5608 C CA . THR A 1 381 ? 50.841 -9.340 31.823 1.000 58.233 363 THR A CA 1
ATOM 5609 C C . THR A 1 381 ? 51.042 -9.937 33.214 1.000 53.805 363 THR A C 1
ATOM 5610 O O . THR A 1 381 ? 51.999 -9.601 33.886 1.000 58.124 363 THR A O 1
ATOM 5621 N N . ARG A 1 382 ? 50.185 -10.872 33.600 1.000 56.490 364 ARG A N 1
ATOM 5622 C CA . ARG A 1 382 ? 50.255 -11.498 34.914 1.000 60.096 364 ARG A CA 1
ATOM 5623 C C . ARG A 1 382 ? 51.113 -12.762 34.885 1.000 60.710 364 ARG A C 1
ATOM 5624 O O . ARG A 1 382 ? 51.499 -13.261 33.824 1.000 54.209 364 ARG A O 1
ATOM 5645 N N . ALA A 1 383 ? 51.404 -13.279 36.085 1.000 53.421 365 ALA A N 1
ATOM 5646 C CA . ALA A 1 383 ? 52.376 -14.366 36.221 1.000 62.299 365 ALA A CA 1
ATOM 5647 C C . ALA A 1 383 ? 51.753 -15.740 35.975 1.000 61.258 365 ALA A C 1
ATOM 5648 O O . ALA A 1 383 ? 52.478 -16.689 35.689 1.000 57.178 365 ALA A O 1
ATOM 5655 N N . ARG A 1 384 ? 50.420 -15.837 36.008 1.000 58.964 366 ARG A N 1
ATOM 5656 C CA . ARG A 1 384 ? 49.780 -17.127 36.125 1.000 60.013 366 ARG A CA 1
ATOM 5657 C C . ARG A 1 384 ? 48.437 -17.066 35.422 1.000 61.666 366 ARG A C 1
ATOM 5658 O O . ARG A 1 384 ? 47.709 -16.085 35.551 1.000 58.194 366 ARG A O 1
ATOM 5679 N N . TYR A 1 385 ? 48.099 -18.130 34.679 1.000 63.885 367 TYR A N 1
ATOM 5680 C CA . TYR A 1 385 ? 46.888 -18.085 33.884 1.000 61.904 367 TYR A CA 1
ATOM 5681 C C . TYR A 1 385 ? 45.682 -17.890 34.801 1.000 59.918 367 TYR A C 1
ATOM 5682 O O . TYR A 1 385 ? 44.871 -16.991 34.598 1.000 57.116 367 TYR A O 1
ATOM 5700 N N . LEU A 1 386 ? 45.552 -18.763 35.796 1.000 62.718 368 LEU A N 1
ATOM 5701 C CA . LEU A 1 386 ? 44.412 -18.669 36.682 1.000 68.150 368 LEU A CA 1
ATOM 5702 C C . LEU A 1 386 ? 44.563 -17.438 37.581 1.000 65.495 368 LEU A C 1
ATOM 5703 O O . LEU A 1 386 ? 45.647 -17.172 38.102 1.000 70.112 368 LEU A O 1
ATOM 5719 N N . VAL A 1 387 ? 43.468 -16.671 37.754 1.000 69.228 369 VAL A N 1
ATOM 5720 C CA . VAL A 1 387 ? 43.466 -15.520 38.658 1.000 71.690 369 VAL A CA 1
ATOM 5721 C C . VAL A 1 387 ? 42.391 -15.698 39.722 1.000 68.559 369 VAL A C 1
ATOM 572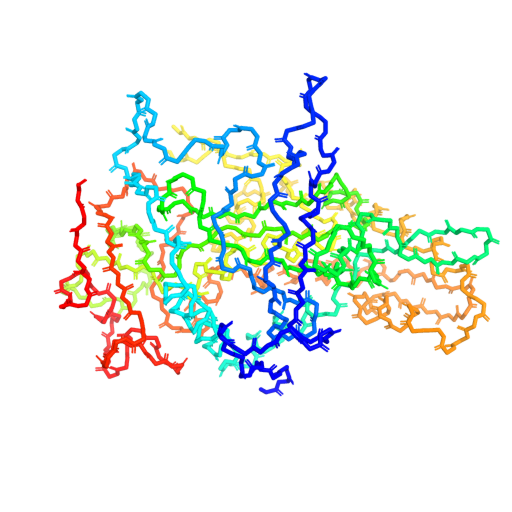2 O O . VAL A 1 387 ? 41.312 -16.224 39.475 1.000 68.061 369 VAL A O 1
ATOM 5735 N N . PRO A 1 388 ? 42.607 -15.147 40.918 1.000 65.103 370 PRO A N 1
ATOM 5736 C CA . PRO A 1 388 ? 41.589 -15.209 41.962 1.000 76.734 370 PRO A CA 1
ATOM 5737 C C . PRO A 1 388 ? 40.421 -14.265 41.704 1.000 72.320 370 PRO A C 1
ATOM 5738 O O . PRO A 1 388 ? 39.339 -14.531 42.191 1.000 74.997 370 PRO A O 1
ATOM 5749 N N . LYS A 1 389 ? 40.683 -13.152 41.002 1.000 81.238 371 LYS A N 1
ATOM 5750 C CA . LYS A 1 389 ? 39.705 -12.099 40.769 1.000 78.324 371 LYS A CA 1
ATOM 5751 C C . LYS A 1 389 ? 40.263 -11.059 39.801 1.000 69.520 371 LYS A C 1
ATOM 5752 O O . LYS A 1 389 ? 41.474 -10.826 39.729 1.000 64.987 371 LYS A O 1
ATOM 5771 N N . VAL A 1 390 ? 39.293 -10.392 39.170 1.000 65.152 372 VAL A N 1
ATOM 5772 C CA . VAL A 1 390 ? 39.444 -9.257 38.294 1.000 58.494 372 VAL A CA 1
ATOM 5773 C C . VAL A 1 390 ? 39.167 -7.988 39.094 1.000 58.382 372 VAL A C 1
ATOM 5774 O O . VAL A 1 390 ? 38.209 -7.907 39.821 1.000 61.307 372 VAL A O 1
ATOM 5787 N N . GLU A 1 391 ? 40.022 -6.973 38.997 1.000 58.163 373 GLU A N 1
ATOM 5788 C CA . GLU A 1 391 ? 39.758 -5.730 39.685 1.000 57.355 373 GLU A CA 1
ATOM 5789 C C . GLU A 1 391 ? 38.594 -4.981 39.063 1.000 58.599 373 GLU A C 1
ATOM 5790 O O . GLU A 1 391 ? 37.741 -4.461 39.745 1.000 54.812 373 GLU A O 1
ATOM 5802 N N . ASN A 1 392 ? 38.600 -4.865 37.739 1.000 58.217 374 ASN A N 1
ATOM 5803 C CA . ASN A 1 392 ? 37.657 -3.987 37.084 1.000 56.289 374 ASN A CA 1
ATOM 5804 C C . ASN A 1 392 ? 37.459 -4.485 35.660 1.000 50.142 374 ASN A C 1
ATOM 5805 O O . ASN A 1 392 ? 38.233 -5.282 35.154 1.000 52.452 374 ASN A O 1
ATOM 5816 N N . ILE A 1 393 ? 36.415 -3.988 35.027 1.000 53.163 375 ILE A N 1
ATOM 5817 C CA . ILE A 1 393 ? 36.267 -4.181 33.608 1.000 51.427 375 ILE A CA 1
ATOM 5818 C C . ILE A 1 393 ? 36.212 -2.788 32.988 1.000 51.393 375 ILE A C 1
ATOM 5819 O O . ILE A 1 393 ? 35.652 -1.879 33.602 1.000 52.598 375 ILE A O 1
ATOM 5835 N N . VAL A 1 394 ? 36.872 -2.612 31.831 1.000 51.117 376 VAL A N 1
ATOM 5836 C CA . VAL A 1 394 ? 37.072 -1.281 31.270 1.000 51.205 376 VAL A CA 1
ATOM 5837 C C . VAL A 1 394 ? 36.846 -1.268 29.757 1.000 49.721 376 VAL A C 1
ATOM 5838 O O . VAL A 1 394 ? 36.880 -2.286 29.056 1.000 45.134 376 VAL A O 1
ATOM 5851 N N . GLN A 1 395 ? 36.581 -0.070 29.266 1.000 46.311 377 GLN A N 1
ATOM 5852 C CA . GLN A 1 395 ? 36.467 0.158 27.841 1.000 51.318 377 GLN A CA 1
ATOM 5853 C C . GLN A 1 395 ? 37.526 1.181 27.452 1.000 48.118 377 GLN A C 1
ATOM 5854 O O . GLN A 1 395 ? 37.870 2.040 28.269 1.000 51.243 377 GLN A O 1
ATOM 5868 N N . VAL A 1 396 ? 38.132 0.944 26.286 1.000 43.713 378 VAL A N 1
ATOM 5869 C CA . VAL A 1 396 ? 39.205 1.760 25.756 1.000 47.049 378 VAL A CA 1
ATOM 5870 C C . VAL A 1 396 ? 39.139 1.653 24.227 1.000 46.938 378 VAL A C 1
ATOM 5871 O O . VAL A 1 396 ? 38.827 0.588 23.697 1.000 41.340 378 VAL A O 1
ATOM 5884 N N . ASP A 1 397 ? 39.340 2.782 23.543 1.000 46.104 379 ASP A N 1
ATOM 5885 C CA . ASP A 1 397 ? 39.394 2.817 22.076 1.000 46.897 379 ASP A CA 1
ATOM 5886 C C . ASP A 1 397 ? 40.831 3.105 21.645 1.000 46.583 379 ASP A C 1
ATOM 5887 O O . ASP A 1 397 ? 41.284 4.240 21.715 1.000 47.651 379 ASP A O 1
ATOM 5896 N N . ILE A 1 398 ? 41.586 2.079 21.254 1.000 42.963 380 ILE A N 1
ATOM 5897 C CA . ILE A 1 398 ? 42.968 2.297 20.842 1.000 50.392 380 ILE A CA 1
ATOM 5898 C C . ILE A 1 398 ? 43.095 3.113 19.540 1.000 50.647 380 ILE A C 1
ATOM 5899 O O . ILE A 1 398 ? 44.206 3.370 19.124 1.000 45.251 380 ILE A O 1
ATOM 5915 N N . LEU A 1 399 ? 42.017 3.483 18.844 1.000 50.475 381 LEU A N 1
ATOM 5916 C CA . LEU A 1 399 ? 42.189 4.344 17.671 1.000 50.792 381 LEU A CA 1
ATOM 5917 C C . LEU A 1 399 ? 42.266 5.798 18.109 1.000 54.091 381 LEU A C 1
ATOM 5918 O O . LEU A 1 399 ? 42.738 6.602 17.331 1.000 60.585 381 LEU A O 1
ATOM 5934 N N . SER A 1 400 ? 41.810 6.137 19.344 1.000 57.589 382 SER A N 1
ATOM 5935 C CA . SER A 1 400 ? 41.710 7.524 19.767 1.000 53.356 382 SER A CA 1
ATOM 5936 C C . SER A 1 400 ? 43.094 8.097 19.884 1.000 49.227 382 SER A C 1
ATOM 5937 O O . SER A 1 400 ? 44.036 7.426 20.289 1.000 54.489 382 SER A O 1
ATOM 5945 N N . PRO A 1 401 ? 43.200 9.404 19.648 1.000 55.353 383 PRO A N 1
ATOM 5946 C CA . PRO A 1 401 ? 44.494 10.085 19.696 1.000 57.720 383 PRO A CA 1
ATOM 5947 C C . PRO A 1 401 ? 45.247 9.908 21.021 1.000 59.834 383 PRO A C 1
ATOM 5948 O O . PRO A 1 401 ? 44.634 9.995 22.079 1.000 62.205 383 PRO A O 1
ATOM 5959 N N . ASN A 1 402 ? 46.552 9.576 20.918 1.000 56.611 384 ASN A N 1
ATOM 5960 C CA . ASN A 1 402 ? 47.535 9.485 21.990 1.000 62.101 384 ASN A CA 1
ATOM 5961 C C . ASN A 1 402 ? 47.419 8.222 22.844 1.000 62.468 384 ASN A C 1
ATOM 5962 O O . ASN A 1 402 ? 48.138 8.126 23.837 1.000 67.160 384 ASN A O 1
ATOM 5973 N N . VAL A 1 403 ? 46.583 7.252 22.465 1.000 56.829 385 VAL A N 1
ATOM 5974 C CA . VAL A 1 403 ? 46.295 6.136 23.350 1.000 51.167 385 VAL A CA 1
ATOM 5975 C C . VAL A 1 403 ? 47.222 4.953 23.092 1.000 56.579 385 VAL A C 1
ATOM 5976 O O . VAL A 1 403 ? 47.639 4.295 24.057 1.000 51.801 385 VAL A O 1
ATOM 5989 N N . TYR A 1 404 ? 47.426 4.598 21.796 1.000 53.953 386 TYR A N 1
ATOM 5990 C CA . TYR A 1 404 ? 48.064 3.332 21.460 1.000 53.468 386 TYR A CA 1
ATOM 5991 C C . TYR A 1 404 ? 48.876 3.496 20.175 1.000 53.425 386 TYR A C 1
ATOM 5992 O O . TYR A 1 404 ? 48.323 3.942 19.180 1.000 54.298 386 TYR A O 1
ATOM 6010 N N . THR A 1 405 ? 50.138 3.055 20.201 1.000 55.209 387 THR A N 1
ATOM 6011 C CA . THR A 1 405 ? 50.981 3.047 19.019 1.000 56.326 387 THR A CA 1
ATOM 6012 C C . THR A 1 405 ? 51.357 1.621 18.626 1.000 60.341 387 THR A C 1
ATOM 6013 O O . THR A 1 405 ? 51.381 0.690 19.441 1.000 53.487 387 THR A O 1
ATOM 6024 N N . ILE A 1 406 ? 51.672 1.486 17.333 1.000 56.961 388 ILE A N 1
ATOM 6025 C CA . ILE A 1 406 ? 52.099 0.224 16.767 1.000 53.524 388 ILE A CA 1
ATOM 6026 C C . ILE A 1 406 ? 53.308 -0.263 17.550 1.000 50.509 388 ILE A C 1
ATOM 6027 O O . ILE A 1 406 ? 53.390 -1.443 17.920 1.000 48.416 388 ILE A O 1
ATOM 6043 N N . ASP A 1 407 ? 54.234 0.654 17.816 1.000 54.567 389 ASP A N 1
ATOM 6044 C CA . ASP A 1 407 ? 55.541 0.302 18.348 1.000 58.636 389 ASP A CA 1
ATOM 6045 C C . ASP A 1 407 ? 55.497 0.024 19.859 1.000 61.918 389 ASP A C 1
ATOM 6046 O O . ASP A 1 407 ? 56.178 -0.895 20.327 1.000 54.953 389 ASP A O 1
ATOM 6055 N N . LYS A 1 408 ? 54.639 0.732 20.607 1.000 58.527 390 LYS A N 1
ATOM 6056 C CA . LYS A 1 408 ? 54.707 0.687 22.066 1.000 61.654 390 LYS A CA 1
ATOM 6057 C C . LYS A 1 408 ? 53.376 0.424 22.757 1.000 56.016 390 LYS A C 1
ATOM 6058 O O . LYS A 1 408 ? 53.309 0.411 23.990 1.000 56.283 390 LYS A O 1
ATOM 6077 N N . GLY A 1 409 ? 52.325 0.220 21.983 1.000 53.702 391 GLY A N 1
ATOM 6078 C CA . GLY A 1 409 ? 51.033 0.014 22.585 1.000 54.670 391 GLY A CA 1
ATOM 6079 C C . GLY A 1 409 ? 50.708 1.181 23.519 1.000 55.579 391 GLY A C 1
ATOM 6080 O O . GLY A 1 409 ? 50.712 2.328 23.068 1.000 53.687 391 GLY A O 1
ATOM 6084 N N . PHE A 1 410 ? 50.470 0.877 24.808 1.000 52.867 392 PHE A N 1
ATOM 6085 C CA . PHE A 1 410 ? 49.967 1.891 25.741 1.000 56.692 392 PHE A CA 1
ATOM 6086 C C . PHE A 1 410 ? 51.091 2.694 26.383 1.000 55.724 392 PHE A C 1
ATOM 6087 O O . PHE A 1 410 ? 50.805 3.689 27.049 1.000 57.003 392 PHE A O 1
ATOM 6104 N N . ASN A 1 411 ? 52.335 2.251 26.161 1.000 55.303 393 ASN A N 1
ATOM 6105 C CA . ASN A 1 411 ? 53.535 2.708 26.855 1.000 59.726 393 ASN A CA 1
ATOM 6106 C C . ASN A 1 411 ? 54.438 3.616 25.998 1.000 62.145 393 ASN A C 1
ATOM 6107 O O . ASN A 1 411 ? 55.610 3.782 26.317 1.000 64.150 393 ASN A O 1
ATOM 6118 N N . HIS A 1 412 ? 53.889 4.283 24.962 1.000 63.003 394 HIS A N 1
ATOM 6119 C CA . HIS A 1 412 ? 54.665 5.281 24.230 1.000 69.410 394 HIS A CA 1
ATOM 6120 C C . HIS A 1 412 ? 55.131 6.320 25.244 1.000 75.951 394 HIS A C 1
ATOM 6121 O O . HIS A 1 412 ? 54.301 7.013 25.812 1.000 83.468 394 HIS A O 1
ATOM 6136 N N . LEU A 1 413 ? 56.435 6.378 25.505 1.000 78.042 395 LEU A N 1
ATOM 6137 C CA . LEU A 1 413 ? 57.014 7.385 26.398 1.000 97.644 395 LEU A CA 1
ATOM 6138 C C . LEU A 1 413 ? 56.639 7.115 27.869 1.000 94.663 395 LEU A C 1
ATOM 6139 O O . LEU A 1 413 ? 56.484 8.063 28.632 1.000 96.842 395 LEU A O 1
ATOM 6155 N N . SER A 1 414 ? 56.485 5.837 28.270 1.000 87.610 396 SER A N 1
ATOM 6156 C CA . SER A 1 414 ? 56.249 5.445 29.656 1.000 79.109 396 SER A CA 1
ATOM 6157 C C . SER A 1 414 ? 57.266 4.382 30.053 1.000 77.627 396 SER A C 1
ATOM 6158 O O . SER A 1 414 ? 57.521 3.443 29.319 1.000 76.210 396 SER A O 1
ATOM 6166 N N . LYS A 1 415 ? 57.786 4.500 31.263 1.000 76.082 397 LYS A N 1
ATOM 6167 C CA . LYS A 1 415 ? 58.553 3.451 31.897 1.000 77.770 397 LYS A CA 1
ATOM 6168 C C . LYS A 1 415 ? 57.648 2.714 32.869 1.000 72.459 397 LYS A C 1
ATOM 6169 O O . LYS A 1 415 ? 56.591 3.221 33.238 1.000 77.375 397 LYS A O 1
ATOM 6188 N N . GLY A 1 416 ? 58.103 1.532 33.283 1.000 71.147 398 GLY A N 1
ATOM 6189 C CA . GLY A 1 416 ? 57.454 0.732 34.308 1.000 68.023 398 GLY A CA 1
ATOM 6190 C C . GLY A 1 416 ? 55.999 0.426 33.988 1.000 70.540 398 GLY A C 1
ATOM 6191 O O . GLY A 1 416 ? 55.219 0.190 34.904 1.000 75.050 398 GLY A O 1
ATOM 6195 N N . PHE A 1 417 ? 55.655 0.493 32.696 1.000 61.162 399 PHE A N 1
ATOM 6196 C CA . PHE A 1 417 ? 54.354 0.095 32.181 1.000 61.885 399 PHE A CA 1
ATOM 6197 C C . PHE A 1 417 ? 53.231 1.023 32.655 1.000 60.330 399 PHE A C 1
ATOM 6198 O O . PHE A 1 417 ? 52.100 0.599 32.774 1.000 60.616 399 PHE A O 1
ATOM 6215 N N . LYS A 1 418 ? 53.537 2.294 32.923 1.000 63.251 400 LYS A N 1
ATOM 6216 C CA . LYS A 1 418 ? 52.579 3.189 33.543 1.000 62.264 400 LYS A CA 1
ATOM 6217 C C . LYS A 1 418 ? 51.434 3.505 32.610 1.000 61.351 400 LYS A C 1
ATOM 6218 O O . LYS A 1 418 ? 50.357 3.885 33.050 1.000 56.613 400 LYS A O 1
ATOM 6237 N N . GLY A 1 419 ? 51.683 3.384 31.300 1.000 57.205 401 GLY A N 1
ATOM 6238 C CA . GLY A 1 419 ? 50.625 3.605 30.340 1.000 52.684 401 GLY A CA 1
ATOM 6239 C C . GLY A 1 419 ? 49.571 2.520 30.387 1.000 50.672 401 GLY A C 1
ATOM 6240 O O . GLY A 1 419 ? 48.449 2.727 29.928 1.000 52.807 401 GLY A O 1
ATOM 6244 N N . GLN A 1 420 ? 49.911 1.375 30.981 1.000 51.502 402 GLN A N 1
ATOM 6245 C CA . GLN A 1 420 ? 48.885 0.376 31.255 1.000 53.834 402 GLN A CA 1
ATOM 6246 C C . GLN A 1 420 ? 48.158 0.521 32.602 1.000 51.822 402 GLN A C 1
ATOM 6247 O O . GLN A 1 420 ? 47.293 -0.310 32.866 1.000 53.160 402 GLN A O 1
ATOM 6261 N N . SER A 1 421 ? 48.420 1.559 33.438 1.000 55.671 403 SER A N 1
ATOM 6262 C CA . SER A 1 421 ? 47.650 1.720 34.677 1.000 55.209 403 SER A CA 1
ATOM 6263 C C . SER A 1 421 ? 46.180 2.058 34.367 1.000 58.951 403 SER A C 1
ATOM 6264 O O . SER A 1 421 ? 45.910 2.888 33.493 1.000 52.094 403 SER A O 1
ATOM 6272 N N . VAL A 1 422 ? 45.209 1.471 35.110 1.000 58.857 404 VAL A N 1
ATOM 6273 C CA . VAL A 1 422 ? 43.781 1.813 34.964 1.000 58.771 404 VAL A CA 1
ATOM 6274 C C . VAL A 1 422 ? 43.488 3.315 35.096 1.000 56.293 404 VAL A C 1
ATOM 6275 O O . VAL A 1 422 ? 42.437 3.748 34.622 1.000 58.733 404 VAL A O 1
ATOM 6288 N N . SER A 1 423 ? 44.318 4.058 35.828 1.000 55.856 405 SER A N 1
ATOM 6289 C CA . SER A 1 423 ? 44.078 5.466 36.077 1.000 61.214 405 SER A CA 1
ATOM 6290 C C . SER A 1 423 ? 44.129 6.320 34.805 1.000 57.804 405 SER A C 1
ATOM 6291 O O . SER A 1 423 ? 43.574 7.405 34.802 1.000 56.253 405 SER A O 1
ATOM 6299 N N . GLN A 1 424 ? 44.725 5.841 33.710 1.000 53.834 406 GLN A N 1
ATOM 6300 C CA . GLN A 1 424 ? 44.823 6.642 32.493 1.000 52.461 406 GLN A CA 1
ATOM 6301 C C . GLN A 1 424 ? 43.427 7.045 32.010 1.000 52.968 406 GLN A C 1
ATOM 6302 O O . GLN A 1 424 ? 42.470 6.252 32.079 1.000 50.496 406 GLN A O 1
ATOM 6316 N N . SER A 1 425 ? 43.326 8.293 31.528 1.000 57.051 407 SER A N 1
ATOM 6317 C CA . SER A 1 425 ? 42.125 8.878 30.937 1.000 56.412 407 SER A CA 1
ATOM 6318 C C . SER A 1 425 ? 41.478 7.956 29.917 1.000 53.295 407 SER A C 1
ATOM 6319 O O . SER A 1 425 ? 40.256 8.031 29.706 1.000 54.013 407 SER A O 1
ATOM 6327 N N . TYR A 1 426 ? 42.268 7.067 29.289 1.000 51.064 408 TYR A N 1
ATOM 6328 C CA . TYR A 1 426 ? 41.751 6.316 28.166 1.000 49.653 408 TYR A CA 1
ATOM 6329 C C . TYR A 1 426 ? 41.046 5.046 28.624 1.000 51.021 408 TYR A C 1
ATOM 6330 O O . TYR A 1 426 ? 40.485 4.341 27.782 1.000 46.560 408 TYR A O 1
ATOM 6348 N N . PHE A 1 427 ? 41.126 4.718 29.921 1.000 48.713 409 PHE A N 1
ATOM 6349 C CA . PHE A 1 427 ? 40.435 3.522 30.416 1.000 51.722 409 PHE A CA 1
ATOM 6350 C C . PHE A 1 427 ? 39.226 3.932 31.262 1.000 52.161 409 PHE A C 1
ATOM 6351 O O . PHE A 1 427 ? 39.349 4.616 32.277 1.000 49.214 409 PHE A O 1
ATOM 6368 N N . ARG A 1 428 ? 38.045 3.577 30.779 1.000 50.378 410 ARG A N 1
ATOM 6369 C CA . ARG A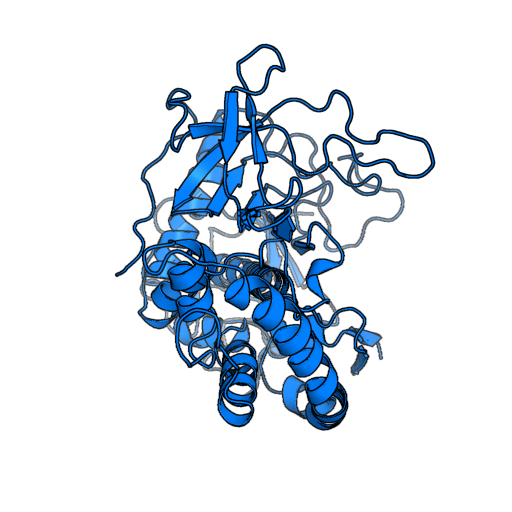 1 428 ? 36.809 3.853 31.490 1.000 54.443 410 ARG A CA 1
ATOM 6370 C C . ARG A 1 428 ? 36.279 2.580 32.148 1.000 48.792 410 ARG A C 1
ATOM 6371 O O . ARG A 1 428 ? 36.009 1.603 31.448 1.000 49.518 410 ARG A O 1
ATOM 6392 N N . LYS A 1 429 ? 36.149 2.600 33.485 1.000 51.017 411 LYS A N 1
ATOM 6393 C CA . LYS A 1 429 ? 35.536 1.509 34.256 1.000 49.873 411 LYS A CA 1
ATOM 6394 C C . LYS A 1 429 ? 34.051 1.390 33.927 1.000 48.933 411 LYS A C 1
ATOM 6395 O O . LYS A 1 429 ? 33.275 2.346 33.827 1.000 50.906 411 LYS A O 1
ATOM 6414 N N . ILE A 1 430 ? 33.658 0.165 33.657 1.000 49.565 412 ILE A N 1
ATOM 6415 C CA . ILE A 1 430 ? 32.251 -0.147 33.525 1.000 60.083 412 ILE A CA 1
ATOM 6416 C C . ILE A 1 430 ? 31.756 -0.799 34.816 1.000 64.442 412 ILE A C 1
ATOM 6417 O O . ILE A 1 430 ? 32.554 -1.461 35.484 1.000 59.511 412 ILE A O 1
ATOM 6433 N N . SER A 1 431 ? 30.445 -0.675 35.103 1.000 85.684 413 SER A N 1
ATOM 6434 C CA . SER A 1 431 ? 29.690 -1.721 35.797 1.000 96.235 413 SER A CA 1
ATOM 6435 C C . SER A 1 431 ? 28.214 -1.670 35.381 1.000 97.127 413 SER A C 1
ATOM 6436 O O . SER A 1 431 ? 27.718 -2.719 34.925 1.000 93.790 413 SER A O 1
#

Secondary structure (DSSP, 8-state):
--S------TTSPP-SSSEEEEE-TTTT-EETTEETTTTPPPEEEEEEETTEEEEEEE---SGGGS--S--SS--TT--B-TTTT-SHHHHHHHHHHHHHHHHHHTTSHHHHHHHHHHHH-PPPPBP-TT--B--GGGEEEEE-TTS-EEEEEE-SEEEEE--SBTT--EEEESSGGGGTSS---EEEE--SSEEEEEEGGGS-TT----TT-SEE---HHHHHHHHHHHHHHHHHT---TTT-EEEE--EEEEHHHHHHH-STTHHHHHHHHHHHHHHHHHHHHHHHHHHHTT---TT-HHHHHHHHH-TTEEEETTEEEE-HHHHHHHHHHHHHHSSHHHHHHHTT----S-SS-S---EEEE--TTSTTS-BTTTBTTTT-STTGGGBTTSTT-EEE-

Foldseek 3Di:
DPWAFDPDFLPDDQPVPQWFFWDDLLQQPADPNDRQNPPPGGFTWGNRTAQEIETAAAPCRDPVQPDLDDDDDHDPQFDGDVCQSVDSVNSRLQVVLVSLLLLLLCQDPLSVVLVVLLNQLAQFFDDDPLDTDHDPSQWIFGDDPPPHGPDTGGHLEYEYEYGSTNADKAKAQSDLLLAQQRAHHIYIYHGSFKYFKDACVLADPPAQADPVFGIFTFQSSLVVLLRVLSSSSRSRNHQQQPLAWDAPPHDTDTVNLDLQADADCCVVCVVSCVVCLVVRVVSNQVPRQVSQLSHQDPPDVSNVSNCVSQVQFDDDRNDTGGPSVVNSVVVVCSSNCRHSVNVCVVLVADDGRDSDDPDTPFMWTFRQVDPPQQHSRRGQAPPHGSRVSRGCPDPRIGTDD

B-factor: mean 58.94, std 16.49, range [30.0, 149.0]

Solvent-accessible surface area: 18075 Å² total; per-residue (Å²): 78,136,18,101,14,38,111,17,68,19,101,44,107,67,79,66,82,37,4,0,30,0,46,4,34,25,31,83,49,97,60,123,138,102,103,25,0,71,136,24,91,33,9,40,0,0,17,0,1,78,25,0,0,0,0,0,23,10,0,24,6,70,58,122,20,77,98,30,85,55,74,94,137,67,67,209,25,16,51,48,34,55,90,6,0,100,52,94,74,55,21,47,47,1,0,33,0,0,8,26,0,0,77,2,0,18,39,34,117,77,0,36,90,0,0,15,42,0,6,130,1,4,4,0,0,81,62,66,154,41,101,22,48,72,16,106,65,8,16,1,72,0,2,37,126,161,36,82,65,88,89,90,39,56,0,0,0,0,0,0,0,0,3,17,28,0,3,31,42,9,30,43,19,29,37,135,16,63,46,45,0,29,1,5,0,0,1,0,30,0,0,0,29,16,5,64,0,19,16,23,184,42,14,74,204,136,34,150,36,49,199,72,6,126,22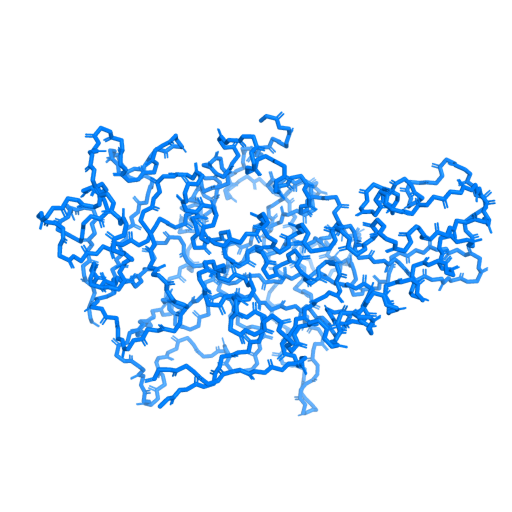,0,0,10,2,0,0,2,24,0,0,14,11,0,0,15,0,0,0,1,0,9,1,2,21,0,26,115,36,25,57,87,99,11,108,177,104,65,7,50,6,8,32,4,15,0,2,1,29,119,11,35,154,66,0,85,75,54,2,59,140,91,4,82,40,17,18,79,75,0,47,78,22,0,36,65,17,0,44,82,8,120,63,87,160,39,134,26,13,122,42,0,60,59,6,4,75,1,3,74,39,96,72,32,131,11,115,6,54,81,110,47,2,59,126,38,2,60,47,18,5,125,52,14,7,6,40,84,3,4,126,36,6,131,7,7,16,27,33,83,68,36,36,110,108,25,57,42,11,0,46,1,46,3,70,46,117,154,13,17,46,68,102,85,1,9,13,102,162,37,182,19,35,82,1,0,11,16,92,56,118,40,11,125,114,14,146